Protein AF-A0A4R9QLK4-F1 (afdb_monomer_lite)

Radius of gyration: 29.97 Å; chains: 1; bounding box: 70×61×124 Å

pLDDT: mean 80.54, std 17.43, range [27.14, 97.62]

Secondary structure (DSSP, 8-state):
---SSSHHHHHHHHHHHHHHHHHHHHHHHHHHHHIIIIIT-HHHHHGGGSTTSHHHHHHHHHHHHHHHHHHHHHHHHH-HHHHHHHHHHHHHHHHHHGGGGGS---HHHHHHHHHHHHHHHHHHHHHHS-HHHHHHHHHHHHHHHHHHHHHHTTSTTTTTS-TTS--TTSSSHHHHHHHHHHHHHHHTTTS-GGGHHHHHHHHHHHHHHTT-HHHHHHHHHHHHHHHHHHHHHHHHHT------HHHHHHHHHHHHHHHHHHHHHHHH-HHHHHHHHHHHHHHHHHHHHHHHHHHHHHHHHHHHHS------------------------------------PPP-PPPPPPHHHHHHHHHHHHHHHHHTTT-HHHHHHHHHHHHHHHHHHSTTT-S-HHHHHHT--S-HHHHHHHHHHHHHHHHHHHHHHHHHHT--STTTHHHHHHHHHHHHH-S-TTT-HHHHHHHHHHHHHHHHTTS------TTHHHHHHHHHHHHHHHHHHHHHHHHHHHHHS---TT-TTHHHHHHHHHHHHHHHHHHHHHHHHS---

Structure (mmCIF, N/CA/C/O backbone):
data_AF-A0A4R9QLK4-F1
#
_entry.id   AF-A0A4R9QLK4-F1
#
loop_
_atom_site.group_PDB
_atom_site.id
_atom_site.type_symbol
_atom_site.label_atom_id
_atom_site.label_alt_id
_atom_site.label_comp_id
_atom_site.label_asym_id
_atom_site.label_entity_id
_atom_site.label_seq_id
_atom_site.pdbx_PDB_ins_code
_atom_site.Cartn_x
_atom_site.Cartn_y
_atom_site.Cartn_z
_atom_site.occupancy
_atom_site.B_iso_or_equiv
_atom_site.auth_seq_id
_atom_site.auth_comp_id
_atom_site.auth_asym_id
_atom_site.auth_atom_id
_atom_site.pdbx_PDB_model_num
ATOM 1 N N . MET A 1 1 ? -34.970 -30.092 47.704 1.00 50.22 1 MET A N 1
ATOM 2 C CA . MET A 1 1 ? -33.829 -30.543 46.871 1.00 50.22 1 MET A CA 1
ATOM 3 C C . MET A 1 1 ? -33.855 -29.852 45.500 1.00 50.22 1 MET A C 1
ATOM 5 O O . MET A 1 1 ? -34.156 -30.485 44.502 1.00 50.22 1 MET A O 1
ATOM 9 N N . SER A 1 2 ? -33.563 -28.547 45.437 1.00 53.41 2 SER A N 1
ATOM 10 C CA . SER A 1 2 ? -33.572 -27.749 44.192 1.00 53.41 2 SER A CA 1
ATOM 11 C C . SER A 1 2 ? -32.330 -26.849 44.134 1.00 53.41 2 SER A C 1
ATOM 13 O O . SER A 1 2 ? -32.434 -25.635 44.272 1.00 53.41 2 SER A O 1
ATOM 15 N N . GLY A 1 3 ? -31.140 -27.448 44.018 1.00 55.00 3 GLY A N 1
ATOM 16 C CA . GLY A 1 3 ? -29.874 -26.703 44.110 1.00 55.00 3 GLY A CA 1
ATOM 17 C C . GLY A 1 3 ? -28.732 -27.171 43.205 1.00 55.00 3 GLY A C 1
ATOM 18 O O . GLY A 1 3 ? -27.623 -26.681 43.360 1.00 55.00 3 GLY A O 1
ATOM 19 N N . VAL A 1 4 ? -28.953 -28.104 42.269 1.00 57.16 4 VAL A N 1
ATOM 20 C CA . VAL A 1 4 ? -27.845 -28.743 41.516 1.00 57.16 4 VAL A CA 1
ATOM 21 C C . VAL A 1 4 ? -27.807 -28.363 40.022 1.00 57.16 4 VAL A C 1
ATOM 23 O O . VAL A 1 4 ? -26.831 -28.644 39.337 1.00 57.16 4 VAL A O 1
ATOM 26 N N . ALA A 1 5 ? -28.806 -27.647 39.493 1.00 55.62 5 ALA A N 1
ATOM 27 C CA . ALA A 1 5 ? -28.856 -27.321 38.060 1.00 55.62 5 ALA A CA 1
ATOM 28 C C . ALA A 1 5 ? -28.081 -26.046 37.652 1.00 55.62 5 ALA A C 1
ATOM 30 O O . ALA A 1 5 ? -27.857 -25.825 36.463 1.00 55.62 5 ALA A O 1
ATOM 31 N N . GLN A 1 6 ? -27.648 -25.210 38.603 1.00 57.59 6 GLN A N 1
ATOM 32 C CA . GLN A 1 6 ? -27.139 -23.864 38.294 1.00 57.59 6 GLN A CA 1
ATOM 33 C C . GLN A 1 6 ? -25.631 -23.821 37.977 1.00 57.59 6 GLN A C 1
ATOM 35 O O . GLN A 1 6 ? -25.177 -22.967 37.223 1.00 57.59 6 GLN A O 1
ATOM 40 N N . THR A 1 7 ? -24.849 -24.804 38.429 1.00 57.66 7 THR A N 1
ATOM 41 C CA . THR A 1 7 ? -23.381 -24.807 38.276 1.00 57.66 7 THR A CA 1
ATOM 42 C C . THR A 1 7 ? -22.886 -25.146 36.865 1.00 57.66 7 THR A C 1
ATOM 44 O O . THR A 1 7 ? -21.788 -24.738 36.483 1.00 57.66 7 THR A O 1
ATOM 47 N N . ARG A 1 8 ? -23.675 -25.854 36.043 1.00 57.41 8 ARG A N 1
ATOM 48 C CA . ARG A 1 8 ? -23.253 -26.246 34.680 1.00 57.41 8 ARG A CA 1
ATOM 49 C C . ARG A 1 8 ? -23.438 -25.126 33.647 1.00 57.41 8 ARG A C 1
ATOM 51 O O . ARG A 1 8 ? -22.649 -25.033 32.709 1.00 57.41 8 ARG A O 1
ATOM 58 N N . SER A 1 9 ? -24.437 -24.264 33.848 1.00 58.47 9 SER A N 1
ATOM 59 C CA . SER A 1 9 ? -24.693 -23.075 33.020 1.00 58.47 9 SER A CA 1
ATOM 60 C C . SER A 1 9 ? -23.547 -22.064 33.131 1.00 58.47 9 SER A C 1
ATOM 62 O O . SER A 1 9 ? -22.994 -21.628 32.119 1.00 58.47 9 SER A O 1
ATOM 64 N N . ASP A 1 10 ? -23.109 -21.773 34.356 1.00 59.12 10 ASP A N 1
ATOM 65 C CA . ASP A 1 10 ? -22.090 -20.749 34.611 1.00 59.12 10 ASP A CA 1
ATOM 66 C C . ASP A 1 10 ? -20.701 -21.156 34.087 1.00 59.12 10 ASP A C 1
ATOM 68 O O . ASP A 1 10 ? -19.922 -20.319 33.623 1.00 59.12 10 ASP A O 1
ATOM 72 N N . CYS A 1 11 ? -20.403 -22.459 34.059 1.00 59.84 11 CYS A N 1
ATOM 73 C CA . CYS A 1 11 ? -19.155 -22.982 33.500 1.00 59.84 11 CYS A CA 1
ATOM 74 C C . CYS A 1 11 ? -19.057 -22.775 31.972 1.00 59.84 11 CYS A C 1
ATOM 76 O O . CYS A 1 11 ? -18.010 -22.362 31.461 1.00 59.84 11 CYS A O 1
ATOM 78 N N . LEU A 1 12 ? -20.153 -22.991 31.232 1.00 58.44 12 LEU A N 1
ATOM 79 C CA . LEU A 1 12 ? -20.177 -22.812 29.773 1.00 58.44 12 LEU A CA 1
ATOM 80 C C . LEU A 1 12 ? -20.077 -21.333 29.366 1.00 58.44 12 LEU A C 1
ATOM 82 O O . LEU A 1 12 ? -19.377 -21.003 28.403 1.00 58.44 12 LEU A O 1
ATOM 86 N N . VAL A 1 13 ? -20.705 -20.433 30.127 1.00 64.88 13 VAL A N 1
ATOM 87 C CA . VAL A 1 13 ? -20.636 -18.978 29.896 1.00 64.88 13 VAL A CA 1
ATOM 88 C C . VAL A 1 13 ? -19.218 -18.436 30.147 1.00 64.88 13 VAL A C 1
ATOM 90 O O . VAL A 1 13 ? -18.707 -17.616 29.372 1.00 64.88 13 VAL A O 1
ATOM 93 N N . ASN A 1 14 ? -18.526 -18.952 31.166 1.00 69.44 14 ASN A N 1
ATOM 94 C CA . ASN A 1 14 ? -17.139 -18.578 31.459 1.00 69.44 14 ASN A CA 1
ATOM 95 C C . ASN A 1 14 ? -16.143 -19.091 30.401 1.00 69.44 14 ASN A C 1
ATOM 97 O O . ASN A 1 14 ? -15.193 -18.390 30.047 1.00 69.44 14 ASN A O 1
ATOM 101 N N . SER A 1 15 ? -16.385 -20.270 29.822 1.00 68.88 15 SER A N 1
ATOM 102 C CA . SER A 1 15 ? -15.541 -20.815 28.749 1.00 68.88 15 SER A CA 1
ATOM 103 C C . SER A 1 15 ? -15.655 -20.010 27.443 1.00 68.88 15 SER A C 1
ATOM 105 O O . SER A 1 15 ? -14.644 -19.609 26.855 1.00 68.88 15 SER A O 1
ATOM 107 N N . ALA A 1 16 ? -16.881 -19.671 27.022 1.00 71.31 16 ALA A N 1
ATOM 108 C CA . ALA A 1 16 ? -17.117 -18.913 25.789 1.00 71.31 16 ALA A CA 1
ATOM 109 C C . ALA A 1 16 ? -16.557 -17.477 25.851 1.00 71.31 16 ALA A C 1
ATOM 111 O O . ALA A 1 16 ? -16.017 -16.963 24.866 1.00 71.31 16 ALA A O 1
ATOM 112 N N . SER A 1 17 ? -16.645 -16.823 27.014 1.00 77.88 17 SER A N 1
ATOM 113 C CA . SER A 1 17 ? -16.069 -15.486 27.219 1.00 77.88 17 SER A CA 1
ATOM 114 C C . SER A 1 17 ? -14.533 -15.501 27.219 1.00 77.88 17 SER A C 1
ATOM 116 O O . SER A 1 17 ? -13.914 -14.598 26.643 1.00 77.88 17 SER A O 1
ATOM 118 N N . SER A 1 18 ? -13.914 -16.553 27.768 1.00 84.81 18 SER A N 1
ATOM 119 C CA . SER A 1 18 ? -12.459 -16.754 27.750 1.00 84.81 18 SER A CA 1
ATOM 120 C C . SER A 1 18 ? -11.913 -16.943 26.329 1.00 84.81 18 SER A C 1
ATOM 122 O O . SER A 1 18 ? -10.967 -16.255 25.929 1.00 84.81 18 SER A O 1
ATOM 124 N N . LEU A 1 19 ? -12.558 -17.797 25.524 1.00 85.75 19 LEU A N 1
ATOM 125 C CA . LEU A 1 19 ? -12.157 -18.056 24.137 1.00 85.75 19 LEU A CA 1
ATOM 126 C C . LEU A 1 19 ? -12.267 -16.796 23.267 1.00 85.75 19 LEU A C 1
ATOM 128 O O . LEU A 1 19 ? -11.349 -16.482 22.507 1.00 85.75 19 LEU A O 1
ATOM 132 N N . ASN A 1 20 ? -13.342 -16.020 23.423 1.00 86.12 20 ASN A N 1
ATOM 133 C CA . ASN A 1 20 ? -13.498 -14.750 22.713 1.00 86.12 20 ASN A CA 1
ATOM 134 C C . ASN A 1 20 ? -12.399 -13.748 23.083 1.00 86.12 20 ASN A C 1
ATOM 136 O O . ASN A 1 20 ? -11.805 -13.128 22.200 1.00 86.12 20 ASN A O 1
ATOM 140 N N . ALA A 1 21 ? -12.077 -13.609 24.372 1.00 86.56 21 ALA A N 1
ATOM 141 C CA . ALA A 1 21 ? -10.998 -12.727 24.812 1.00 86.56 21 ALA A CA 1
ATOM 142 C C . ALA A 1 21 ? -9.631 -13.167 24.257 1.00 86.56 21 ALA A C 1
ATOM 144 O O . ALA A 1 21 ? -8.824 -12.323 23.862 1.00 86.56 21 ALA A O 1
ATOM 145 N N . PHE A 1 22 ? -9.374 -14.474 24.198 1.00 89.06 22 PHE A N 1
ATOM 146 C CA . PHE A 1 22 ? -8.162 -15.036 23.604 1.00 89.06 22 PHE A CA 1
ATOM 147 C C . PHE A 1 22 ? -8.060 -14.731 22.103 1.00 89.06 22 PHE A C 1
ATOM 149 O O . PHE A 1 22 ? -7.051 -14.174 21.665 1.00 89.06 22 PHE A O 1
ATOM 156 N N . LEU A 1 23 ? -9.126 -14.986 21.334 1.00 90.38 23 LEU A N 1
ATOM 157 C CA . LEU A 1 23 ? -9.167 -14.703 19.895 1.00 90.38 23 LEU A CA 1
ATOM 158 C C . LEU A 1 23 ? -8.966 -13.220 19.579 1.00 90.38 23 LEU A C 1
ATOM 160 O O . LEU A 1 23 ? -8.242 -12.891 18.642 1.00 90.38 23 LEU A O 1
ATOM 164 N N . VAL A 1 24 ? -9.562 -12.318 20.363 1.00 89.88 24 VAL A N 1
ATOM 165 C CA . VAL A 1 24 ? -9.389 -10.864 20.197 1.00 89.88 24 VAL A CA 1
ATOM 166 C C . VAL A 1 24 ? -7.917 -10.462 20.368 1.00 89.88 24 VAL A C 1
ATOM 168 O O . VAL A 1 24 ? -7.396 -9.674 19.577 1.00 89.88 24 VAL A O 1
ATOM 171 N N . ASN A 1 25 ? -7.230 -11.014 21.373 1.00 88.94 25 ASN A N 1
ATOM 172 C CA . ASN A 1 25 ? -5.818 -10.724 21.637 1.00 88.94 25 ASN A CA 1
ATOM 173 C C . ASN A 1 25 ? -4.903 -11.282 20.544 1.00 88.94 25 ASN A C 1
ATOM 175 O O . ASN A 1 25 ? -4.049 -10.562 20.027 1.00 88.94 25 ASN A O 1
ATOM 179 N N . ILE A 1 26 ? -5.114 -12.535 20.139 1.00 91.44 26 ILE A N 1
ATOM 180 C CA . ILE A 1 26 ? -4.360 -13.138 19.037 1.00 91.44 26 ILE A CA 1
ATOM 181 C C . ILE A 1 26 ? -4.581 -12.354 17.740 1.00 91.44 26 ILE A C 1
ATOM 183 O O . ILE A 1 26 ? -3.619 -12.028 17.043 1.00 91.44 26 ILE A O 1
ATOM 187 N N . SER A 1 27 ? -5.827 -11.971 17.452 1.00 93.00 27 SER A N 1
ATOM 188 C CA . SER A 1 27 ? -6.161 -11.182 16.263 1.00 93.00 27 SER A CA 1
ATOM 189 C C . SER A 1 27 ? -5.474 -9.821 16.269 1.00 93.00 27 SER A C 1
ATOM 191 O O . SER A 1 27 ? -4.946 -9.396 15.245 1.00 93.00 27 SER A O 1
ATOM 193 N N . ALA A 1 28 ? -5.425 -9.153 17.426 1.00 91.62 28 ALA A N 1
ATOM 194 C CA . ALA A 1 28 ? -4.687 -7.905 17.604 1.00 91.62 28 ALA A CA 1
ATOM 195 C C . ALA A 1 28 ? -3.187 -8.077 17.308 1.00 91.62 28 ALA A C 1
ATOM 197 O O . ALA A 1 28 ? -2.611 -7.268 16.578 1.00 91.62 28 ALA A O 1
ATOM 198 N N . GLY A 1 29 ? -2.572 -9.141 17.835 1.00 89.56 29 GLY A N 1
ATOM 199 C CA . GLY A 1 29 ? -1.163 -9.461 17.608 1.00 89.56 29 GLY A CA 1
ATOM 200 C C . GLY A 1 29 ? -0.847 -9.705 16.131 1.00 89.56 29 GLY A C 1
ATOM 201 O O . GLY A 1 29 ? 0.026 -9.039 15.576 1.00 89.56 29 GLY A O 1
ATOM 202 N N . PHE A 1 30 ? -1.600 -10.584 15.463 1.00 92.62 30 PHE A N 1
ATOM 203 C CA . PHE A 1 30 ? -1.395 -10.876 14.038 1.00 92.62 30 PHE A CA 1
ATOM 204 C C . PHE A 1 30 ? -1.749 -9.700 13.122 1.00 92.62 30 PHE A C 1
ATOM 206 O O . PHE A 1 30 ? -1.072 -9.489 12.115 1.00 92.62 30 PHE A O 1
ATOM 213 N N . CYS A 1 31 ? -2.756 -8.893 13.474 1.00 95.38 31 CYS A N 1
ATOM 214 C CA . CYS A 1 31 ? -3.061 -7.658 12.752 1.00 95.38 31 CYS A CA 1
ATOM 215 C C . CYS A 1 31 ? -1.881 -6.683 12.835 1.00 95.38 31 CYS A C 1
ATOM 217 O O . CYS A 1 31 ? -1.453 -6.152 11.812 1.00 95.38 31 CYS A O 1
ATOM 219 N N . ALA A 1 32 ? -1.333 -6.465 14.036 1.00 92.62 32 ALA A N 1
ATOM 220 C CA . ALA A 1 32 ? -0.178 -5.596 14.233 1.00 92.62 32 ALA A CA 1
ATOM 221 C C . ALA A 1 32 ? 1.051 -6.110 13.477 1.00 92.62 32 ALA A C 1
ATOM 223 O O . ALA A 1 32 ? 1.683 -5.347 12.751 1.00 92.62 32 ALA A O 1
ATOM 224 N N . PHE A 1 33 ? 1.335 -7.408 13.594 1.00 91.19 33 PHE A N 1
ATOM 225 C CA . PHE A 1 33 ? 2.419 -8.073 12.881 1.00 91.19 33 PHE A CA 1
ATOM 226 C C . PHE A 1 33 ? 2.299 -7.876 11.364 1.00 91.19 33 PHE A C 1
ATOM 228 O O . PHE A 1 33 ? 3.252 -7.441 10.727 1.00 91.19 33 PHE A O 1
ATOM 235 N N . THR A 1 34 ? 1.115 -8.111 10.793 1.00 92.88 34 THR A N 1
ATOM 236 C CA . THR A 1 34 ? 0.868 -7.961 9.349 1.00 92.88 34 THR A CA 1
ATOM 237 C C . THR A 1 34 ? 1.066 -6.513 8.892 1.00 92.88 34 THR A C 1
ATOM 239 O O . THR A 1 34 ? 1.718 -6.270 7.877 1.00 92.88 34 THR A O 1
ATOM 242 N N . ILE A 1 35 ? 0.572 -5.538 9.667 1.00 94.62 35 ILE A N 1
ATOM 243 C CA . ILE A 1 35 ? 0.792 -4.111 9.392 1.00 94.62 35 ILE A CA 1
ATOM 244 C C . ILE A 1 35 ? 2.289 -3.797 9.399 1.00 94.62 35 ILE A C 1
ATOM 246 O O . ILE A 1 35 ? 2.792 -3.223 8.438 1.00 94.62 35 ILE A O 1
ATOM 250 N N . VAL A 1 36 ? 3.012 -4.189 10.451 1.00 90.75 36 VAL A N 1
ATOM 251 C CA . VAL A 1 36 ? 4.445 -3.903 10.559 1.00 90.75 36 VAL A CA 1
ATOM 252 C C . VAL A 1 36 ? 5.200 -4.570 9.423 1.00 90.75 36 VAL A C 1
ATOM 254 O O . VAL A 1 36 ? 5.849 -3.873 8.667 1.00 90.75 36 VAL A O 1
ATOM 257 N N . VAL A 1 37 ? 5.088 -5.878 9.234 1.00 89.00 37 VAL A N 1
ATOM 258 C CA . VAL A 1 37 ? 5.932 -6.623 8.289 1.00 89.00 37 VAL A CA 1
ATOM 259 C C . VAL A 1 37 ? 5.719 -6.198 6.834 1.00 89.00 37 VAL A C 1
ATOM 261 O O . VAL A 1 37 ? 6.688 -6.065 6.082 1.00 89.00 37 VAL A O 1
ATOM 264 N N . TYR A 1 38 ? 4.470 -5.951 6.429 1.00 91.25 38 TYR A N 1
ATOM 265 C CA . TYR A 1 38 ? 4.163 -5.647 5.033 1.00 91.25 38 TYR A CA 1
ATOM 266 C C . TYR A 1 38 ? 4.086 -4.159 4.744 1.00 91.25 38 TYR A C 1
ATOM 268 O O . TYR A 1 38 ? 4.670 -3.719 3.756 1.00 91.25 38 TYR A O 1
ATOM 276 N N . GLN A 1 39 ? 3.408 -3.364 5.576 1.00 93.50 39 GLN A N 1
ATOM 277 C CA . GLN A 1 39 ? 3.256 -1.939 5.285 1.00 93.50 39 GLN A CA 1
ATOM 278 C C . GLN A 1 39 ? 4.584 -1.186 5.447 1.00 93.50 39 GLN A C 1
ATOM 280 O O . GLN A 1 39 ? 4.791 -0.215 4.727 1.00 93.50 39 GLN A O 1
ATOM 285 N N . THR A 1 40 ? 5.505 -1.628 6.317 1.00 88.25 40 THR A N 1
ATOM 286 C CA . THR A 1 40 ? 6.863 -1.037 6.404 1.00 88.25 40 THR A CA 1
ATOM 287 C C . THR A 1 40 ? 7.782 -1.443 5.253 1.00 88.25 40 THR A C 1
ATOM 289 O O . THR A 1 40 ? 8.839 -0.845 5.106 1.00 88.25 40 THR A O 1
ATOM 292 N N . TRP A 1 41 ? 7.405 -2.449 4.454 1.00 89.06 41 TRP A N 1
ATOM 293 C CA . TRP A 1 41 ? 8.256 -3.095 3.446 1.00 89.06 41 TRP A CA 1
ATOM 294 C C . TRP A 1 41 ? 9.439 -3.909 3.994 1.00 89.06 41 TRP A C 1
ATOM 296 O O . TRP A 1 41 ? 10.296 -4.325 3.217 1.00 89.06 41 TRP A O 1
ATOM 306 N N . PHE A 1 42 ? 9.468 -4.227 5.292 1.00 83.88 42 PHE A N 1
ATOM 307 C CA . PHE A 1 42 ? 10.494 -5.094 5.890 1.00 83.88 42 PHE A CA 1
ATOM 308 C C . PHE A 1 42 ? 10.625 -6.447 5.189 1.00 83.88 42 PHE A C 1
ATOM 310 O O . PHE A 1 42 ? 11.738 -6.917 4.945 1.00 83.88 42 PHE A O 1
ATOM 317 N N . MET A 1 43 ? 9.498 -7.065 4.828 1.00 81.12 43 MET A N 1
ATOM 318 C CA . MET A 1 43 ? 9.528 -8.352 4.140 1.00 81.12 43 MET A CA 1
ATOM 319 C C . MET A 1 43 ? 10.079 -8.245 2.706 1.00 81.12 43 MET A C 1
ATOM 321 O O . MET A 1 43 ? 11.079 -8.900 2.424 1.00 81.12 43 MET A O 1
ATOM 325 N N . PRO A 1 44 ? 9.534 -7.394 1.811 1.00 79.56 44 PRO A N 1
ATOM 326 C CA . PRO A 1 44 ? 10.125 -7.172 0.489 1.00 79.56 44 PRO A CA 1
ATOM 327 C C . PRO A 1 44 ? 11.605 -6.787 0.513 1.00 79.56 44 PRO A C 1
ATOM 329 O O . PRO A 1 44 ? 12.378 -7.299 -0.289 1.00 79.56 44 PRO A O 1
ATOM 332 N N . PHE A 1 45 ? 12.008 -5.933 1.455 1.00 78.81 45 PHE A N 1
ATOM 333 C CA . PHE A 1 45 ? 13.398 -5.509 1.596 1.00 78.81 45 PHE A CA 1
ATOM 334 C C . PHE A 1 45 ? 14.329 -6.662 1.986 1.00 78.81 45 PHE A C 1
ATOM 336 O O . PHE A 1 45 ? 15.469 -6.721 1.531 1.00 78.81 45 PHE A O 1
ATOM 343 N N . SER A 1 46 ? 13.846 -7.601 2.804 1.00 72.25 46 SER A N 1
ATOM 344 C CA . SER A 1 46 ? 14.637 -8.755 3.237 1.00 72.25 46 SER A CA 1
ATOM 345 C C . SER A 1 46 ? 14.628 -9.926 2.245 1.00 72.25 46 SER A C 1
ATOM 347 O O . SER A 1 46 ? 15.526 -10.761 2.296 1.00 72.25 46 SER A O 1
ATOM 349 N N . LEU A 1 47 ? 13.683 -9.988 1.298 1.00 72.69 47 LEU A N 1
ATOM 350 C CA . LEU A 1 47 ? 13.581 -11.090 0.326 1.00 72.69 47 LEU A CA 1
ATOM 351 C C . LEU A 1 47 ? 14.872 -11.363 -0.479 1.00 72.69 47 LEU A C 1
ATOM 353 O O . LEU A 1 47 ? 15.276 -12.526 -0.531 1.00 72.69 47 LEU A O 1
ATOM 357 N N . PRO A 1 48 ? 15.572 -10.363 -1.059 1.00 68.00 48 PRO A N 1
ATOM 358 C CA . PRO A 1 48 ? 16.801 -10.600 -1.829 1.00 68.00 48 PRO A CA 1
ATOM 359 C C . PRO A 1 48 ? 17.951 -11.231 -1.028 1.00 68.00 48 PRO A C 1
ATOM 361 O O . PRO A 1 48 ? 18.931 -11.702 -1.600 1.00 68.00 48 PRO A O 1
ATOM 364 N N . LEU A 1 49 ? 17.873 -11.224 0.303 1.00 59.88 49 LEU A N 1
ATOM 365 C CA . LEU A 1 49 ? 18.873 -11.833 1.185 1.00 59.88 49 LEU A CA 1
ATOM 366 C C . LEU A 1 49 ? 18.753 -13.346 1.232 1.00 59.88 49 LEU A C 1
ATOM 368 O O . LEU A 1 49 ? 19.720 -14.043 1.527 1.00 59.88 49 LEU A O 1
ATOM 372 N N . PHE A 1 50 ? 17.549 -13.827 0.965 1.00 60.22 50 PHE A N 1
ATOM 373 C CA . PHE A 1 50 ? 17.213 -15.231 0.994 1.00 60.22 50 PHE A CA 1
ATOM 374 C C . PHE A 1 50 ? 17.330 -15.882 -0.380 1.00 60.22 50 PHE A C 1
ATOM 376 O O . PHE A 1 50 ? 17.205 -17.099 -0.443 1.00 60.22 50 PHE A O 1
ATOM 383 N N . ALA A 1 51 ? 17.630 -15.097 -1.425 1.00 55.03 51 ALA A N 1
ATOM 384 C CA . ALA A 1 51 ? 17.953 -15.576 -2.763 1.00 55.03 51 ALA A CA 1
ATOM 385 C C . ALA A 1 51 ? 19.166 -16.525 -2.693 1.00 55.03 51 ALA A C 1
ATOM 387 O O . ALA A 1 51 ? 20.300 -16.087 -2.496 1.00 55.03 51 ALA A O 1
ATOM 388 N N . GLY A 1 52 ? 18.907 -17.831 -2.773 1.00 57.84 52 GLY A N 1
ATOM 389 C CA . GLY A 1 52 ? 19.883 -18.920 -2.619 1.00 57.84 52 GLY A CA 1
ATOM 390 C C . GLY A 1 52 ? 19.614 -19.873 -1.442 1.00 57.84 52 GLY A C 1
ATOM 391 O O . GLY A 1 52 ? 20.158 -20.972 -1.415 1.00 57.84 52 GLY A O 1
ATOM 392 N N . ARG A 1 53 ? 18.745 -19.502 -0.489 1.00 60.56 53 ARG A N 1
ATOM 393 C CA . ARG A 1 53 ? 18.190 -20.379 0.573 1.00 60.56 53 ARG A CA 1
ATOM 394 C C . ARG A 1 53 ? 16.663 -20.451 0.482 1.00 60.56 53 ARG A C 1
ATOM 396 O O . ARG A 1 53 ? 15.960 -20.573 1.489 1.00 60.56 53 ARG A O 1
ATOM 403 N N . ASP A 1 54 ? 16.175 -20.329 -0.748 1.00 65.44 54 ASP A N 1
ATOM 404 C CA . ASP A 1 54 ? 14.799 -20.008 -1.103 1.00 65.44 54 ASP A CA 1
ATOM 405 C C . ASP A 1 54 ? 13.765 -20.915 -0.445 1.00 65.44 54 ASP A C 1
ATOM 407 O O . ASP A 1 54 ? 12.710 -20.428 -0.052 1.00 65.44 54 ASP A O 1
ATOM 411 N N . GLU A 1 55 ? 14.042 -22.210 -0.304 1.00 76.06 55 GLU A N 1
ATOM 412 C CA . GLU A 1 55 ? 13.031 -23.171 0.139 1.00 76.06 55 GLU A CA 1
ATOM 413 C C . GLU A 1 55 ? 12.632 -22.976 1.603 1.00 76.06 55 GLU A C 1
ATOM 415 O O . GLU A 1 55 ? 11.451 -22.786 1.887 1.00 76.06 55 GLU A O 1
ATOM 420 N N . TYR A 1 56 ? 13.587 -22.931 2.538 1.00 73.56 56 TYR A N 1
ATOM 421 C CA . TYR A 1 56 ? 13.278 -22.806 3.970 1.00 73.56 56 TYR A CA 1
ATOM 422 C C . TYR A 1 56 ? 12.590 -21.487 4.312 1.00 73.56 56 TYR A C 1
ATOM 424 O O . TYR A 1 56 ? 11.650 -21.450 5.105 1.00 73.56 56 TYR A O 1
ATOM 432 N N . VAL A 1 57 ? 13.039 -20.394 3.700 1.00 70.31 57 VAL A N 1
ATOM 433 C CA . VAL A 1 57 ? 12.484 -19.062 3.957 1.00 70.31 57 VAL A CA 1
ATOM 434 C C . VAL A 1 57 ? 11.091 -18.961 3.363 1.00 70.31 57 VAL A C 1
ATOM 436 O O . VAL A 1 57 ? 10.166 -18.506 4.029 1.00 70.31 57 VAL A O 1
ATOM 439 N N . ARG A 1 58 ? 10.912 -19.438 2.131 1.00 76.56 58 ARG A N 1
ATOM 440 C CA . ARG A 1 58 ? 9.602 -19.490 1.490 1.00 76.56 58 ARG A CA 1
ATOM 441 C C . ARG A 1 58 ? 8.631 -20.354 2.298 1.00 76.56 58 ARG A C 1
ATOM 443 O O . ARG A 1 58 ? 7.497 -19.932 2.503 1.00 76.56 58 ARG A O 1
ATOM 450 N N . MET A 1 59 ? 9.086 -21.488 2.836 1.00 80.06 59 MET A N 1
ATOM 451 C CA . MET A 1 59 ? 8.299 -22.329 3.745 1.00 80.06 59 MET A CA 1
ATOM 452 C C . MET A 1 59 ? 7.938 -21.605 5.044 1.00 80.06 59 MET A C 1
ATOM 454 O O . MET A 1 59 ? 6.780 -21.651 5.452 1.00 80.06 59 MET A O 1
ATOM 458 N N . ALA A 1 60 ? 8.874 -20.884 5.666 1.00 78.88 60 ALA A N 1
ATOM 459 C CA . ALA A 1 60 ? 8.593 -20.090 6.862 1.00 78.88 60 ALA A CA 1
ATOM 460 C C . ALA A 1 60 ? 7.557 -18.985 6.586 1.00 78.88 60 ALA A C 1
ATOM 462 O O . ALA A 1 60 ? 6.636 -18.786 7.377 1.00 78.88 60 ALA A O 1
ATOM 463 N N . LEU A 1 61 ? 7.650 -18.306 5.440 1.00 80.88 61 LEU A N 1
ATOM 464 C CA . LEU A 1 61 ? 6.672 -17.295 5.030 1.00 80.88 61 LEU A CA 1
ATOM 465 C C . LEU A 1 61 ? 5.301 -17.903 4.762 1.00 80.88 61 LEU A C 1
ATOM 467 O O . LEU A 1 61 ? 4.301 -17.381 5.252 1.00 80.88 61 LEU A O 1
ATOM 471 N N . TYR A 1 62 ? 5.247 -19.029 4.048 1.00 83.81 62 TYR A N 1
ATOM 472 C CA . TYR A 1 62 ? 4.000 -19.760 3.844 1.00 83.81 62 TYR A CA 1
ATOM 473 C C . TYR A 1 62 ? 3.402 -20.244 5.160 1.00 83.81 62 TYR A C 1
ATOM 475 O O . TYR A 1 62 ? 2.192 -20.129 5.332 1.00 83.81 62 TYR A O 1
ATOM 483 N N . ALA A 1 63 ? 4.216 -20.699 6.114 1.00 85.69 63 ALA A N 1
ATOM 484 C CA . ALA A 1 63 ? 3.744 -21.068 7.442 1.00 85.69 63 ALA A CA 1
ATOM 485 C C . ALA A 1 63 ? 3.117 -19.862 8.155 1.00 85.69 63 ALA A C 1
ATOM 487 O O . ALA A 1 63 ? 1.984 -19.953 8.624 1.00 85.69 63 ALA A O 1
ATOM 488 N N . VAL A 1 64 ? 3.789 -18.704 8.157 1.00 85.88 64 VAL A N 1
ATOM 489 C CA . VAL A 1 64 ? 3.245 -17.456 8.722 1.00 85.88 64 VAL A CA 1
ATOM 490 C C . VAL A 1 64 ? 1.920 -17.074 8.053 1.00 85.88 64 VAL A C 1
ATOM 492 O O . VAL A 1 64 ? 0.962 -16.733 8.749 1.00 85.88 64 VAL A O 1
ATOM 495 N N . TYR A 1 65 ? 1.820 -17.185 6.726 1.00 89.06 65 TYR A N 1
ATOM 496 C CA . TYR A 1 65 ? 0.571 -16.943 5.998 1.00 89.06 65 TYR A CA 1
ATOM 497 C C . TYR A 1 65 ? -0.534 -17.919 6.376 1.00 89.06 65 TYR A C 1
ATOM 499 O O . TYR A 1 65 ? -1.662 -17.489 6.621 1.00 89.06 65 TYR A O 1
ATOM 507 N N . CYS A 1 66 ? -0.214 -19.207 6.476 1.00 89.62 66 CYS A N 1
ATOM 508 C CA . CYS A 1 66 ? -1.162 -20.234 6.886 1.00 89.62 66 CYS A CA 1
ATOM 509 C C . CYS A 1 66 ? -1.683 -19.966 8.300 1.00 89.62 66 CYS A C 1
ATOM 511 O O . CYS A 1 66 ? -2.884 -20.076 8.524 1.00 89.62 66 CYS A O 1
ATOM 513 N N . VAL A 1 67 ? -0.823 -19.541 9.233 1.00 91.50 67 VAL A N 1
ATOM 514 C CA . VAL A 1 67 ? -1.249 -19.182 10.594 1.00 91.50 67 VAL A CA 1
ATOM 515 C C . VAL A 1 67 ? -2.173 -17.962 10.585 1.00 91.50 67 VAL A C 1
ATOM 517 O O . VAL A 1 67 ? -3.252 -18.013 11.175 1.00 91.50 67 VAL A O 1
ATOM 520 N N . VAL A 1 68 ? -1.801 -16.880 9.891 1.00 93.62 68 VAL A N 1
ATOM 521 C CA . VAL A 1 68 ? -2.636 -15.667 9.776 1.00 93.62 68 VAL A CA 1
ATOM 522 C C . VAL A 1 68 ? -4.008 -15.996 9.175 1.00 93.62 68 VAL A C 1
ATOM 524 O O . VAL A 1 68 ? -5.038 -15.525 9.673 1.00 93.62 68 VAL A O 1
ATOM 527 N N . LEU A 1 69 ? -4.036 -16.844 8.146 1.00 94.25 69 LEU A N 1
ATOM 528 C CA . LEU A 1 69 ? -5.264 -17.291 7.500 1.00 94.25 69 LEU A CA 1
ATOM 529 C C . LEU A 1 69 ? -6.103 -18.184 8.426 1.00 94.25 69 LEU A C 1
ATOM 531 O O . LEU A 1 69 ? -7.300 -17.948 8.571 1.00 94.25 69 LEU A O 1
ATOM 535 N N . ALA A 1 70 ? -5.491 -19.157 9.107 1.00 94.88 70 ALA A N 1
ATOM 536 C CA . ALA A 1 70 ? -6.175 -20.062 10.030 1.00 94.88 70 ALA A CA 1
ATOM 537 C C . ALA A 1 70 ? -6.817 -19.310 11.205 1.00 94.88 70 ALA A C 1
ATOM 539 O O . ALA A 1 70 ? -7.976 -19.561 11.550 1.00 94.88 70 ALA A O 1
ATOM 540 N N . VAL A 1 71 ? -6.108 -18.332 11.780 1.00 94.75 71 VAL A N 1
ATOM 541 C CA . VAL A 1 71 ? -6.659 -17.446 12.817 1.00 94.75 71 VAL A CA 1
ATOM 542 C C . VAL A 1 71 ? -7.843 -16.653 12.263 1.00 94.75 71 VAL A C 1
ATOM 544 O O . VAL A 1 71 ? -8.885 -16.579 12.912 1.00 94.75 71 VAL A O 1
ATOM 547 N N . SER A 1 72 ? -7.728 -16.109 11.049 1.00 95.94 72 SER A N 1
ATOM 548 C CA . SER A 1 72 ? -8.807 -15.342 10.413 1.00 95.94 72 SER A CA 1
ATOM 549 C C . SER A 1 72 ? -10.049 -16.200 10.145 1.00 95.94 72 SER A C 1
ATOM 551 O O . SER A 1 72 ? -11.165 -15.779 10.446 1.00 95.94 72 SER A O 1
ATOM 553 N N . ILE A 1 73 ? -9.876 -17.429 9.654 1.00 95.56 73 ILE A N 1
ATOM 554 C CA . ILE A 1 73 ? -10.975 -18.388 9.464 1.00 95.56 73 ILE A CA 1
ATOM 555 C C . ILE A 1 73 ? -11.623 -18.723 10.810 1.00 95.56 73 ILE A C 1
ATOM 557 O O . ILE A 1 73 ? -12.845 -18.653 10.935 1.00 95.56 73 ILE A O 1
ATOM 561 N N . THR A 1 74 ? -10.819 -19.003 11.839 1.00 95.75 74 THR A N 1
ATOM 562 C CA . THR A 1 74 ? -11.313 -19.288 13.197 1.00 95.75 74 THR A CA 1
ATOM 563 C C . THR A 1 74 ? -12.156 -18.128 13.729 1.00 95.75 74 THR A C 1
ATOM 565 O O . THR A 1 74 ? -13.249 -18.335 14.255 1.00 95.75 74 THR A O 1
ATOM 568 N N . VAL A 1 75 ? -11.699 -16.890 13.526 1.00 94.62 75 VAL A N 1
ATOM 569 C CA . VAL A 1 75 ? -12.454 -15.681 13.870 1.00 94.62 75 VAL A CA 1
ATOM 570 C C . VAL A 1 75 ? -13.785 -15.622 13.121 1.00 94.62 75 VAL A C 1
ATOM 572 O O . VAL A 1 75 ? -14.804 -15.373 13.755 1.00 94.62 75 VAL A O 1
ATOM 575 N N . ILE A 1 76 ? -13.816 -15.877 11.809 1.00 95.06 76 ILE A N 1
ATOM 576 C CA . ILE A 1 76 ? -15.062 -15.868 11.019 1.00 95.06 76 ILE A CA 1
ATOM 577 C C . ILE A 1 76 ? -16.052 -16.932 11.521 1.00 95.06 76 ILE A C 1
ATOM 579 O O . ILE A 1 76 ? -17.257 -16.673 11.578 1.00 95.06 76 ILE A O 1
ATOM 583 N N . VAL A 1 77 ? -15.561 -18.119 11.886 1.00 95.12 77 VAL A N 1
ATOM 584 C CA . VAL A 1 77 ? -16.391 -19.228 12.382 1.00 95.12 77 VAL A CA 1
ATOM 585 C C . VAL A 1 77 ? -17.001 -18.891 13.745 1.00 95.12 77 VAL A C 1
ATOM 587 O O . VAL A 1 77 ? -18.205 -19.072 13.939 1.00 95.12 77 VAL A O 1
ATOM 590 N N . VAL A 1 78 ? -16.195 -18.360 14.670 1.00 93.88 78 VAL A N 1
ATOM 591 C CA . VAL A 1 78 ? -16.616 -18.089 16.055 1.00 93.88 78 VAL A CA 1
ATOM 592 C C . VAL A 1 78 ? -17.421 -16.786 16.171 1.00 93.88 78 VAL A C 1
ATOM 594 O O . VAL A 1 78 ? -18.420 -16.731 16.891 1.00 93.88 78 VAL A O 1
ATOM 597 N N . ARG A 1 79 ? -17.035 -15.728 15.446 1.00 91.62 79 ARG A N 1
ATOM 598 C CA . ARG A 1 79 ? -17.619 -14.382 15.567 1.00 91.62 79 ARG A CA 1
ATOM 599 C C . ARG A 1 79 ? -18.657 -14.091 14.489 1.00 91.62 79 ARG A C 1
ATOM 601 O O . ARG A 1 79 ? -18.357 -13.603 13.396 1.00 91.62 79 ARG A O 1
ATOM 608 N N . ARG A 1 80 ? -19.927 -14.329 14.835 1.00 91.06 80 ARG A N 1
ATOM 609 C CA . ARG A 1 80 ? -21.085 -14.072 13.954 1.00 91.06 80 ARG A CA 1
ATOM 610 C C . ARG A 1 80 ? -21.205 -12.609 13.522 1.00 91.06 80 ARG A C 1
ATOM 612 O O . ARG A 1 80 ? -21.654 -12.344 12.408 1.00 91.06 80 ARG A O 1
ATOM 619 N N . ASP A 1 81 ? -20.817 -11.682 14.392 1.00 89.69 81 ASP A N 1
ATOM 620 C CA . ASP A 1 81 ? -20.831 -10.246 14.130 1.00 89.69 81 ASP A CA 1
ATOM 621 C C . ASP A 1 81 ? -19.850 -9.877 13.011 1.00 89.69 81 ASP A C 1
ATOM 623 O O . ASP A 1 81 ? -20.254 -9.234 12.046 1.00 89.69 81 ASP A O 1
ATOM 627 N N . VAL A 1 82 ? -18.612 -10.380 13.064 1.00 91.44 82 VAL A N 1
ATOM 628 C CA . VAL A 1 82 ? -17.604 -10.183 12.007 1.00 91.44 82 VAL A CA 1
ATOM 629 C C . VAL A 1 82 ? -18.052 -10.849 10.705 1.00 91.44 82 VAL A C 1
ATOM 631 O O . VAL A 1 82 ? -18.020 -10.230 9.640 1.00 91.44 82 VAL A O 1
ATOM 634 N N . ARG A 1 83 ? -18.549 -12.089 10.790 1.00 93.75 83 ARG A N 1
ATOM 635 C CA . ARG A 1 83 ? -18.995 -12.879 9.633 1.00 93.75 83 ARG A CA 1
ATOM 636 C C . ARG A 1 83 ? -20.025 -12.150 8.768 1.00 93.75 83 ARG A C 1
ATOM 638 O O . ARG A 1 83 ? -19.923 -12.201 7.545 1.00 93.75 83 ARG A O 1
ATOM 645 N N . LYS A 1 84 ? -20.989 -11.444 9.375 1.00 92.00 84 LYS A N 1
ATOM 646 C CA . LYS A 1 84 ? -22.025 -10.697 8.637 1.00 92.00 84 LYS A CA 1
ATOM 647 C C . LYS A 1 84 ? -21.432 -9.606 7.736 1.00 92.00 84 LYS A C 1
ATOM 649 O O . LYS A 1 84 ? -21.921 -9.408 6.629 1.00 92.00 84 LYS A O 1
ATOM 654 N N . PHE A 1 85 ? -20.385 -8.918 8.190 1.00 88.69 85 PHE A N 1
ATOM 655 C CA . PHE A 1 85 ? -19.736 -7.854 7.414 1.00 88.69 85 PHE A CA 1
ATOM 656 C C . PHE A 1 85 ? -18.750 -8.387 6.372 1.00 88.69 85 PHE A C 1
ATOM 658 O O . PHE A 1 85 ? -18.534 -7.735 5.353 1.00 88.69 85 PHE A O 1
ATOM 665 N N . ILE A 1 86 ? -18.166 -9.563 6.612 1.00 92.38 86 ILE A N 1
ATOM 666 C CA . ILE A 1 86 ? -17.182 -10.180 5.715 1.00 92.38 86 ILE A CA 1
ATOM 667 C C . ILE A 1 86 ? -17.839 -10.899 4.533 1.00 92.38 86 ILE A C 1
ATOM 669 O O . ILE A 1 86 ? -17.229 -10.969 3.473 1.00 92.38 86 ILE A O 1
ATOM 673 N N . TRP A 1 87 ? -19.076 -11.384 4.662 1.00 91.06 87 TRP A N 1
ATOM 674 C CA . TRP A 1 87 ? -19.757 -12.154 3.608 1.00 91.06 87 TRP A CA 1
ATOM 675 C C . TRP A 1 87 ? -19.716 -11.522 2.200 1.00 91.06 87 TRP A C 1
ATOM 677 O O . TRP A 1 87 ? -19.309 -12.210 1.265 1.00 91.06 87 TRP A O 1
ATOM 687 N N . PRO A 1 88 ? -20.048 -10.227 2.014 1.00 87.31 88 PRO A N 1
ATOM 688 C CA . PRO A 1 88 ? -19.972 -9.588 0.696 1.00 87.31 88 PRO A CA 1
ATOM 689 C C . PRO A 1 88 ? -18.544 -9.521 0.135 1.00 87.31 88 PRO A C 1
ATOM 691 O O . PRO A 1 88 ? -18.332 -9.685 -1.068 1.00 87.31 88 PRO A O 1
ATOM 694 N N . LEU A 1 89 ? -17.554 -9.311 1.010 1.00 88.00 89 LEU A N 1
ATOM 695 C CA . LEU A 1 89 ? -16.140 -9.309 0.634 1.00 88.00 89 LEU A CA 1
ATOM 696 C C . LEU A 1 89 ? -15.665 -10.714 0.263 1.00 88.00 89 LEU A C 1
ATOM 698 O O . LEU A 1 89 ? -14.947 -10.862 -0.716 1.00 88.00 89 LEU A O 1
ATOM 702 N N . ALA A 1 90 ? -16.085 -11.737 1.010 1.00 89.12 90 ALA A N 1
ATOM 703 C CA . ALA A 1 90 ? -15.747 -13.128 0.737 1.00 89.12 90 ALA A CA 1
ATOM 704 C C . ALA A 1 90 ? -16.324 -13.592 -0.606 1.00 89.12 90 ALA A C 1
ATOM 706 O O . ALA A 1 90 ? -15.604 -14.195 -1.396 1.00 89.12 90 ALA A O 1
ATOM 707 N N . PHE A 1 91 ? -17.580 -13.241 -0.903 1.00 88.75 91 PHE A N 1
ATOM 708 C CA . PHE A 1 91 ? -18.190 -13.514 -2.207 1.00 88.75 91 PHE A CA 1
ATOM 709 C C . PHE A 1 91 ? -17.406 -12.849 -3.346 1.00 88.75 91 PHE A C 1
ATOM 711 O O . PHE A 1 91 ? -17.084 -13.479 -4.348 1.00 88.75 91 PHE A O 1
ATOM 718 N N . SER A 1 92 ? -17.022 -11.589 -3.163 1.00 86.31 92 SER A N 1
ATOM 719 C CA . SER A 1 92 ? -16.286 -10.839 -4.186 1.00 86.31 92 SER A CA 1
ATOM 720 C C . SER A 1 92 ? -14.852 -11.329 -4.361 1.00 86.31 92 SER A C 1
ATOM 722 O O . SER A 1 92 ? -14.354 -11.388 -5.480 1.00 86.31 92 SER A O 1
ATOM 724 N N . ALA A 1 93 ? -14.202 -11.734 -3.270 1.00 88.50 93 ALA A N 1
ATOM 725 C CA . ALA A 1 93 ? -12.901 -12.384 -3.310 1.00 88.50 93 ALA A CA 1
ATOM 726 C C . ALA A 1 93 ? -12.985 -13.736 -4.030 1.00 88.50 93 ALA A C 1
ATOM 728 O O . ALA A 1 93 ? -12.126 -14.024 -4.855 1.00 88.50 93 ALA A O 1
ATOM 729 N N . ALA A 1 94 ? -14.034 -14.530 -3.791 1.00 88.75 94 ALA A N 1
ATOM 730 C CA . ALA A 1 94 ? -14.257 -15.776 -4.520 1.00 88.75 94 ALA A CA 1
ATOM 731 C C . ALA A 1 94 ? -14.397 -15.515 -6.029 1.00 88.75 94 ALA A C 1
ATOM 733 O O . ALA A 1 94 ? -13.693 -16.138 -6.819 1.00 88.75 94 ALA A O 1
ATOM 734 N N . MET A 1 95 ? -15.202 -14.523 -6.425 1.00 87.88 95 MET A N 1
ATOM 735 C CA . MET A 1 95 ? -15.333 -14.114 -7.830 1.00 87.88 95 MET A CA 1
ATOM 736 C C . MET A 1 95 ? -14.012 -13.631 -8.444 1.00 87.88 95 MET A C 1
ATOM 738 O O . MET A 1 95 ? -13.785 -13.838 -9.631 1.00 87.88 95 MET A O 1
ATOM 742 N N . ALA A 1 96 ? -13.128 -13.018 -7.654 1.00 88.69 96 ALA A N 1
ATOM 743 C CA . ALA A 1 96 ? -11.808 -12.584 -8.107 1.00 88.69 96 ALA A CA 1
ATOM 744 C C . ALA A 1 96 ? -10.795 -13.741 -8.240 1.00 88.69 96 ALA A C 1
ATOM 746 O O . ALA A 1 96 ? -9.845 -13.642 -9.013 1.00 88.69 96 ALA A O 1
ATOM 747 N N . VAL A 1 97 ? -11.007 -14.846 -7.517 1.00 92.06 97 VAL A N 1
ATOM 748 C CA . VAL A 1 97 ? -10.151 -16.044 -7.554 1.00 92.06 97 VAL A CA 1
ATOM 749 C C . VAL A 1 97 ? -10.549 -17.006 -8.675 1.00 92.06 97 VAL A C 1
ATOM 751 O O . VAL A 1 97 ? -9.671 -17.626 -9.269 1.00 92.06 97 VAL A O 1
ATOM 754 N N . VAL A 1 98 ? -11.842 -17.120 -8.998 1.00 91.31 98 VAL A N 1
ATOM 755 C CA . VAL A 1 98 ? -12.351 -18.052 -10.027 1.00 91.31 98 VAL A CA 1
ATOM 756 C C . VAL A 1 98 ? -11.605 -17.947 -11.371 1.00 91.31 98 VAL A C 1
ATOM 758 O O . VAL A 1 98 ? -11.217 -18.993 -11.889 1.00 91.31 98 VAL A O 1
ATOM 761 N N . PRO A 1 99 ? -11.316 -16.749 -11.926 1.00 89.56 99 PRO A N 1
ATOM 762 C CA . PRO A 1 99 ? -10.598 -16.634 -13.198 1.00 89.56 99 PRO A CA 1
ATOM 763 C C . PRO A 1 99 ? -9.183 -17.225 -13.187 1.00 89.56 99 PRO A C 1
ATOM 765 O O . PRO A 1 99 ? -8.681 -17.618 -14.235 1.00 89.56 99 PRO A O 1
ATOM 768 N N . ILE A 1 100 ? -8.546 -17.333 -12.017 1.00 89.62 100 ILE A N 1
ATOM 769 C CA . ILE A 1 100 ? -7.205 -17.919 -11.880 1.00 89.62 100 ILE A CA 1
ATOM 770 C C . ILE A 1 100 ? -7.239 -19.416 -12.192 1.00 89.62 100 ILE A C 1
ATOM 772 O O . ILE A 1 100 ? -6.289 -19.938 -12.763 1.00 89.62 100 ILE A O 1
ATOM 776 N N . ALA A 1 101 ? -8.333 -20.109 -11.859 1.00 88.44 101 ALA A N 1
ATOM 777 C CA . ALA A 1 101 ? -8.465 -21.546 -12.099 1.00 88.44 101 ALA A CA 1
ATOM 778 C C . ALA A 1 101 ? -8.488 -21.911 -13.595 1.00 88.44 101 ALA A C 1
ATOM 780 O O . ALA A 1 101 ? -8.342 -23.080 -13.940 1.00 88.44 101 ALA A O 1
ATOM 781 N N . LEU A 1 102 ? -8.665 -20.921 -14.475 1.00 87.94 102 LEU A N 1
ATOM 782 C CA . LEU A 1 102 ? -8.671 -21.096 -15.927 1.00 87.94 102 LEU A CA 1
ATOM 783 C C . LEU A 1 102 ? -7.261 -21.099 -16.537 1.00 87.94 102 LEU A C 1
ATOM 785 O O . LEU A 1 102 ? -7.119 -21.397 -17.719 1.00 87.94 102 LEU A O 1
ATOM 789 N N . HIS A 1 103 ? -6.232 -20.775 -15.748 1.00 90.69 103 HIS A N 1
ATOM 790 C CA . HIS A 1 103 ? -4.854 -20.595 -16.205 1.00 90.69 103 HIS A CA 1
ATOM 791 C C . HIS A 1 103 ? -3.861 -21.358 -15.314 1.00 90.69 103 HIS A C 1
ATOM 793 O O . HIS A 1 103 ? -4.147 -21.624 -14.143 1.00 90.69 103 HIS A O 1
ATOM 799 N N . PRO A 1 104 ? -2.672 -21.722 -15.826 1.00 88.31 104 PRO A N 1
ATOM 800 C CA . PRO A 1 104 ? -1.645 -22.368 -15.015 1.00 88.31 104 PRO A CA 1
ATOM 801 C C . PRO A 1 104 ? -1.187 -21.468 -13.855 1.00 88.31 104 PRO A C 1
ATOM 803 O O . PRO A 1 104 ? -0.918 -20.278 -14.012 1.00 88.31 104 PRO A O 1
ATOM 806 N N . ILE A 1 105 ? -1.064 -22.047 -12.657 1.00 89.56 105 ILE A N 1
ATOM 807 C CA . ILE A 1 105 ? -0.712 -21.300 -11.442 1.00 89.56 105 ILE A CA 1
ATOM 808 C C . ILE A 1 105 ? 0.808 -21.104 -11.361 1.00 89.56 105 ILE A C 1
ATOM 810 O O . ILE A 1 105 ? 1.533 -21.915 -10.769 1.00 89.56 105 ILE A O 1
ATOM 814 N N . GLY A 1 106 ? 1.287 -19.997 -11.926 1.00 90.62 106 GLY A N 1
ATOM 815 C CA . GLY A 1 106 ? 2.665 -19.538 -11.796 1.00 90.62 106 GLY A CA 1
ATOM 816 C C . GLY A 1 106 ? 2.924 -18.713 -10.530 1.00 90.62 106 GLY A C 1
ATOM 817 O O . GLY A 1 106 ? 2.140 -18.682 -9.576 1.00 90.62 106 GLY A O 1
ATOM 818 N N . LEU A 1 107 ? 4.088 -18.058 -10.495 1.00 89.12 107 LEU A N 1
ATOM 819 C CA . LEU A 1 107 ? 4.528 -17.256 -9.349 1.00 89.12 107 LEU A CA 1
ATOM 820 C C . LEU A 1 107 ? 3.656 -16.007 -9.149 1.00 89.12 107 LEU A C 1
ATOM 822 O O . LEU A 1 107 ? 3.372 -15.639 -8.009 1.00 89.12 107 LEU A O 1
ATOM 826 N N . VAL A 1 108 ? 3.214 -15.372 -10.239 1.00 91.69 108 VAL A N 1
ATOM 827 C CA . VAL A 1 108 ? 2.414 -14.140 -10.182 1.00 91.69 108 VAL A CA 1
ATOM 828 C C . VAL A 1 108 ? 1.018 -14.445 -9.639 1.00 91.69 108 VAL A C 1
ATOM 830 O O . VAL A 1 108 ? 0.559 -13.751 -8.730 1.00 91.69 108 VAL A O 1
ATOM 833 N N . ASN A 1 109 ? 0.397 -15.541 -10.091 1.00 91.88 109 ASN A N 1
ATOM 834 C CA . ASN A 1 109 ? -0.870 -16.029 -9.540 1.00 91.88 109 ASN A CA 1
ATOM 835 C C . ASN A 1 109 ? -0.778 -16.314 -8.036 1.00 91.88 109 ASN A C 1
ATOM 837 O O . ASN A 1 109 ? -1.664 -15.925 -7.274 1.00 91.88 109 ASN A O 1
ATOM 841 N N . ARG A 1 110 ? 0.320 -16.927 -7.569 1.00 91.75 110 ARG A N 1
ATOM 842 C CA . ARG A 1 110 ? 0.543 -17.153 -6.127 1.00 91.75 110 ARG A CA 1
ATOM 843 C C . ARG A 1 110 ? 0.630 -15.838 -5.357 1.00 91.75 110 ARG A C 1
ATOM 845 O O . ARG A 1 110 ? -0.014 -15.711 -4.319 1.00 91.75 110 ARG A O 1
ATOM 852 N N . SER A 1 111 ? 1.374 -14.855 -5.862 1.00 91.56 111 SER A N 1
ATOM 853 C CA . SER A 1 111 ? 1.479 -13.529 -5.235 1.00 91.56 111 SER A CA 1
ATOM 854 C C . SER A 1 111 ? 0.131 -12.808 -5.174 1.00 91.56 111 SER A C 1
ATOM 856 O O . SER A 1 111 ? -0.204 -12.222 -4.143 1.00 91.56 111 SER A O 1
ATOM 858 N N . TYR A 1 112 ? -0.678 -12.908 -6.232 1.00 94.81 112 TYR A N 1
ATOM 859 C CA . TYR A 1 112 ? -2.040 -12.376 -6.261 1.00 94.81 112 TYR A CA 1
ATOM 860 C C . TYR A 1 112 ? -2.940 -13.032 -5.201 1.00 94.81 112 TYR A C 1
ATOM 862 O O . TYR A 1 112 ? -3.548 -12.336 -4.384 1.00 94.81 112 TYR A O 1
ATOM 870 N N . LEU A 1 113 ? -2.959 -14.368 -5.144 1.00 93.75 113 LEU A N 1
ATOM 871 C CA . LEU A 1 113 ? -3.729 -15.133 -4.157 1.00 93.75 113 LEU A CA 1
ATOM 872 C C . LEU A 1 113 ? -3.326 -14.797 -2.719 1.00 93.75 113 LEU A C 1
ATOM 874 O O . LEU A 1 113 ? -4.186 -14.555 -1.873 1.00 93.75 113 LEU A O 1
ATOM 878 N N . ILE A 1 114 ? -2.020 -14.740 -2.448 1.00 92.62 114 ILE A N 1
ATOM 879 C CA . ILE A 1 114 ? -1.484 -14.377 -1.131 1.00 92.62 114 ILE A CA 1
ATOM 880 C C . ILE A 1 114 ? -1.889 -12.950 -0.773 1.00 92.62 114 ILE A C 1
ATOM 882 O O . ILE A 1 114 ? -2.311 -12.703 0.354 1.00 92.62 114 ILE A O 1
ATOM 886 N N . THR A 1 115 ? -1.814 -12.016 -1.723 1.00 94.50 115 THR A N 1
ATOM 887 C CA . THR A 1 115 ? -2.210 -10.619 -1.510 1.00 94.50 115 THR A CA 1
ATOM 888 C C . THR A 1 115 ? -3.688 -10.506 -1.146 1.00 94.50 115 THR A C 1
ATOM 890 O O . THR A 1 115 ? -4.021 -9.859 -0.149 1.00 94.50 115 THR A O 1
ATOM 893 N N . LEU A 1 116 ? -4.574 -11.182 -1.885 1.00 94.44 116 LEU A N 1
ATOM 894 C CA . LEU A 1 116 ? -6.004 -11.220 -1.574 1.00 94.44 116 LEU A CA 1
ATOM 895 C C . LEU A 1 116 ? -6.281 -11.870 -0.214 1.00 94.44 116 LEU A C 1
ATOM 897 O O . LEU A 1 116 ? -7.021 -11.304 0.595 1.00 94.44 116 LEU A O 1
ATOM 901 N N . ALA A 1 117 ? -5.664 -13.023 0.063 1.00 94.50 117 ALA A N 1
ATOM 902 C CA . ALA A 1 117 ? -5.842 -13.751 1.316 1.00 94.50 117 ALA A CA 1
ATOM 903 C C . ALA A 1 117 ? -5.355 -12.935 2.523 1.00 94.50 117 ALA A C 1
ATOM 905 O O . ALA A 1 117 ? -6.058 -12.846 3.533 1.00 94.50 117 ALA A O 1
ATOM 906 N N . LEU A 1 118 ? -4.193 -12.286 2.416 1.00 94.56 118 LEU A N 1
ATOM 907 C CA . LEU A 1 118 ? -3.648 -11.402 3.447 1.00 94.56 118 LEU A CA 1
ATOM 908 C C . LEU A 1 118 ? -4.493 -10.151 3.646 1.00 94.56 118 LEU A C 1
ATOM 910 O O . LEU A 1 118 ? -4.738 -9.763 4.788 1.00 94.56 118 LEU A O 1
ATOM 914 N N . GLY A 1 119 ? -4.954 -9.516 2.567 1.00 95.44 119 GLY A N 1
ATOM 915 C CA . GLY A 1 119 ? -5.826 -8.349 2.663 1.00 95.44 119 GLY A CA 1
ATOM 916 C C . GLY A 1 119 ? -7.156 -8.694 3.333 1.00 95.44 119 GLY A C 1
ATOM 917 O O . GLY A 1 119 ? -7.549 -8.031 4.293 1.00 95.44 119 GLY A O 1
ATOM 918 N N . GLY A 1 120 ? -7.800 -9.788 2.913 1.00 95.62 120 GLY A N 1
ATOM 919 C CA . GLY A 1 120 ? -9.018 -10.302 3.547 1.00 95.62 120 GLY A CA 1
ATOM 920 C C . GLY A 1 120 ? -8.805 -10.651 5.022 1.00 95.62 120 GLY A C 1
ATOM 921 O O . GLY A 1 120 ? -9.562 -10.194 5.881 1.00 95.62 120 GLY A O 1
ATOM 922 N N . SER A 1 121 ? -7.724 -11.372 5.334 1.00 96.50 121 SER A N 1
ATOM 923 C CA . SER A 1 121 ? -7.323 -11.699 6.710 1.00 96.50 121 SER A CA 1
ATOM 924 C C . SER A 1 121 ? -7.104 -10.438 7.544 1.00 96.50 121 SER A C 1
ATOM 926 O O . SER A 1 121 ? -7.604 -10.334 8.658 1.00 96.50 121 SER A O 1
ATOM 928 N N . THR A 1 122 ? -6.444 -9.421 6.990 1.00 96.62 122 THR A N 1
ATOM 929 C CA . THR A 1 122 ? -6.213 -8.142 7.677 1.00 96.62 122 THR A CA 1
ATOM 930 C C . THR A 1 122 ? -7.531 -7.460 8.044 1.00 96.62 122 THR A C 1
ATOM 932 O O . THR A 1 122 ? -7.672 -7.000 9.175 1.00 96.62 122 THR A O 1
ATOM 935 N N . ILE A 1 123 ? -8.524 -7.441 7.145 1.00 96.31 123 ILE A N 1
ATOM 936 C CA . ILE A 1 123 ? -9.858 -6.889 7.443 1.00 96.31 123 ILE A CA 1
ATOM 937 C C . ILE A 1 123 ? -10.498 -7.655 8.605 1.00 96.31 123 ILE A C 1
ATOM 939 O O . ILE A 1 123 ? -10.966 -7.040 9.564 1.00 96.31 123 ILE A O 1
ATOM 943 N N . VAL A 1 124 ? -10.483 -8.989 8.549 1.00 96.44 124 VAL A N 1
ATOM 944 C CA . VAL A 1 124 ? -11.068 -9.867 9.576 1.00 96.44 124 VAL A CA 1
ATOM 945 C C . VAL A 1 124 ? -10.408 -9.650 10.938 1.00 96.44 124 VAL A C 1
ATOM 947 O O . VAL A 1 124 ? -11.101 -9.373 11.918 1.00 96.44 124 VAL A O 1
ATOM 950 N N . LEU A 1 125 ? -9.075 -9.724 11.003 1.00 95.75 125 LEU A N 1
ATOM 951 C CA . LEU A 1 125 ? -8.305 -9.551 12.237 1.00 95.75 125 LEU A CA 1
ATOM 952 C C . LEU A 1 125 ? -8.500 -8.153 12.824 1.00 95.75 125 LEU A C 1
ATOM 954 O O . LEU A 1 125 ? -8.590 -7.991 14.045 1.00 95.75 125 LEU A O 1
ATOM 958 N N . MET A 1 126 ? -8.609 -7.137 11.966 1.00 95.31 126 MET A N 1
ATOM 959 C CA . MET A 1 126 ? -8.856 -5.770 12.395 1.00 95.31 126 MET A CA 1
ATOM 960 C C . MET A 1 126 ? -10.261 -5.607 12.992 1.00 95.31 126 MET A C 1
ATOM 962 O O . MET A 1 126 ? -10.394 -5.042 14.078 1.00 95.31 126 MET A O 1
ATOM 966 N N . LEU A 1 127 ? -11.299 -6.127 12.323 1.00 93.50 127 LEU A N 1
ATOM 967 C CA . LEU A 1 127 ? -12.684 -6.102 12.816 1.00 93.50 127 LEU A CA 1
ATOM 968 C C . LEU A 1 127 ? -12.850 -6.899 14.114 1.00 93.50 127 LEU A C 1
ATOM 970 O O . LEU A 1 127 ? -13.633 -6.515 14.979 1.00 93.50 127 LEU A O 1
ATOM 974 N N . ALA A 1 128 ? -12.088 -7.980 14.273 1.00 92.69 128 ALA A N 1
ATOM 975 C CA . ALA A 1 128 ? -12.131 -8.814 15.464 1.00 92.69 128 ALA A CA 1
ATOM 976 C C . ALA A 1 128 ? -11.349 -8.254 16.660 1.00 92.69 128 ALA A C 1
ATOM 978 O O . ALA A 1 128 ? -11.492 -8.774 17.766 1.00 92.69 128 ALA A O 1
ATOM 979 N N . SER A 1 129 ? -10.526 -7.223 16.467 1.00 89.88 129 SER A N 1
ATOM 980 C CA . SER A 1 129 ? -9.660 -6.672 17.511 1.00 89.88 129 SER A CA 1
ATOM 981 C C . SER A 1 129 ? -10.036 -5.233 17.875 1.00 89.88 129 SER A C 1
ATOM 983 O O . SER A 1 129 ? -11.058 -4.998 18.516 1.00 89.88 129 SER A O 1
ATOM 985 N N . ALA A 1 130 ? -9.202 -4.259 17.501 1.00 89.81 130 ALA A N 1
ATOM 986 C CA . ALA A 1 130 ? -9.400 -2.843 17.783 1.00 89.81 130 ALA A CA 1
ATOM 987 C C . ALA A 1 130 ? -9.073 -1.994 16.537 1.00 89.81 130 ALA A C 1
ATOM 989 O O . ALA A 1 130 ? -7.945 -1.504 16.401 1.00 89.81 130 ALA A O 1
ATOM 990 N N . PRO A 1 131 ? -10.061 -1.749 15.655 1.00 92.50 131 PRO A N 1
ATOM 991 C CA . PRO A 1 131 ? -9.888 -1.005 14.404 1.00 92.50 131 PRO A CA 1
ATOM 992 C C . PRO A 1 131 ? -9.182 0.343 14.558 1.00 92.50 131 PRO A C 1
ATOM 994 O O . PRO A 1 131 ? -8.289 0.686 13.788 1.00 92.50 131 PRO A O 1
ATOM 997 N N . SER A 1 132 ? -9.515 1.102 15.605 1.00 90.69 132 SER A N 1
ATOM 998 C CA . SER A 1 132 ? -8.881 2.399 15.859 1.00 90.69 132 SER A CA 1
ATOM 999 C C . SER A 1 132 ? -7.388 2.291 16.177 1.00 90.69 132 SER A C 1
ATOM 1001 O O . SER A 1 132 ? -6.632 3.207 15.862 1.00 90.69 132 SER A O 1
ATOM 1003 N N . ILE A 1 133 ? -6.968 1.206 16.840 1.00 91.12 133 ILE A N 1
ATOM 1004 C CA . ILE A 1 133 ? -5.564 0.968 17.196 1.00 91.12 133 ILE A CA 1
ATOM 1005 C C . ILE A 1 133 ? -4.797 0.535 15.946 1.00 91.12 133 ILE A C 1
ATOM 1007 O O . ILE A 1 133 ? -3.739 1.094 15.672 1.00 91.12 133 ILE A O 1
ATOM 1011 N N . ALA A 1 134 ? -5.372 -0.360 15.139 1.00 94.31 134 ALA A N 1
ATOM 1012 C CA . ALA A 1 134 ? -4.795 -0.776 13.864 1.00 94.31 134 ALA A CA 1
ATOM 1013 C C . ALA A 1 134 ? -4.594 0.404 12.895 1.00 94.31 134 ALA A C 1
ATOM 1015 O O . ALA A 1 134 ? -3.507 0.567 12.348 1.00 94.31 134 ALA A O 1
ATOM 1016 N N . LEU A 1 135 ? -5.582 1.297 12.751 1.00 95.12 135 LEU A N 1
ATOM 1017 C CA . LEU A 1 135 ? -5.441 2.501 11.918 1.00 95.12 135 LEU A CA 1
ATOM 1018 C C . LEU A 1 135 ? -4.378 3.473 12.454 1.00 95.12 135 LEU A C 1
ATOM 1020 O O . LEU A 1 135 ? -3.675 4.106 11.670 1.00 95.12 135 LEU A O 1
ATOM 1024 N N . ARG A 1 136 ? -4.230 3.596 13.781 1.00 94.31 136 ARG A N 1
ATOM 1025 C CA . ARG A 1 136 ? -3.151 4.393 14.396 1.00 94.31 136 ARG A CA 1
ATOM 1026 C C . ARG A 1 136 ? -1.779 3.785 14.129 1.00 94.31 136 ARG A C 1
ATOM 1028 O O . ARG A 1 136 ? -0.859 4.524 13.796 1.00 94.31 136 ARG A O 1
ATOM 1035 N N . LEU A 1 137 ? -1.654 2.464 14.249 1.00 94.12 137 LEU A N 1
ATOM 1036 C CA . LEU A 1 137 ? -0.423 1.748 13.925 1.00 94.12 137 LEU A CA 1
ATOM 1037 C C . LEU A 1 137 ? -0.079 1.910 12.440 1.00 94.12 137 LEU A C 1
ATOM 1039 O O . LEU A 1 137 ? 1.049 2.260 12.119 1.00 94.12 137 LEU A O 1
ATOM 1043 N N . SER A 1 138 ? -1.060 1.767 11.549 1.00 96.56 138 SER A N 1
ATOM 1044 C CA . SER A 1 138 ? -0.897 1.997 10.109 1.00 96.56 138 SER A CA 1
ATOM 1045 C C . SER A 1 138 ? -0.445 3.428 9.789 1.00 96.56 138 SER A C 1
ATOM 1047 O O . SER A 1 138 ? 0.446 3.629 8.962 1.00 96.56 138 SER A O 1
ATOM 1049 N N . ALA A 1 139 ? -0.984 4.436 10.487 1.00 96.00 139 ALA A N 1
ATOM 1050 C CA . ALA A 1 139 ? -0.522 5.819 10.354 1.00 96.00 139 ALA A CA 1
ATOM 1051 C C . ALA A 1 139 ? 0.918 5.987 10.853 1.00 96.00 139 ALA A C 1
ATOM 1053 O O . ALA A 1 139 ? 1.715 6.663 10.208 1.00 96.00 139 ALA A O 1
ATOM 1054 N N . SER A 1 140 ? 1.261 5.343 11.974 1.00 95.12 140 SER A N 1
ATOM 1055 C CA . SER A 1 140 ? 2.621 5.341 12.519 1.00 95.12 140 SER A CA 1
ATOM 1056 C C . SER A 1 140 ? 3.617 4.715 11.539 1.00 95.12 140 SER A C 1
ATOM 1058 O O . SER A 1 140 ? 4.666 5.297 11.281 1.00 95.12 140 SER A O 1
ATOM 1060 N N . VAL A 1 141 ? 3.269 3.575 10.934 1.00 95.00 141 VAL A N 1
ATOM 1061 C CA . VAL A 1 141 ? 4.087 2.909 9.909 1.00 95.00 141 VAL A CA 1
ATOM 1062 C C . VAL A 1 141 ? 4.211 3.764 8.646 1.00 95.00 141 VAL A C 1
ATOM 1064 O O . VAL A 1 141 ? 5.297 3.889 8.092 1.00 95.00 141 VAL A O 1
ATOM 1067 N N . THR A 1 142 ? 3.132 4.412 8.203 1.00 96.62 142 THR A N 1
ATOM 1068 C CA . THR A 1 142 ? 3.190 5.324 7.046 1.00 96.62 142 THR A CA 1
ATOM 1069 C C . THR A 1 142 ? 4.124 6.507 7.320 1.00 96.62 142 THR A C 1
ATOM 1071 O O . THR A 1 142 ? 4.906 6.890 6.453 1.00 96.62 142 THR A O 1
ATOM 1074 N N . ALA A 1 143 ? 4.083 7.066 8.535 1.00 95.75 143 ALA A N 1
ATOM 1075 C CA . ALA A 1 143 ? 5.000 8.122 8.949 1.00 95.75 143 ALA A CA 1
ATOM 1076 C C . ALA A 1 143 ? 6.454 7.627 9.023 1.00 95.75 143 ALA A C 1
ATOM 1078 O O . ALA A 1 143 ? 7.348 8.344 8.581 1.00 95.75 143 ALA A O 1
ATOM 1079 N N . LEU A 1 144 ? 6.691 6.402 9.511 1.00 93.88 144 LEU A N 1
ATOM 1080 C CA . LEU A 1 144 ? 8.016 5.778 9.474 1.00 93.88 144 LEU A CA 1
ATOM 1081 C C . LEU A 1 144 ? 8.524 5.668 8.035 1.00 93.88 144 LEU A C 1
ATOM 1083 O O . LEU A 1 144 ? 9.620 6.133 7.755 1.00 93.88 144 LEU A O 1
ATOM 1087 N N . ASN A 1 145 ? 7.722 5.134 7.112 1.00 94.50 145 ASN A N 1
ATOM 1088 C CA . ASN A 1 145 ? 8.114 5.025 5.704 1.00 94.50 145 ASN A CA 1
ATOM 1089 C C . ASN A 1 145 ? 8.437 6.388 5.085 1.00 94.50 145 ASN A C 1
ATOM 1091 O O . ASN A 1 145 ? 9.372 6.495 4.295 1.00 94.50 145 ASN A O 1
ATOM 1095 N N . ALA A 1 146 ? 7.689 7.431 5.452 1.00 96.12 146 ALA A N 1
ATOM 1096 C CA . ALA A 1 146 ? 7.959 8.791 5.002 1.00 96.12 146 ALA A CA 1
ATOM 1097 C C . ALA A 1 146 ? 9.324 9.287 5.507 1.00 96.12 146 ALA A C 1
ATOM 1099 O O . ALA A 1 146 ? 10.116 9.798 4.720 1.00 96.12 146 ALA A O 1
ATOM 1100 N N . ILE A 1 147 ? 9.629 9.074 6.792 1.00 94.19 147 ILE A N 1
ATOM 1101 C CA . ILE A 1 147 ? 10.938 9.397 7.383 1.00 94.19 147 ILE A CA 1
ATOM 1102 C C . ILE A 1 147 ? 12.050 8.602 6.694 1.00 94.19 147 ILE A C 1
ATOM 1104 O O . ILE A 1 147 ? 13.070 9.174 6.331 1.00 94.19 147 ILE A O 1
ATOM 1108 N N . VAL A 1 148 ? 11.841 7.307 6.459 1.00 91.56 148 VAL A N 1
ATOM 1109 C CA . VAL A 1 148 ? 12.802 6.449 5.759 1.00 91.56 148 VAL A CA 1
ATOM 1110 C C . VAL A 1 148 ? 13.066 6.963 4.343 1.00 91.56 148 VAL A C 1
ATOM 1112 O O . VAL A 1 148 ? 14.219 7.003 3.940 1.00 91.56 148 VAL A O 1
ATOM 1115 N N . CYS A 1 149 ? 12.054 7.446 3.616 1.00 93.62 149 CYS A N 1
ATOM 1116 C CA . CYS A 1 149 ? 12.255 8.081 2.307 1.00 93.62 149 CYS A CA 1
ATOM 1117 C C . CYS A 1 149 ? 13.099 9.366 2.395 1.00 93.62 149 CYS A C 1
ATOM 1119 O O . CYS A 1 149 ? 13.917 9.620 1.518 1.00 93.62 149 CYS A O 1
ATOM 1121 N N . PHE A 1 150 ? 12.938 10.170 3.451 1.00 93.06 150 PHE A N 1
ATOM 1122 C CA . PHE A 1 150 ? 13.791 11.343 3.681 1.00 93.06 150 PHE A CA 1
ATOM 1123 C C . PHE A 1 150 ? 15.215 10.982 4.100 1.00 93.06 150 PHE A C 1
ATOM 1125 O O . PHE A 1 150 ? 16.141 11.719 3.785 1.00 93.06 150 PHE A O 1
ATOM 1132 N N . LEU A 1 151 ? 15.412 9.871 4.807 1.00 90.75 151 LEU A N 1
ATOM 1133 C CA . LEU A 1 151 ? 16.755 9.372 5.091 1.00 90.75 151 LEU A CA 1
ATOM 1134 C C . LEU A 1 151 ? 17.422 8.869 3.806 1.00 90.75 151 LEU A C 1
ATOM 1136 O O . LEU A 1 151 ? 18.583 9.176 3.568 1.00 90.75 151 LEU A O 1
ATOM 1140 N N . ASP A 1 152 ? 16.666 8.172 2.958 1.00 89.44 152 ASP A N 1
ATOM 1141 C CA . ASP A 1 152 ? 17.132 7.570 1.705 1.00 89.44 152 ASP A CA 1
ATOM 1142 C C . ASP A 1 152 ? 17.822 8.586 0.773 1.00 89.44 152 ASP A C 1
ATOM 1144 O O . ASP A 1 152 ? 18.889 8.312 0.229 1.00 89.44 152 ASP A O 1
ATOM 1148 N N . ILE A 1 153 ? 17.279 9.806 0.652 1.00 90.81 153 ILE A N 1
ATOM 1149 C CA . ILE A 1 153 ? 17.823 10.841 -0.251 1.00 90.81 153 ILE A CA 1
ATOM 1150 C C . ILE A 1 153 ? 19.186 11.404 0.165 1.00 90.81 153 ILE A C 1
ATOM 1152 O O . ILE A 1 153 ? 19.889 11.969 -0.676 1.00 90.81 153 ILE A O 1
ATOM 1156 N N . PHE A 1 154 ? 19.594 11.249 1.428 1.00 87.44 154 PHE A N 1
ATOM 1157 C CA . PHE A 1 154 ? 20.931 11.667 1.861 1.00 87.44 154 PHE A CA 1
ATOM 1158 C C . PHE A 1 154 ? 22.032 10.743 1.344 1.00 87.44 154 PHE A C 1
ATOM 1160 O O . PHE A 1 154 ? 23.209 11.101 1.397 1.00 87.44 154 PHE A O 1
ATOM 1167 N N . PHE A 1 155 ? 21.667 9.576 0.818 1.00 84.12 155 PHE A N 1
ATOM 1168 C CA . PHE A 1 155 ? 22.616 8.578 0.365 1.00 84.12 155 PHE A CA 1
ATOM 1169 C C . PHE A 1 155 ? 22.662 8.524 -1.157 1.00 84.12 155 PHE A C 1
ATOM 1171 O O . PHE A 1 155 ? 21.644 8.456 -1.840 1.00 84.12 155 PHE A O 1
ATOM 1178 N N . VAL A 1 156 ? 23.882 8.520 -1.696 1.00 81.75 156 VAL A N 1
ATOM 1179 C CA . VAL A 1 156 ? 24.147 8.516 -3.143 1.00 81.75 156 VAL A CA 1
ATOM 1180 C C . VAL A 1 156 ? 23.426 7.363 -3.850 1.00 81.75 156 VAL A C 1
ATOM 1182 O O . VAL A 1 156 ? 22.815 7.572 -4.893 1.00 81.75 156 VAL A O 1
ATOM 1185 N N . HIS A 1 157 ? 23.463 6.171 -3.251 1.00 79.81 157 HIS A N 1
ATOM 1186 C CA . HIS A 1 157 ? 22.858 4.948 -3.786 1.00 79.81 157 HIS A CA 1
ATOM 1187 C C . HIS A 1 157 ? 21.517 4.601 -3.116 1.00 79.81 157 HIS A C 1
ATOM 1189 O O . HIS A 1 157 ? 20.940 3.558 -3.414 1.00 79.81 157 HIS A O 1
ATOM 1195 N N . GLY A 1 158 ? 21.031 5.436 -2.191 1.00 77.38 158 GLY A N 1
ATOM 1196 C CA . GLY A 1 158 ? 19.917 5.084 -1.311 1.00 77.38 158 GLY A CA 1
ATOM 1197 C C . GLY A 1 158 ? 20.151 3.795 -0.504 1.00 77.38 158 GLY A C 1
ATOM 1198 O O . GLY A 1 158 ? 21.256 3.251 -0.453 1.00 77.38 158 GLY A O 1
ATOM 1199 N N . PHE A 1 159 ? 19.092 3.272 0.109 1.00 75.06 159 PHE A N 1
ATOM 1200 C CA . PHE A 1 159 ? 19.066 1.984 0.806 1.00 75.06 159 PHE A CA 1
ATOM 1201 C C . PHE A 1 159 ? 18.922 0.796 -0.148 1.00 75.06 159 PHE A C 1
ATOM 1203 O O . PHE A 1 159 ? 19.249 -0.332 0.212 1.00 75.06 159 PHE A O 1
ATOM 1210 N N . THR A 1 160 ? 18.403 1.031 -1.354 1.00 71.00 160 THR A N 1
ATOM 1211 C CA . THR A 1 160 ? 18.010 -0.027 -2.301 1.00 71.00 160 THR A CA 1
ATOM 1212 C C . THR A 1 160 ? 18.702 0.073 -3.660 1.00 71.00 160 THR A C 1
ATOM 1214 O O . THR A 1 160 ? 18.323 -0.631 -4.592 1.00 71.00 160 THR A O 1
ATOM 1217 N N . GLY A 1 161 ? 19.719 0.929 -3.797 1.00 72.69 161 GLY A N 1
ATOM 1218 C CA . GLY A 1 161 ? 20.450 1.121 -5.055 1.00 72.69 161 GLY A CA 1
ATOM 1219 C C . GLY A 1 161 ? 19.773 2.083 -6.036 1.00 72.69 161 GLY A C 1
ATOM 1220 O O . GLY A 1 161 ? 20.265 2.264 -7.149 1.00 72.69 161 GLY A O 1
ATOM 1221 N N . THR A 1 162 ? 18.654 2.709 -5.657 1.00 76.31 162 THR A N 1
ATOM 1222 C CA . THR A 1 162 ? 17.953 3.667 -6.521 1.00 76.31 162 THR A CA 1
ATOM 1223 C C . THR A 1 162 ? 18.685 5.007 -6.520 1.00 76.31 162 THR A C 1
ATOM 1225 O O . THR A 1 162 ? 18.654 5.749 -5.540 1.00 76.31 162 THR A O 1
ATOM 1228 N N . LEU A 1 163 ? 19.323 5.348 -7.640 1.00 77.50 163 LEU A N 1
ATOM 1229 C CA . LEU A 1 163 ? 20.050 6.608 -7.779 1.00 77.50 163 LEU A CA 1
ATOM 1230 C C . LEU A 1 163 ? 19.090 7.802 -7.848 1.00 77.50 163 LEU A C 1
ATOM 1232 O O . LEU A 1 163 ? 18.204 7.870 -8.700 1.00 77.50 163 LEU A O 1
ATOM 1236 N N . GLY A 1 164 ? 19.299 8.769 -6.953 1.00 75.62 164 GLY A N 1
ATOM 1237 C CA . GLY A 1 164 ? 18.668 10.088 -7.016 1.00 75.62 164 GLY A CA 1
ATOM 1238 C C . GLY A 1 164 ? 17.160 10.140 -6.745 1.00 75.62 164 GLY A C 1
ATOM 1239 O O . GLY A 1 164 ? 16.561 11.192 -6.942 1.00 75.62 164 GLY A O 1
ATOM 1240 N N . ARG A 1 165 ? 16.518 9.058 -6.286 1.00 83.81 165 ARG A N 1
ATOM 1241 C CA . ARG A 1 165 ? 15.090 9.053 -5.914 1.00 83.81 165 ARG A CA 1
ATOM 1242 C C . ARG A 1 165 ? 14.880 8.296 -4.614 1.00 83.81 165 ARG A C 1
ATOM 1244 O O . ARG A 1 165 ? 15.463 7.233 -4.439 1.00 83.81 165 ARG A O 1
ATOM 1251 N N . ALA A 1 166 ? 13.984 8.791 -3.762 1.00 87.06 166 ALA A N 1
ATOM 1252 C CA . ALA A 1 166 ? 13.599 8.057 -2.564 1.00 87.06 166 ALA A CA 1
ATOM 1253 C C . ALA A 1 166 ? 12.731 6.840 -2.923 1.00 87.06 166 ALA A C 1
ATOM 1255 O O . ALA A 1 166 ? 11.605 6.990 -3.408 1.00 87.06 166 ALA A O 1
ATOM 1256 N N . ALA A 1 167 ? 13.239 5.644 -2.653 1.00 84.25 167 ALA A N 1
ATOM 1257 C CA . ALA A 1 167 ? 12.493 4.389 -2.689 1.00 84.25 167 ALA A CA 1
ATOM 1258 C C . ALA A 1 167 ? 12.271 3.808 -1.283 1.00 84.25 167 ALA A C 1
ATOM 1260 O O . ALA A 1 167 ? 11.447 2.903 -1.109 1.00 84.25 167 ALA A O 1
ATOM 1261 N N . GLY A 1 168 ? 12.983 4.325 -0.277 1.00 86.19 168 GLY A N 1
ATOM 1262 C CA . GLY A 1 168 ? 12.985 3.786 1.073 1.00 86.19 168 GLY A CA 1
ATOM 1263 C C . GLY A 1 168 ? 13.324 2.298 1.033 1.00 86.19 168 GLY A C 1
ATOM 1264 O O . GLY A 1 168 ? 14.378 1.904 0.545 1.00 86.19 168 GLY A O 1
ATOM 1265 N N . LEU A 1 169 ? 12.393 1.466 1.494 1.00 85.88 169 LEU A N 1
ATOM 1266 C CA . LEU A 1 169 ? 12.536 0.007 1.505 1.00 85.88 169 LEU A CA 1
ATOM 1267 C C . LEU A 1 169 ? 11.848 -0.706 0.330 1.00 85.88 169 LEU A C 1
ATOM 1269 O O . LEU A 1 169 ? 11.991 -1.916 0.187 1.00 85.88 169 LEU A O 1
ATOM 1273 N N . ALA A 1 170 ? 11.102 0.006 -0.520 1.00 83.62 170 ALA A N 1
ATOM 1274 C CA . ALA A 1 170 ? 10.273 -0.614 -1.556 1.00 83.62 170 ALA A CA 1
ATOM 1275 C C . ALA A 1 170 ? 11.040 -0.994 -2.837 1.00 83.62 170 ALA A C 1
ATOM 1277 O O . ALA A 1 170 ? 10.421 -1.505 -3.769 1.00 83.62 170 ALA A O 1
ATOM 1278 N N . ILE A 1 171 ? 12.355 -0.728 -2.903 1.00 82.88 171 ILE A N 1
ATOM 1279 C CA . ILE A 1 171 ? 13.261 -0.876 -4.067 1.00 82.88 171 ILE A CA 1
ATOM 1280 C C . ILE A 1 171 ? 12.883 0.015 -5.261 1.00 82.88 171 ILE A C 1
ATOM 1282 O O . ILE A 1 171 ? 13.751 0.544 -5.941 1.00 82.88 171 ILE A O 1
ATOM 1286 N N . ASN A 1 172 ? 11.593 0.239 -5.499 1.00 89.38 172 ASN A N 1
ATOM 1287 C CA . ASN A 1 172 ? 11.060 1.063 -6.565 1.00 89.38 172 ASN A CA 1
ATOM 1288 C C . ASN A 1 172 ? 10.400 2.332 -5.987 1.00 89.38 172 ASN A C 1
ATOM 1290 O O . ASN A 1 172 ? 9.441 2.236 -5.213 1.00 89.38 172 ASN A O 1
ATOM 1294 N N . PRO A 1 173 ? 10.828 3.535 -6.406 1.00 90.88 173 PRO A N 1
ATOM 1295 C CA . PRO A 1 173 ? 10.293 4.799 -5.896 1.00 90.88 173 PRO A CA 1
ATOM 1296 C C . PRO A 1 173 ? 8.814 5.031 -6.241 1.00 90.88 173 PRO A C 1
ATOM 1298 O O . PRO A 1 173 ? 8.093 5.666 -5.474 1.00 90.88 173 PRO A O 1
ATOM 1301 N N . ASN A 1 174 ? 8.312 4.490 -7.358 1.00 92.62 174 ASN A N 1
ATOM 1302 C CA . ASN A 1 174 ? 6.890 4.606 -7.709 1.00 92.62 174 ASN A CA 1
ATOM 1303 C C . ASN A 1 174 ? 6.018 3.761 -6.771 1.00 92.62 174 ASN A C 1
ATOM 1305 O O . ASN A 1 174 ? 4.925 4.173 -6.382 1.00 92.62 174 ASN A O 1
ATOM 1309 N N . VAL A 1 175 ? 6.524 2.588 -6.393 1.00 93.00 175 VAL A N 1
ATOM 1310 C CA . VAL A 1 175 ? 5.871 1.669 -5.460 1.00 93.00 175 VAL A CA 1
ATOM 1311 C C . VAL A 1 175 ? 5.912 2.240 -4.039 1.00 93.00 175 VAL A C 1
ATOM 1313 O O . VAL A 1 175 ? 4.886 2.249 -3.360 1.00 93.00 175 VAL A O 1
ATOM 1316 N N . ALA A 1 176 ? 7.048 2.814 -3.624 1.00 94.44 176 ALA A N 1
ATOM 1317 C CA . ALA A 1 176 ? 7.171 3.546 -2.362 1.00 94.44 176 ALA A CA 1
ATOM 1318 C C . ALA A 1 176 ? 6.137 4.678 -2.271 1.00 94.44 176 ALA A C 1
ATOM 1320 O O . ALA A 1 176 ? 5.393 4.777 -1.293 1.00 94.44 176 ALA A O 1
ATOM 1321 N N . ALA A 1 177 ? 6.034 5.486 -3.330 1.00 95.69 177 ALA A N 1
ATOM 1322 C CA . ALA A 1 177 ? 5.065 6.568 -3.411 1.00 95.69 177 ALA A CA 1
ATOM 1323 C C . ALA A 1 177 ? 3.623 6.050 -3.325 1.00 95.69 177 ALA A C 1
ATOM 1325 O O . ALA A 1 177 ? 2.812 6.591 -2.574 1.00 95.69 177 ALA A O 1
ATOM 1326 N N . ALA A 1 178 ? 3.285 4.994 -4.073 1.00 96.44 178 ALA A N 1
ATOM 1327 C CA . ALA A 1 178 ? 1.952 4.398 -4.035 1.00 96.44 178 ALA A CA 1
ATOM 1328 C C . ALA A 1 178 ? 1.614 3.882 -2.626 1.00 96.44 178 ALA A C 1
ATOM 1330 O O . ALA A 1 178 ? 0.529 4.157 -2.114 1.00 96.44 178 ALA A O 1
ATOM 1331 N N . GLY A 1 179 ? 2.565 3.218 -1.962 1.00 96.25 179 GLY A N 1
ATOM 1332 C CA . GLY A 1 179 ? 2.420 2.758 -0.581 1.00 96.25 179 GLY A CA 1
ATOM 1333 C C . GLY A 1 179 ? 2.204 3.903 0.413 1.00 96.25 179 GLY A C 1
ATOM 1334 O O . GLY A 1 179 ? 1.336 3.800 1.280 1.00 96.25 179 GLY A O 1
ATOM 1335 N N . LEU A 1 180 ? 2.931 5.017 0.267 1.00 97.12 180 LEU A N 1
ATOM 1336 C CA . LEU A 1 180 ? 2.743 6.226 1.079 1.00 97.12 180 LEU A CA 1
ATOM 1337 C C . LEU A 1 180 ? 1.360 6.853 0.870 1.00 97.12 180 LEU A C 1
ATOM 1339 O O . LEU A 1 180 ? 0.690 7.196 1.847 1.00 97.12 180 LEU A O 1
ATOM 1343 N N . LEU A 1 181 ? 0.914 6.971 -0.385 1.00 97.62 181 LEU A N 1
ATOM 1344 C CA . LEU A 1 181 ? -0.393 7.533 -0.729 1.00 97.62 181 LEU A CA 1
ATOM 1345 C C . LEU A 1 181 ? -1.536 6.680 -0.161 1.00 97.62 181 LEU A C 1
ATOM 1347 O O . LEU A 1 181 ? -2.411 7.206 0.528 1.00 97.62 181 LEU A O 1
ATOM 1351 N N . LEU A 1 182 ? -1.509 5.365 -0.399 1.00 97.62 182 LEU A N 1
ATOM 1352 C CA . LEU A 1 182 ? -2.530 4.436 0.096 1.00 97.62 182 LEU A CA 1
ATOM 1353 C C . LEU A 1 182 ? -2.505 4.343 1.625 1.00 97.62 182 LEU A C 1
ATOM 1355 O O . LEU A 1 182 ? -3.557 4.390 2.262 1.00 97.62 182 LEU A O 1
ATOM 1359 N N . GLY A 1 183 ? -1.308 4.286 2.218 1.00 97.00 183 GLY A N 1
ATOM 1360 C CA . GLY A 1 183 ? -1.098 4.324 3.664 1.00 97.00 183 GLY A CA 1
ATOM 1361 C C . GLY A 1 183 ? -1.713 5.564 4.300 1.00 97.00 183 GLY A C 1
ATOM 1362 O O . GLY A 1 183 ? -2.477 5.452 5.261 1.00 97.00 183 GLY A O 1
ATOM 1363 N N . ALA A 1 184 ? -1.452 6.748 3.742 1.00 97.19 184 ALA A N 1
ATOM 1364 C CA . ALA A 1 184 ? -2.008 7.993 4.256 1.00 97.19 184 ALA A CA 1
ATOM 1365 C C . ALA A 1 184 ? -3.521 8.079 4.069 1.00 97.19 184 ALA A C 1
ATOM 1367 O O . ALA A 1 184 ? -4.217 8.434 5.021 1.00 97.19 184 ALA A O 1
ATOM 1368 N N . ALA A 1 185 ? -4.040 7.716 2.893 1.00 96.81 185 ALA A N 1
ATOM 1369 C CA . ALA A 1 185 ? -5.474 7.729 2.626 1.00 96.81 185 ALA A CA 1
ATOM 1370 C C . ALA A 1 185 ? -6.237 6.809 3.595 1.00 96.81 185 ALA A C 1
ATOM 1372 O O . ALA A 1 185 ? -7.224 7.232 4.200 1.00 96.81 185 ALA A O 1
ATOM 1373 N N . ALA A 1 186 ? -5.743 5.585 3.809 1.00 96.25 186 ALA A N 1
ATOM 1374 C CA . ALA A 1 186 ? -6.367 4.600 4.689 1.00 96.25 186 ALA A CA 1
ATOM 1375 C C . ALA A 1 186 ? -6.277 4.968 6.176 1.00 96.25 186 ALA A C 1
ATOM 1377 O O . ALA A 1 186 ? -7.249 4.850 6.924 1.00 96.25 186 ALA A O 1
ATOM 1378 N N . SER A 1 187 ? -5.108 5.431 6.623 1.00 95.81 187 SER A N 1
ATOM 1379 C CA . SER A 1 187 ? -4.819 5.620 8.048 1.00 95.81 187 SER A CA 1
ATOM 1380 C C . SER A 1 187 ? -5.132 7.023 8.580 1.00 95.81 187 SER A C 1
ATOM 1382 O O . SER A 1 187 ? -5.146 7.225 9.798 1.00 95.81 187 SER A O 1
ATOM 1384 N N . TYR A 1 188 ? -5.470 7.988 7.712 1.00 95.00 188 TYR A N 1
ATOM 1385 C CA . TYR A 1 188 ? -5.769 9.378 8.089 1.00 95.00 188 TYR A CA 1
ATOM 1386 C C . TYR A 1 188 ? -6.792 9.498 9.232 1.00 95.00 188 TYR A C 1
ATOM 1388 O O . TYR A 1 188 ? -6.676 10.362 10.109 1.00 95.00 188 TYR A O 1
ATOM 1396 N N . ARG A 1 189 ? -7.795 8.609 9.267 1.00 91.56 189 ARG A N 1
ATOM 1397 C CA . ARG A 1 189 ? -8.799 8.565 10.344 1.00 91.56 189 ARG A CA 1
ATOM 1398 C C . ARG A 1 189 ? -8.203 8.220 11.706 1.00 91.56 189 ARG A C 1
ATOM 1400 O O . ARG A 1 189 ? -8.647 8.787 12.707 1.00 91.56 189 ARG A O 1
ATOM 1407 N N . GLY A 1 190 ? -7.197 7.347 11.732 1.00 90.56 190 GLY A N 1
ATOM 1408 C CA . GLY A 1 190 ? -6.471 6.950 12.936 1.00 90.56 190 GLY A CA 1
ATOM 1409 C C . GLY A 1 190 ? -5.640 8.084 13.535 1.00 90.56 190 GLY A C 1
ATOM 1410 O O . GLY A 1 190 ? -5.426 8.109 14.748 1.00 90.56 190 GLY A O 1
ATOM 1411 N N . VAL A 1 191 ? -5.230 9.067 12.726 1.00 93.31 191 VAL A N 1
ATOM 1412 C CA . VAL A 1 191 ? -4.408 10.194 13.180 1.00 93.31 191 VAL A CA 1
ATOM 1413 C C . VAL A 1 191 ? -5.215 11.132 14.080 1.00 93.31 191 VAL A C 1
ATOM 1415 O O . VAL A 1 191 ? -6.293 11.624 13.719 1.00 93.31 191 VAL A O 1
ATOM 1418 N N . ALA A 1 192 ? -4.664 11.427 15.259 1.00 90.56 192 ALA A N 1
ATOM 1419 C CA . ALA A 1 192 ? -5.248 12.377 16.200 1.00 90.56 192 ALA A CA 1
ATOM 1420 C C . ALA A 1 192 ? -5.440 13.750 15.539 1.00 90.56 192 ALA A C 1
ATOM 1422 O O . ALA A 1 192 ? -4.541 14.236 14.855 1.00 90.56 192 ALA A O 1
ATOM 1423 N N . LYS A 1 193 ? -6.584 14.413 15.782 1.00 89.38 193 LYS A N 1
ATOM 1424 C CA . LYS A 1 193 ? -6.960 15.685 15.126 1.00 89.38 193 LYS A CA 1
ATOM 1425 C C . LYS A 1 193 ? -5.826 16.716 15.127 1.00 89.38 193 LYS A C 1
ATOM 1427 O O . LYS A 1 193 ? -5.579 17.346 14.107 1.00 89.38 193 LYS A O 1
ATOM 1432 N N . LYS A 1 194 ? -5.107 16.819 16.249 1.00 91.12 194 LYS A N 1
ATOM 1433 C CA . LYS A 1 194 ? -3.991 17.748 16.447 1.00 91.12 194 LYS A CA 1
ATOM 1434 C C . LYS A 1 194 ? -2.775 17.478 15.551 1.00 91.12 194 LYS A C 1
ATOM 1436 O O . LYS A 1 194 ? -1.991 18.394 15.369 1.00 91.12 194 LYS A O 1
ATOM 1441 N N . TRP A 1 195 ? -2.582 16.262 15.047 1.00 92.38 195 TRP A N 1
ATOM 1442 C CA . TRP A 1 195 ? -1.414 15.861 14.248 1.00 92.38 195 TRP A CA 1
ATOM 1443 C C . TRP A 1 195 ? -1.734 15.658 12.765 1.00 92.38 195 TRP A C 1
ATOM 1445 O O . TRP A 1 195 ? -0.824 15.448 11.974 1.00 92.38 195 TRP A O 1
ATOM 1455 N N . ARG A 1 196 ? -3.009 15.743 12.364 1.00 92.94 196 ARG A N 1
ATOM 1456 C CA . ARG A 1 196 ? -3.441 15.461 10.986 1.00 92.94 196 ARG A CA 1
ATOM 1457 C C . ARG A 1 196 ? -2.749 16.334 9.945 1.00 92.94 196 ARG A C 1
ATOM 1459 O O . ARG A 1 196 ? -2.361 15.816 8.909 1.00 92.94 196 ARG A O 1
ATOM 1466 N N . ALA A 1 197 ? -2.593 17.629 10.220 1.00 92.75 197 ALA A N 1
ATOM 1467 C CA . ALA A 1 197 ? -1.931 18.543 9.294 1.00 92.75 197 ALA A CA 1
ATOM 1468 C C . ALA A 1 197 ? -0.439 18.196 9.143 1.00 92.75 197 ALA A C 1
ATOM 1470 O O . ALA A 1 197 ? 0.016 17.968 8.031 1.00 92.75 197 ALA A O 1
ATOM 1471 N N . SER A 1 198 ? 0.289 18.042 10.255 1.00 95.06 198 SER A N 1
ATOM 1472 C CA . SER A 1 198 ? 1.700 17.627 10.248 1.00 95.06 198 SER A CA 1
ATOM 1473 C C . SER A 1 198 ? 1.922 16.268 9.579 1.00 95.06 198 SER A C 1
ATOM 1475 O O . SER A 1 198 ? 2.878 16.111 8.832 1.00 95.06 198 SER A O 1
ATOM 1477 N N . PHE A 1 199 ? 1.028 15.299 9.805 1.00 96.19 199 PHE A N 1
ATOM 1478 C CA . PHE A 1 199 ? 1.076 13.991 9.152 1.00 96.19 199 PHE A CA 1
ATOM 1479 C C . PHE A 1 199 ? 0.937 14.107 7.629 1.00 96.19 199 PHE A C 1
ATOM 1481 O O . PHE A 1 199 ? 1.729 13.519 6.900 1.00 96.19 199 PHE A O 1
ATOM 1488 N N . LEU A 1 200 ? -0.033 14.892 7.145 1.00 95.38 200 LEU A N 1
ATOM 1489 C CA . LEU A 1 200 ? -0.210 15.111 5.708 1.00 95.38 200 LEU A CA 1
ATOM 1490 C C . LEU A 1 200 ? 0.989 15.833 5.089 1.00 95.38 200 LEU A C 1
ATOM 1492 O O . LEU A 1 200 ? 1.405 15.448 4.005 1.00 95.38 200 LEU A O 1
ATOM 1496 N N . VAL A 1 201 ? 1.567 16.825 5.775 1.00 96.56 201 VAL A N 1
ATOM 1497 C CA . VAL A 1 201 ? 2.783 17.516 5.315 1.00 96.56 201 VAL A CA 1
ATOM 1498 C C . VAL A 1 201 ? 3.967 16.552 5.231 1.00 96.56 201 VAL A C 1
ATOM 1500 O O . VAL A 1 201 ? 4.663 16.544 4.221 1.00 96.56 201 VAL A O 1
ATOM 1503 N N . LEU A 1 202 ? 4.162 15.702 6.245 1.00 96.88 202 LEU A N 1
ATOM 1504 C CA . LEU A 1 202 ? 5.216 14.685 6.249 1.00 96.88 202 LEU A CA 1
ATOM 1505 C C . LEU A 1 202 ? 5.082 13.721 5.068 1.00 96.88 202 LEU A C 1
ATOM 1507 O O . LEU A 1 202 ? 6.046 13.517 4.332 1.00 96.88 202 LEU A O 1
ATOM 1511 N N . VAL A 1 203 ? 3.891 13.154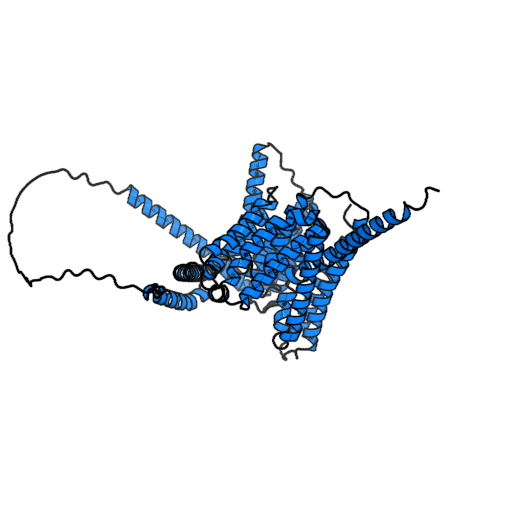 4.864 1.00 96.88 203 VAL A N 1
ATOM 1512 C CA . VAL A 1 203 ? 3.674 12.208 3.762 1.00 96.88 203 VAL A CA 1
ATOM 1513 C C . VAL A 1 203 ? 3.745 12.907 2.405 1.00 96.88 203 VAL A C 1
ATOM 1515 O O . VAL A 1 203 ? 4.341 12.359 1.486 1.00 96.88 203 VAL A O 1
ATOM 1518 N N . ALA A 1 204 ? 3.195 14.115 2.262 1.00 96.06 204 ALA A N 1
ATOM 1519 C CA . ALA A 1 204 ? 3.278 14.879 1.018 1.00 96.06 204 ALA A CA 1
ATOM 1520 C C . ALA A 1 204 ? 4.731 15.216 0.656 1.00 96.06 204 ALA A C 1
ATOM 1522 O O . ALA A 1 204 ? 5.131 15.024 -0.488 1.00 96.06 204 ALA A O 1
ATOM 1523 N N . GLY A 1 205 ? 5.538 15.640 1.631 1.00 95.88 205 GLY A N 1
ATOM 1524 C CA . GLY A 1 205 ? 6.967 15.856 1.426 1.00 95.88 205 GLY A CA 1
ATOM 1525 C C . GLY A 1 205 ? 7.684 14.569 1.007 1.00 95.88 205 GLY A C 1
ATOM 1526 O O . GLY A 1 205 ? 8.441 14.580 0.039 1.00 95.88 205 GLY A O 1
ATOM 1527 N N . ALA A 1 206 ? 7.382 13.443 1.663 1.00 95.75 206 ALA A N 1
ATOM 1528 C CA . ALA A 1 206 ? 7.947 12.148 1.294 1.00 95.75 206 ALA A CA 1
ATOM 1529 C C . ALA A 1 206 ? 7.550 11.723 -0.134 1.00 95.75 206 ALA A C 1
ATOM 1531 O O . ALA A 1 206 ? 8.393 11.266 -0.901 1.00 95.75 206 ALA A O 1
ATOM 1532 N N . LEU A 1 207 ? 6.289 11.937 -0.530 1.00 95.31 207 LEU A N 1
ATOM 1533 C CA . LEU A 1 207 ? 5.818 11.705 -1.899 1.00 95.31 207 LEU A CA 1
ATOM 1534 C C . LEU A 1 207 ? 6.595 12.547 -2.917 1.00 95.31 207 LEU A C 1
ATOM 1536 O O . LEU A 1 207 ? 6.960 12.027 -3.970 1.00 95.31 207 LEU A O 1
ATOM 1540 N N . VAL A 1 208 ? 6.890 13.813 -2.608 1.00 94.56 208 VAL A N 1
ATOM 1541 C CA . VAL A 1 208 ? 7.678 14.687 -3.491 1.00 94.56 208 VAL A CA 1
ATOM 1542 C C . VAL A 1 208 ? 9.089 14.140 -3.688 1.00 94.56 208 VAL A C 1
ATOM 1544 O O . VAL A 1 208 ? 9.527 14.031 -4.831 1.00 94.56 208 VAL A O 1
ATOM 1547 N N . VAL A 1 209 ? 9.775 13.708 -2.627 1.00 94.81 209 VAL A N 1
ATOM 1548 C CA . VAL A 1 209 ? 11.158 13.202 -2.748 1.00 94.81 209 VAL A CA 1
ATOM 1549 C C . VAL A 1 209 ? 11.262 11.833 -3.438 1.00 94.81 209 VAL A C 1
ATOM 1551 O O . VAL A 1 209 ? 12.331 11.475 -3.933 1.00 94.81 209 VAL A O 1
ATOM 1554 N N . THR A 1 210 ? 10.157 11.084 -3.570 1.00 93.81 210 THR A N 1
ATOM 1555 C CA . THR A 1 210 ? 10.118 9.896 -4.454 1.00 93.81 210 THR A CA 1
ATOM 1556 C C . THR A 1 210 ? 10.167 10.252 -5.945 1.00 93.81 210 THR A C 1
ATOM 1558 O O . THR A 1 210 ? 10.469 9.401 -6.792 1.00 93.81 210 THR A O 1
ATOM 1561 N N . LEU A 1 211 ? 9.816 11.498 -6.291 1.00 90.94 211 LEU A N 1
ATOM 1562 C CA . LEU A 1 211 ? 9.717 12.011 -7.659 1.00 90.94 211 LEU A CA 1
ATOM 1563 C C . LEU A 1 211 ? 8.791 11.170 -8.570 1.00 90.94 211 LEU A C 1
ATOM 1565 O O . LEU A 1 211 ? 8.919 11.170 -9.796 1.00 90.94 211 LEU A O 1
ATOM 1569 N N . SER A 1 212 ? 7.834 10.430 -7.990 1.00 91.00 212 SER A N 1
ATOM 1570 C CA . SER A 1 212 ? 6.848 9.645 -8.745 1.00 91.00 212 SER A CA 1
ATOM 1571 C C . SER A 1 212 ? 5.743 10.543 -9.312 1.00 91.00 212 SER A C 1
ATOM 1573 O O . SER A 1 212 ? 4.720 10.782 -8.668 1.00 91.00 212 SER A O 1
ATOM 1575 N N . ARG A 1 213 ? 5.930 11.032 -10.545 1.00 88.00 213 ARG A N 1
ATOM 1576 C CA . ARG A 1 213 ? 5.014 11.982 -11.215 1.00 88.00 213 ARG A CA 1
ATOM 1577 C C . ARG A 1 213 ? 3.553 11.513 -11.223 1.00 88.00 213 ARG A C 1
ATOM 1579 O O . ARG A 1 213 ? 2.651 12.275 -10.890 1.00 88.00 213 ARG A O 1
ATOM 1586 N N . SER A 1 214 ? 3.315 10.247 -11.558 1.00 87.81 214 SER A N 1
ATOM 1587 C CA . SER A 1 214 ? 1.959 9.691 -11.636 1.00 87.81 214 SER A CA 1
ATOM 1588 C C . SER A 1 214 ? 1.287 9.586 -10.270 1.00 87.81 214 SER A C 1
ATOM 1590 O O . SER A 1 214 ? 0.096 9.853 -10.137 1.00 87.81 214 SER A O 1
ATOM 1592 N N . THR A 1 215 ? 2.056 9.232 -9.238 1.00 91.31 215 THR A N 1
ATOM 1593 C CA . THR A 1 215 ? 1.533 9.149 -7.875 1.00 91.31 215 THR A CA 1
ATOM 1594 C C . THR A 1 215 ? 1.308 10.534 -7.284 1.00 91.31 215 THR A C 1
ATOM 1596 O O . THR A 1 215 ? 0.356 10.710 -6.534 1.00 91.31 215 THR A O 1
ATOM 1599 N N . LEU A 1 216 ? 2.123 11.531 -7.644 1.00 91.62 216 LEU A N 1
ATOM 1600 C CA . LEU A 1 216 ? 1.890 12.927 -7.268 1.00 91.62 216 LEU A CA 1
ATOM 1601 C C . LEU A 1 216 ? 0.575 13.451 -7.855 1.00 91.62 216 LEU A C 1
ATOM 1603 O O . LEU A 1 216 ? -0.196 14.084 -7.138 1.00 91.62 216 LEU A O 1
ATOM 1607 N N . LEU A 1 217 ? 0.271 13.119 -9.113 1.00 90.31 217 LEU A N 1
ATOM 1608 C CA . LEU A 1 217 ? -1.016 13.449 -9.729 1.00 90.31 217 LEU A CA 1
ATOM 1609 C C . LEU A 1 217 ? -2.181 12.742 -9.016 1.00 90.31 217 LEU A C 1
ATOM 1611 O O . LEU A 1 217 ? -3.173 13.381 -8.664 1.00 90.31 217 LEU A O 1
ATOM 1615 N N . ALA A 1 218 ? -2.036 11.447 -8.714 1.00 92.94 218 ALA A N 1
ATOM 1616 C CA . ALA A 1 218 ? -3.023 10.708 -7.925 1.00 92.94 218 ALA A CA 1
ATOM 1617 C C . ALA A 1 218 ? -3.205 11.301 -6.513 1.00 92.94 218 ALA A C 1
ATOM 1619 O O . ALA A 1 218 ? -4.329 11.396 -6.016 1.00 92.94 218 ALA A O 1
ATOM 1620 N N . ALA A 1 219 ? -2.123 11.747 -5.872 1.00 93.75 219 ALA A N 1
ATOM 1621 C CA . ALA A 1 219 ? -2.150 12.391 -4.563 1.00 93.75 219 ALA A CA 1
ATOM 1622 C C . ALA A 1 219 ? -2.857 13.752 -4.613 1.00 93.75 219 ALA A C 1
ATOM 1624 O O . ALA A 1 219 ? -3.671 14.046 -3.735 1.00 93.75 219 ALA A O 1
ATOM 1625 N N . ALA A 1 220 ? -2.612 14.546 -5.659 1.00 93.50 220 ALA A N 1
ATOM 1626 C CA . ALA A 1 220 ? -3.305 15.808 -5.885 1.00 93.50 220 ALA A CA 1
ATOM 1627 C C . ALA A 1 220 ? -4.819 15.590 -6.009 1.00 93.50 220 ALA A C 1
ATOM 1629 O O . ALA A 1 220 ? -5.582 16.236 -5.293 1.00 93.50 220 ALA A O 1
ATOM 1630 N N . ALA A 1 221 ? -5.259 14.616 -6.815 1.00 92.44 221 ALA A N 1
ATOM 1631 C CA . ALA A 1 221 ? -6.676 14.257 -6.931 1.00 92.44 221 ALA A CA 1
ATOM 1632 C C . ALA A 1 221 ? -7.265 13.757 -5.596 1.00 92.44 221 ALA A C 1
ATOM 1634 O O . ALA A 1 221 ? -8.354 14.174 -5.192 1.00 92.44 221 ALA A O 1
ATOM 1635 N N . THR A 1 222 ? -6.513 12.918 -4.874 1.00 92.88 222 THR A N 1
ATOM 1636 C CA . THR A 1 222 ? -6.896 12.363 -3.562 1.00 92.88 222 THR A CA 1
ATOM 1637 C C . THR A 1 222 ? -7.103 13.450 -2.505 1.00 92.88 222 THR A C 1
ATOM 1639 O O . THR A 1 222 ? -7.945 13.294 -1.623 1.00 92.88 222 THR A O 1
ATOM 1642 N N . LEU A 1 223 ? -6.361 14.557 -2.579 1.00 91.81 223 LEU A N 1
ATOM 1643 C CA . LEU A 1 223 ? -6.522 15.703 -1.683 1.00 91.81 223 LEU A CA 1
ATOM 1644 C C . LEU A 1 223 ? -7.608 16.668 -2.173 1.00 91.81 223 LEU A C 1
ATOM 1646 O O . LEU A 1 223 ? -8.471 17.067 -1.388 1.00 91.81 223 LEU A O 1
ATOM 1650 N N . ALA A 1 224 ? -7.581 17.029 -3.456 1.00 91.06 224 ALA A N 1
ATOM 1651 C CA . ALA A 1 224 ? -8.437 18.059 -4.032 1.00 91.06 224 ALA A CA 1
ATOM 1652 C C . ALA A 1 224 ? -9.922 17.689 -3.963 1.00 91.06 224 ALA A C 1
ATOM 1654 O O . ALA A 1 224 ? -10.725 18.502 -3.509 1.00 91.06 224 ALA A O 1
ATOM 1655 N N . ALA A 1 225 ? -10.300 16.462 -4.331 1.00 90.75 225 ALA A N 1
ATOM 1656 C CA . ALA A 1 225 ? -11.710 16.077 -4.395 1.00 90.75 225 ALA A CA 1
ATOM 1657 C C . ALA A 1 225 ? -12.414 16.077 -3.017 1.00 90.75 225 ALA A C 1
ATOM 1659 O O . ALA A 1 225 ? -13.458 16.724 -2.886 1.00 90.75 225 ALA A O 1
ATOM 1660 N N . PRO A 1 226 ? -11.863 15.471 -1.941 1.00 88.81 226 PRO A N 1
ATOM 1661 C CA . PRO A 1 226 ? -12.426 15.603 -0.595 1.00 88.81 226 PRO A CA 1
ATOM 1662 C C . PRO A 1 226 ? -12.509 17.045 -0.088 1.00 88.81 226 PRO A C 1
ATOM 1664 O O . PRO A 1 226 ? -13.435 17.384 0.654 1.00 88.81 226 PRO A O 1
ATOM 1667 N N . ILE A 1 227 ? -11.530 17.887 -0.440 1.00 88.75 227 ILE A N 1
ATOM 1668 C CA . ILE A 1 227 ? -11.510 19.304 -0.061 1.00 88.75 227 ILE A CA 1
ATOM 1669 C C . ILE A 1 227 ? -12.628 20.052 -0.790 1.00 88.75 227 ILE A C 1
ATOM 1671 O O . ILE A 1 227 ? -13.428 20.708 -0.126 1.00 88.75 227 ILE A O 1
ATOM 1675 N N . ALA A 1 228 ? -12.738 19.891 -2.110 1.00 91.06 228 ALA A N 1
ATOM 1676 C CA . ALA A 1 228 ? -13.771 20.509 -2.934 1.00 91.06 228 ALA A CA 1
ATOM 1677 C C . ALA A 1 228 ? -15.178 20.131 -2.451 1.00 91.06 228 ALA A C 1
ATOM 1679 O O . ALA A 1 228 ? -16.000 21.010 -2.201 1.00 91.06 228 ALA A O 1
ATOM 1680 N N . ILE A 1 229 ? -15.428 18.841 -2.191 1.00 90.62 229 ILE A N 1
ATOM 1681 C CA . ILE A 1 229 ? -16.719 18.366 -1.668 1.00 90.62 229 ILE A CA 1
ATOM 1682 C C . ILE A 1 229 ? -17.027 18.984 -0.304 1.00 90.62 229 ILE A C 1
ATOM 1684 O O . ILE A 1 229 ? -18.164 19.377 -0.048 1.00 90.62 229 ILE A O 1
ATOM 1688 N N . ARG A 1 230 ? -16.033 19.119 0.583 1.00 88.06 230 ARG A N 1
ATOM 1689 C CA . ARG A 1 230 ? -16.252 19.782 1.876 1.00 88.06 230 ARG A CA 1
ATOM 1690 C C . ARG A 1 230 ? -16.515 21.274 1.747 1.00 88.06 230 ARG A C 1
ATOM 1692 O O . ARG A 1 230 ? -17.323 21.788 2.515 1.00 88.06 230 ARG A O 1
ATOM 1699 N N . ILE A 1 231 ? -15.812 21.967 0.855 1.00 89.12 231 ILE A N 1
ATOM 1700 C CA . ILE A 1 231 ? -16.039 23.393 0.595 1.00 89.12 231 ILE A CA 1
ATOM 1701 C C . ILE A 1 231 ? -17.463 23.577 0.069 1.00 89.12 231 ILE A C 1
ATOM 1703 O O . ILE A 1 231 ? -18.205 24.381 0.622 1.00 89.12 231 ILE A O 1
ATOM 1707 N N . TRP A 1 232 ? -17.873 22.755 -0.898 1.00 91.31 232 TRP A N 1
ATOM 1708 C CA . TRP A 1 232 ? -19.226 22.742 -1.447 1.00 91.31 232 TRP A CA 1
ATOM 1709 C C . TRP A 1 232 ? -20.299 22.487 -0.381 1.00 91.31 232 TRP A C 1
ATOM 1711 O O . TRP A 1 232 ? -21.246 23.260 -0.244 1.00 91.31 232 TRP A O 1
ATOM 1721 N N . GLN A 1 233 ? -20.132 21.440 0.435 1.00 89.62 233 GLN A N 1
ATOM 1722 C CA . GLN A 1 233 ? -21.060 21.127 1.528 1.00 89.62 233 GLN A CA 1
ATOM 1723 C C . GLN A 1 233 ? -21.174 22.284 2.526 1.00 89.62 233 GLN A C 1
ATOM 1725 O O . GLN A 1 233 ? -22.276 22.613 2.950 1.00 89.62 233 GLN A O 1
ATOM 1730 N N . ARG A 1 234 ? -20.053 22.925 2.876 1.00 87.06 234 ARG A N 1
ATOM 1731 C CA . ARG A 1 234 ? -20.037 24.064 3.806 1.00 87.06 234 ARG A CA 1
ATOM 1732 C C . ARG A 1 234 ? -20.673 25.316 3.231 1.00 87.06 234 ARG A C 1
ATOM 1734 O O . ARG A 1 234 ? -21.381 26.000 3.963 1.00 87.06 234 ARG A O 1
ATOM 1741 N N . TYR A 1 235 ? -20.419 25.601 1.954 1.00 91.81 235 TYR A N 1
ATOM 1742 C CA . TYR A 1 235 ? -21.067 26.695 1.240 1.00 91.81 235 TYR A CA 1
ATOM 1743 C C . TYR A 1 235 ? -22.588 26.522 1.287 1.00 91.81 235 TYR A C 1
ATOM 1745 O O . TYR A 1 235 ? -23.302 27.447 1.656 1.00 91.81 235 TYR A O 1
ATOM 1753 N N . ARG A 1 236 ? -23.073 25.293 1.059 1.00 92.12 236 ARG A N 1
ATOM 1754 C CA . ARG A 1 236 ? -24.503 24.971 1.124 1.00 92.12 236 ARG A CA 1
ATOM 1755 C C . ARG A 1 236 ? -25.103 25.070 2.531 1.00 92.12 236 ARG A C 1
ATOM 1757 O O . ARG A 1 236 ? -26.268 25.421 2.657 1.00 92.12 236 ARG A O 1
ATOM 1764 N N . THR A 1 237 ? -24.351 24.749 3.586 1.00 91.19 237 THR A N 1
ATOM 1765 C CA . THR A 1 237 ? -24.867 24.784 4.969 1.00 91.19 237 THR A CA 1
ATOM 1766 C C . THR A 1 237 ? -24.643 26.117 5.686 1.00 91.19 237 THR A C 1
ATOM 1768 O O . THR A 1 237 ? -25.080 26.253 6.825 1.00 91.19 237 THR A O 1
ATOM 1771 N N . GLY A 1 238 ? -23.943 27.086 5.083 1.00 86.62 238 GLY A N 1
ATOM 1772 C CA . GLY A 1 238 ? -23.647 28.387 5.703 1.00 86.62 238 GLY A CA 1
ATOM 1773 C C . GLY A 1 238 ? -22.672 28.325 6.890 1.00 86.62 238 GLY A C 1
ATOM 1774 O O . GLY A 1 238 ? -22.634 29.230 7.724 1.00 86.62 238 GLY A O 1
ATOM 1775 N N . TRP A 1 239 ? -21.886 27.252 7.018 1.00 80.38 239 TRP A N 1
ATOM 1776 C CA . TRP A 1 239 ? -21.001 27.057 8.175 1.00 80.38 239 TRP A CA 1
ATOM 1777 C C . TRP A 1 239 ? -19.682 27.832 8.036 1.00 80.38 239 TRP A C 1
ATOM 1779 O O . TRP A 1 239 ? -18.971 27.700 7.039 1.00 80.38 239 TRP A O 1
ATOM 1789 N N . ARG A 1 240 ? -19.299 28.579 9.082 1.00 79.44 240 ARG A N 1
ATOM 1790 C CA . ARG A 1 240 ? -18.039 29.347 9.128 1.00 79.44 240 ARG A CA 1
ATOM 1791 C C . ARG A 1 240 ? -16.802 28.442 9.265 1.00 79.44 240 ARG A C 1
ATOM 1793 O O . ARG A 1 240 ? -16.824 27.416 9.949 1.00 79.44 240 ARG A O 1
ATOM 1800 N N . PHE A 1 241 ? -15.691 28.841 8.639 1.00 75.75 241 PHE A N 1
ATOM 1801 C CA . PHE A 1 241 ? -14.400 28.153 8.752 1.00 75.75 241 PHE A CA 1
ATOM 1802 C C . PHE A 1 241 ? -13.784 28.361 10.141 1.00 75.75 241 PHE A C 1
ATOM 1804 O O . PHE A 1 241 ? -13.331 29.450 10.470 1.00 75.75 241 PHE A O 1
ATOM 1811 N N . GLN A 1 242 ? -13.693 27.295 10.939 1.00 76.75 242 GLN A N 1
ATOM 1812 C CA . GLN A 1 242 ? -12.820 27.278 12.115 1.00 76.75 242 GLN A CA 1
ATOM 1813 C C . GLN A 1 242 ? -11.435 26.760 11.715 1.00 76.75 242 GLN A C 1
ATOM 1815 O O . GLN A 1 242 ? -11.263 25.576 11.401 1.00 76.75 242 GLN A O 1
ATOM 1820 N N . ILE A 1 243 ? -10.449 27.655 11.711 1.00 79.38 243 ILE A N 1
ATOM 1821 C CA . ILE A 1 243 ? -9.041 27.325 11.487 1.00 79.38 243 ILE A CA 1
ATOM 1822 C C . ILE A 1 243 ? -8.400 27.050 12.849 1.00 79.38 243 ILE A C 1
ATOM 1824 O O . ILE A 1 243 ? -8.445 27.875 13.755 1.00 79.38 243 ILE A O 1
ATOM 1828 N N . ASN A 1 244 ? -7.808 25.866 13.014 1.00 85.06 244 ASN A N 1
ATOM 1829 C CA . ASN A 1 244 ? -7.060 25.535 14.224 1.00 85.06 244 ASN A CA 1
ATOM 1830 C C . ASN A 1 244 ? -5.601 25.987 14.072 1.00 85.06 244 ASN A C 1
ATOM 1832 O O . ASN A 1 244 ? -4.762 25.216 13.592 1.00 85.06 244 ASN A O 1
ATOM 1836 N N . ASN A 1 245 ? -5.304 27.218 14.491 1.00 88.38 245 ASN A N 1
ATOM 1837 C CA . ASN A 1 245 ? -3.980 27.841 14.358 1.00 88.38 245 ASN A CA 1
ATOM 1838 C C . ASN A 1 245 ? -2.853 26.976 14.952 1.00 88.38 245 ASN A C 1
ATOM 1840 O O . ASN A 1 245 ? -1.809 26.805 14.328 1.00 88.38 245 ASN A O 1
ATOM 1844 N N . ALA A 1 246 ? -3.086 26.320 16.095 1.00 88.00 246 ALA A N 1
ATOM 1845 C CA . ALA A 1 246 ? -2.088 25.465 16.747 1.00 88.00 246 ALA A CA 1
ATOM 1846 C C . ALA A 1 246 ? -1.759 24.182 15.958 1.00 88.00 246 ALA A C 1
ATOM 1848 O O . ALA A 1 246 ? -0.689 23.588 16.122 1.00 88.00 246 ALA A O 1
ATOM 1849 N N . SER A 1 247 ? -2.683 23.693 15.124 1.00 86.62 247 SER A N 1
ATOM 1850 C CA . SER A 1 247 ? -2.401 22.584 14.203 1.00 86.62 247 SER A CA 1
ATOM 1851 C C . SER A 1 247 ? -1.602 23.050 12.990 1.00 86.62 247 SER A C 1
ATOM 1853 O O . SER A 1 247 ? -0.749 22.303 12.515 1.00 86.62 247 SER A O 1
ATOM 1855 N N . TRP A 1 248 ? -1.880 24.254 12.491 1.00 89.81 248 TRP A N 1
ATOM 1856 C CA . TRP A 1 248 ? -1.184 24.831 11.343 1.00 89.81 248 TRP A CA 1
ATOM 1857 C C . TRP A 1 248 ? 0.242 25.251 11.682 1.00 89.81 248 TRP A C 1
ATOM 1859 O O . TRP A 1 248 ? 1.139 24.933 10.915 1.00 89.81 248 TRP A O 1
ATOM 1869 N N . ALA A 1 249 ? 0.481 25.831 12.861 1.00 92.19 249 ALA A N 1
ATOM 1870 C CA . ALA A 1 249 ? 1.829 26.169 13.323 1.00 92.19 249 ALA A CA 1
ATOM 1871 C C . ALA A 1 249 ? 2.752 24.937 13.360 1.00 92.19 249 ALA A C 1
ATOM 1873 O O . ALA A 1 249 ? 3.873 24.972 12.864 1.00 92.19 249 ALA A O 1
ATOM 1874 N N . ARG A 1 250 ? 2.253 23.799 13.865 1.00 91.06 250 ARG A N 1
ATOM 1875 C CA . ARG A 1 250 ? 3.005 22.531 13.864 1.00 91.06 250 ARG A CA 1
ATOM 1876 C C . ARG A 1 250 ? 3.200 21.954 12.466 1.00 91.06 250 ARG A C 1
ATOM 1878 O O . ARG A 1 250 ? 4.223 21.332 12.208 1.00 91.06 250 ARG A O 1
ATOM 1885 N N . ALA A 1 251 ? 2.229 22.113 11.571 1.00 91.94 251 ALA A N 1
ATOM 1886 C CA . ALA A 1 251 ? 2.374 21.683 10.183 1.00 91.94 251 ALA A CA 1
ATOM 1887 C C . ALA A 1 251 ? 3.408 22.537 9.438 1.00 91.94 251 ALA A C 1
ATOM 1889 O O . ALA A 1 251 ? 4.225 21.984 8.712 1.00 91.94 251 ALA A O 1
ATOM 1890 N N . LEU A 1 252 ? 3.416 23.850 9.681 1.00 94.19 252 LEU A N 1
ATOM 1891 C CA . LEU A 1 252 ? 4.390 24.789 9.137 1.00 94.19 252 LEU A CA 1
ATOM 1892 C C . LEU A 1 252 ? 5.801 24.486 9.651 1.00 94.19 252 LEU A C 1
ATOM 1894 O O . LEU A 1 252 ? 6.723 24.401 8.853 1.00 94.19 252 LEU A O 1
ATOM 1898 N N . ALA A 1 253 ? 5.960 24.230 10.953 1.00 94.56 253 ALA A N 1
ATOM 1899 C CA . ALA A 1 253 ? 7.247 23.830 11.521 1.00 94.56 253 ALA A CA 1
ATOM 1900 C C . ALA A 1 253 ? 7.792 22.547 10.868 1.00 94.56 253 ALA A C 1
ATOM 1902 O O . ALA A 1 253 ? 8.962 22.492 10.493 1.00 94.56 253 ALA A O 1
ATOM 1903 N N . VAL A 1 254 ? 6.933 21.538 10.668 1.00 93.69 254 VAL A N 1
ATOM 1904 C CA . VAL A 1 254 ? 7.306 20.322 9.929 1.00 93.69 254 VAL A CA 1
ATOM 1905 C C . VAL A 1 254 ? 7.651 20.657 8.477 1.00 93.69 254 VAL A C 1
ATOM 1907 O O . VAL A 1 254 ? 8.672 20.190 7.994 1.00 93.69 254 VAL A O 1
ATOM 1910 N N . ALA A 1 255 ? 6.870 21.493 7.789 1.00 94.88 255 ALA A N 1
ATOM 1911 C CA . ALA A 1 255 ? 7.160 21.890 6.410 1.00 94.88 255 ALA A CA 1
ATOM 1912 C C . ALA A 1 255 ? 8.536 22.563 6.283 1.00 94.88 255 ALA A C 1
ATOM 1914 O O . ALA A 1 255 ? 9.325 22.160 5.433 1.00 94.88 255 ALA A O 1
ATOM 1915 N N . CYS A 1 256 ? 8.859 23.516 7.162 1.00 95.56 256 CYS A N 1
ATOM 1916 C CA . CYS A 1 256 ? 10.163 24.179 7.186 1.00 95.56 256 CYS A CA 1
ATOM 1917 C C . CYS A 1 256 ? 11.306 23.181 7.416 1.00 95.56 256 CYS A C 1
ATOM 1919 O O . CYS A 1 256 ? 12.315 23.239 6.716 1.00 95.56 256 CYS A O 1
ATOM 1921 N N . LEU A 1 257 ? 11.130 22.231 8.344 1.00 95.69 257 LEU A N 1
ATOM 1922 C CA . LEU A 1 257 ? 12.110 21.170 8.581 1.00 95.69 257 LEU A CA 1
ATOM 1923 C C . LEU A 1 257 ? 12.325 20.315 7.325 1.00 95.69 257 LEU A C 1
ATOM 1925 O O . LEU A 1 257 ? 13.465 20.068 6.948 1.00 95.69 257 LEU A O 1
ATOM 1929 N N . LEU A 1 258 ? 11.250 19.887 6.658 1.00 95.06 258 LEU A N 1
ATOM 1930 C CA . LEU A 1 258 ? 11.340 19.051 5.455 1.00 95.06 258 LEU A CA 1
ATOM 1931 C C . LEU A 1 258 ? 11.963 19.793 4.272 1.00 95.06 258 LEU A C 1
ATOM 1933 O O . LEU A 1 258 ? 12.731 19.194 3.520 1.00 95.06 258 LEU A O 1
ATOM 1937 N N . VAL A 1 259 ? 11.669 21.086 4.117 1.00 95.06 259 VAL A N 1
ATOM 1938 C CA . VAL A 1 259 ? 12.339 21.942 3.130 1.00 95.06 259 VAL A CA 1
ATOM 1939 C C . VAL A 1 259 ? 13.831 22.011 3.442 1.00 95.06 259 VAL A C 1
ATOM 1941 O O . VAL A 1 259 ? 14.631 21.754 2.552 1.00 95.06 259 VAL A O 1
ATOM 1944 N N . GLY A 1 260 ? 14.214 22.254 4.700 1.00 95.06 260 GLY A N 1
ATOM 1945 C CA . GLY A 1 260 ? 15.617 22.243 5.122 1.00 95.06 260 GLY A CA 1
ATOM 1946 C C . GLY A 1 260 ? 16.315 20.915 4.812 1.00 95.06 260 GLY A C 1
ATOM 1947 O O . GLY A 1 260 ? 17.355 20.906 4.162 1.00 95.06 260 GLY A O 1
ATOM 1948 N N . VAL A 1 261 ? 15.702 19.791 5.192 1.00 93.88 261 VAL A N 1
ATOM 1949 C CA . VAL A 1 261 ? 16.185 18.426 4.913 1.00 93.88 261 VAL A CA 1
ATOM 1950 C C . VAL A 1 261 ? 16.376 18.196 3.411 1.00 93.88 261 VAL A C 1
ATOM 1952 O O . VAL A 1 261 ? 17.430 17.727 2.987 1.00 93.88 261 VAL A O 1
ATOM 1955 N N . THR A 1 262 ? 15.388 18.569 2.596 1.00 93.06 262 THR A N 1
ATOM 1956 C CA . THR A 1 262 ? 15.435 18.392 1.136 1.00 93.06 262 THR A CA 1
ATOM 1957 C C . THR A 1 262 ? 16.497 19.287 0.497 1.00 93.06 262 THR A C 1
ATOM 1959 O O . THR A 1 262 ? 17.212 18.841 -0.398 1.00 93.06 262 THR A O 1
ATOM 1962 N N . SER A 1 263 ? 16.649 20.525 0.976 1.00 93.81 263 SER A N 1
ATOM 1963 C CA . SER A 1 263 ? 17.691 21.451 0.525 1.00 93.81 263 SER A CA 1
ATOM 1964 C C . SER A 1 263 ? 19.085 20.919 0.842 1.00 93.81 263 SER A C 1
ATOM 1966 O O . SER A 1 263 ? 19.927 20.873 -0.052 1.00 93.81 263 SER A O 1
ATOM 1968 N N . VAL A 1 264 ? 19.317 20.441 2.072 1.00 94.88 264 VAL A N 1
ATOM 1969 C CA . VAL A 1 264 ? 20.596 19.818 2.449 1.00 94.88 264 VAL A CA 1
ATOM 1970 C C . VAL A 1 264 ? 20.866 18.602 1.565 1.00 94.88 264 VAL A C 1
ATOM 1972 O O . VAL A 1 264 ? 21.940 18.524 0.978 1.00 94.88 264 VAL A O 1
ATOM 1975 N N . ALA A 1 265 ? 19.889 17.706 1.384 1.00 92.00 265 ALA A N 1
ATOM 1976 C CA . ALA A 1 265 ? 20.035 16.548 0.501 1.00 92.00 265 ALA A CA 1
ATOM 1977 C C . ALA A 1 265 ? 20.339 16.949 -0.954 1.00 92.00 265 ALA A C 1
ATOM 1979 O O . ALA A 1 265 ? 21.174 16.331 -1.606 1.00 92.00 265 ALA A O 1
ATOM 1980 N N . SER A 1 266 ? 19.721 18.015 -1.472 1.00 91.56 266 SER A N 1
ATOM 1981 C CA . SER A 1 266 ? 20.009 18.527 -2.818 1.00 91.56 266 SER A CA 1
ATOM 1982 C C . SER A 1 266 ? 21.400 19.162 -2.939 1.00 91.56 266 SER A C 1
ATOM 1984 O O . SER A 1 266 ? 21.943 19.224 -4.046 1.00 91.56 266 SER A O 1
ATOM 1986 N N . MET A 1 267 ? 21.975 19.664 -1.844 1.00 93.00 267 MET A N 1
ATOM 1987 C CA . MET A 1 267 ? 23.341 20.196 -1.822 1.00 93.00 267 MET A CA 1
ATOM 1988 C C . MET A 1 267 ? 24.382 19.079 -1.693 1.00 93.00 267 MET A C 1
ATOM 1990 O O . MET A 1 267 ? 25.428 19.157 -2.334 1.00 93.00 267 MET A O 1
ATOM 1994 N N . THR A 1 268 ? 24.095 18.036 -0.909 1.00 91.81 268 THR A N 1
ATOM 1995 C CA . THR A 1 268 ? 25.042 16.947 -0.621 1.00 91.81 268 THR A CA 1
ATOM 1996 C C . THR A 1 268 ? 24.988 15.804 -1.636 1.00 91.81 268 THR A C 1
ATOM 1998 O O . THR A 1 268 ? 26.016 15.191 -1.918 1.00 91.81 268 THR A O 1
ATOM 2001 N N . ASN A 1 269 ? 23.825 15.523 -2.232 1.00 92.25 269 ASN A N 1
ATOM 2002 C CA . ASN A 1 269 ? 23.631 14.417 -3.168 1.00 92.25 269 ASN A CA 1
ATOM 2003 C C . ASN A 1 269 ? 23.426 14.922 -4.607 1.00 92.25 269 ASN A C 1
ATOM 2005 O O . ASN A 1 269 ? 22.331 15.320 -5.017 1.00 92.25 269 ASN A O 1
ATOM 2009 N N . ARG A 1 270 ? 24.493 14.852 -5.417 1.00 92.38 270 ARG A N 1
ATOM 2010 C CA . ARG A 1 270 ? 24.479 15.276 -6.829 1.00 92.38 270 ARG A CA 1
ATOM 2011 C C . ARG A 1 270 ? 23.422 14.539 -7.659 1.00 92.38 270 ARG A C 1
ATOM 2013 O O . ARG A 1 270 ? 22.794 15.173 -8.504 1.00 92.38 270 ARG A O 1
ATOM 2020 N N . TYR A 1 271 ? 23.220 13.240 -7.433 1.00 89.50 271 TYR A N 1
ATOM 2021 C CA . TYR A 1 271 ? 22.248 12.450 -8.197 1.00 89.50 271 TYR A CA 1
ATOM 2022 C C . TYR A 1 271 ? 20.818 12.868 -7.881 1.00 89.50 271 TYR A C 1
ATOM 2024 O O . TYR A 1 271 ? 20.014 13.025 -8.794 1.00 89.50 271 TYR A O 1
ATOM 2032 N N . PHE A 1 272 ? 20.518 13.121 -6.605 1.00 90.50 272 PHE A N 1
ATOM 2033 C CA . PHE A 1 272 ? 19.212 13.633 -6.196 1.00 90.50 272 PHE A CA 1
ATOM 2034 C C . PHE A 1 272 ? 18.922 15.000 -6.829 1.00 90.50 272 PHE A C 1
ATOM 2036 O O . PHE A 1 272 ? 17.845 15.212 -7.383 1.00 90.50 272 PHE A O 1
ATOM 2043 N N . ARG A 1 273 ? 19.915 15.898 -6.858 1.00 91.75 273 ARG A N 1
ATOM 2044 C CA . ARG A 1 273 ? 19.795 17.201 -7.530 1.00 91.75 273 ARG A CA 1
ATOM 2045 C C . ARG A 1 273 ? 19.494 17.073 -9.027 1.00 91.75 273 ARG A C 1
ATOM 2047 O O . ARG A 1 273 ? 18.627 17.782 -9.532 1.00 91.75 273 ARG A O 1
ATOM 2054 N N . ILE A 1 274 ? 20.192 16.178 -9.731 1.00 90.69 274 ILE A N 1
ATOM 2055 C CA . ILE A 1 274 ? 19.953 15.919 -11.163 1.00 90.69 274 ILE A CA 1
ATOM 2056 C C . ILE A 1 274 ? 18.540 15.366 -11.369 1.00 90.69 274 ILE A C 1
ATOM 2058 O O . ILE A 1 274 ? 17.791 15.900 -12.183 1.00 90.69 274 ILE A O 1
ATOM 2062 N N . ALA A 1 275 ? 18.139 14.371 -10.576 1.00 87.62 275 ALA A N 1
ATOM 2063 C CA . ALA A 1 275 ? 16.820 13.754 -10.673 1.00 87.62 275 ALA A CA 1
ATOM 2064 C C . ALA A 1 275 ? 15.674 14.744 -10.399 1.00 87.62 275 ALA A C 1
ATOM 2066 O O . ALA A 1 275 ? 14.636 14.680 -11.065 1.00 87.62 275 ALA A O 1
ATOM 2067 N N . ILE A 1 276 ? 15.850 15.686 -9.460 1.00 88.69 276 ILE A N 1
ATOM 2068 C CA . ILE A 1 276 ? 14.909 16.798 -9.252 1.00 88.69 276 ILE A CA 1
ATOM 2069 C C . ILE A 1 276 ? 14.824 17.658 -10.517 1.00 88.69 276 ILE A C 1
ATOM 2071 O O . ILE A 1 276 ? 13.718 17.930 -10.990 1.00 88.69 276 ILE A O 1
ATOM 2075 N N . GLY A 1 277 ? 15.971 18.055 -11.079 1.00 86.56 277 GLY A N 1
ATOM 2076 C CA . GLY A 1 277 ? 16.038 18.869 -12.294 1.00 86.56 277 GLY A CA 1
ATOM 2077 C C . GLY A 1 277 ? 15.325 18.213 -13.478 1.00 86.56 277 GLY A C 1
ATOM 2078 O O . GLY A 1 277 ? 14.467 18.831 -14.106 1.00 86.56 277 GLY A O 1
ATOM 2079 N N . GLU A 1 278 ? 15.594 16.932 -13.727 1.00 86.75 278 GLU A N 1
ATOM 2080 C CA . GLU A 1 278 ? 14.940 16.144 -14.780 1.00 86.75 278 GLU A CA 1
ATOM 2081 C C . GLU A 1 278 ? 13.442 15.944 -14.522 1.00 86.75 278 GLU A C 1
ATOM 2083 O O . GLU A 1 278 ? 12.623 15.956 -15.445 1.00 86.75 278 GLU A O 1
ATOM 2088 N N . SER A 1 279 ? 13.051 15.772 -13.258 1.00 82.81 279 SER A N 1
ATOM 2089 C CA . SER A 1 279 ? 11.643 15.657 -12.873 1.00 82.81 279 SER A CA 1
ATOM 2090 C C . SER A 1 279 ? 10.874 16.945 -13.138 1.00 82.81 279 SER A C 1
ATOM 2092 O O . SER A 1 279 ? 9.770 16.885 -13.685 1.00 82.81 279 SER A O 1
ATOM 2094 N N . PHE A 1 280 ? 11.470 18.092 -12.814 1.00 82.44 280 PHE A N 1
ATOM 2095 C CA . PHE A 1 280 ? 10.881 19.405 -13.051 1.00 82.44 280 PHE A CA 1
ATOM 2096 C C . PHE A 1 280 ? 10.840 19.758 -14.542 1.00 82.44 280 PHE A C 1
ATOM 2098 O O . PHE A 1 280 ? 9.791 20.152 -15.049 1.00 82.44 280 PHE A O 1
ATOM 2105 N N . ALA A 1 281 ? 11.936 19.526 -15.271 1.00 82.88 281 ALA A N 1
ATOM 2106 C CA . ALA A 1 281 ? 11.984 19.701 -16.721 1.00 82.88 281 ALA A CA 1
ATOM 2107 C C . ALA A 1 281 ? 10.926 18.838 -17.425 1.00 82.88 281 ALA A C 1
ATOM 2109 O O . ALA A 1 281 ? 10.206 19.317 -18.300 1.00 82.88 281 ALA A O 1
ATOM 2110 N N . GLY A 1 282 ? 10.760 17.589 -16.979 1.00 76.31 282 GLY A N 1
ATOM 2111 C CA . GLY A 1 282 ? 9.709 16.705 -17.466 1.00 76.31 282 GLY A CA 1
ATOM 2112 C C . GLY A 1 282 ? 8.301 17.241 -17.193 1.00 76.31 282 GLY A C 1
ATOM 2113 O O . GLY A 1 282 ? 7.470 17.236 -18.096 1.00 76.31 282 GLY A O 1
ATOM 2114 N N . ALA A 1 283 ? 8.026 17.751 -15.990 1.00 74.69 283 ALA A N 1
ATOM 2115 C CA . ALA A 1 283 ? 6.729 18.358 -15.676 1.00 74.69 283 ALA A CA 1
ATOM 2116 C C . ALA A 1 283 ? 6.437 19.596 -16.547 1.00 74.69 283 ALA A C 1
ATOM 2118 O O . ALA A 1 283 ? 5.337 19.726 -17.085 1.00 74.69 283 ALA A O 1
ATOM 2119 N N . LEU A 1 284 ? 7.435 20.460 -16.757 1.00 79.94 284 LEU A N 1
ATOM 2120 C CA . LEU A 1 284 ? 7.316 21.615 -17.651 1.00 79.94 284 LEU A CA 1
ATOM 2121 C C . LEU A 1 284 ? 7.087 21.200 -19.109 1.00 79.94 284 LEU A C 1
ATOM 2123 O O . LEU A 1 284 ? 6.282 21.824 -19.797 1.00 79.94 284 LEU A O 1
ATOM 2127 N N . SER A 1 285 ? 7.752 20.137 -19.574 1.00 77.00 285 SER A N 1
ATOM 2128 C CA . SER A 1 285 ? 7.567 19.627 -20.938 1.00 77.00 285 SER A CA 1
ATOM 2129 C C . SER A 1 285 ? 6.140 19.134 -21.186 1.00 77.00 285 SER A C 1
ATOM 2131 O O . SER A 1 285 ? 5.583 19.406 -22.242 1.00 77.00 285 SER A O 1
ATOM 2133 N N . VAL A 1 286 ? 5.509 18.497 -20.191 1.00 74.12 286 VAL A N 1
ATOM 2134 C CA . VAL A 1 286 ? 4.103 18.068 -20.279 1.00 74.12 286 VAL A CA 1
ATOM 2135 C C . VAL A 1 286 ? 3.173 19.273 -20.364 1.00 74.12 286 VAL A C 1
ATOM 2137 O O . VAL A 1 286 ? 2.251 19.263 -21.168 1.00 74.12 286 VAL A O 1
ATOM 2140 N N . SER A 1 287 ? 3.429 20.319 -19.572 1.00 76.06 287 SER A N 1
ATOM 2141 C CA . SER A 1 287 ? 2.653 21.563 -19.635 1.00 76.06 287 SER A CA 1
ATOM 2142 C C . SER A 1 287 ? 2.716 22.193 -21.030 1.00 76.06 287 SER A C 1
ATOM 2144 O O . SER A 1 287 ? 1.688 22.563 -21.584 1.00 76.06 287 SER A O 1
ATOM 2146 N N . ARG A 1 288 ? 3.912 22.240 -21.636 1.00 79.31 288 ARG A N 1
ATOM 2147 C CA . ARG A 1 288 ? 4.091 22.733 -23.013 1.00 79.31 288 ARG A CA 1
ATOM 2148 C C . ARG A 1 288 ? 3.378 21.855 -24.037 1.00 79.31 288 ARG A C 1
ATOM 2150 O O . ARG A 1 288 ? 2.662 22.383 -24.873 1.00 79.31 288 ARG A O 1
ATOM 2157 N N . ALA A 1 289 ? 3.512 20.534 -23.932 1.00 76.31 289 ALA A N 1
ATOM 2158 C CA . ALA A 1 289 ? 2.842 19.605 -24.838 1.00 76.31 289 ALA A CA 1
ATOM 2159 C C . ALA A 1 289 ? 1.307 19.695 -24.743 1.00 76.31 289 ALA A C 1
ATOM 2161 O O . ALA A 1 289 ? 0.621 19.586 -25.754 1.00 76.31 289 ALA A O 1
ATOM 2162 N N . LEU A 1 290 ? 0.756 19.915 -23.543 1.00 72.88 290 LEU A N 1
ATOM 2163 C CA . LEU A 1 290 ? -0.680 20.147 -23.351 1.00 72.88 290 LEU A CA 1
ATOM 2164 C C . LEU A 1 290 ? -1.129 21.485 -23.945 1.00 72.88 290 LEU A C 1
ATOM 2166 O O . LEU A 1 290 ? -2.188 21.540 -24.564 1.00 72.88 290 LEU A O 1
ATOM 2170 N N . ASP A 1 291 ? -0.336 22.545 -23.788 1.00 80.44 291 ASP A N 1
ATOM 2171 C CA . ASP A 1 291 ? -0.612 23.854 -24.391 1.00 80.44 291 ASP A CA 1
ATOM 2172 C C . ASP A 1 291 ? -0.578 23.781 -25.931 1.00 80.44 291 ASP A C 1
ATOM 2174 O O . ASP A 1 291 ? -1.480 24.273 -26.605 1.00 80.44 291 ASP A O 1
ATOM 2178 N N . GLU A 1 292 ? 0.406 23.078 -26.499 1.00 81.75 292 GLU A N 1
ATOM 2179 C CA . GLU A 1 292 ? 0.495 22.801 -27.939 1.00 81.75 292 GLU A CA 1
ATOM 2180 C C . GLU A 1 292 ? -0.693 21.973 -28.447 1.00 81.75 292 GLU A C 1
ATOM 2182 O O . GLU A 1 292 ? -1.284 22.307 -29.474 1.00 81.75 292 GLU A O 1
ATOM 2187 N N . ALA A 1 293 ? -1.087 20.926 -27.716 1.00 74.06 293 ALA A N 1
ATOM 2188 C CA . ALA A 1 293 ? -2.245 20.108 -28.069 1.00 74.06 293 ALA A CA 1
ATOM 2189 C C . ALA A 1 293 ? -3.559 20.904 -27.997 1.00 74.06 293 ALA A C 1
ATOM 2191 O O . ALA A 1 293 ? -4.403 20.764 -28.878 1.00 74.06 293 ALA A O 1
ATOM 2192 N N . THR A 1 294 ? -3.717 21.767 -26.989 1.00 80.19 294 THR A N 1
ATOM 2193 C CA . THR A 1 294 ? -4.899 22.637 -26.844 1.00 80.19 294 THR A CA 1
ATOM 2194 C C . THR A 1 294 ? -4.994 23.605 -28.022 1.00 80.19 294 THR A C 1
ATOM 2196 O O . THR A 1 294 ? -6.029 23.677 -28.677 1.00 80.19 294 THR A O 1
ATOM 2199 N N . LYS A 1 295 ? -3.876 24.247 -28.391 1.00 83.06 295 LYS A N 1
ATOM 2200 C CA . LYS A 1 295 ? -3.800 25.112 -29.579 1.00 83.06 295 LYS A CA 1
ATOM 2201 C C . LYS A 1 295 ? -4.147 24.364 -30.865 1.00 83.06 295 LYS A C 1
ATOM 2203 O O . LYS A 1 295 ? -4.849 24.909 -31.712 1.00 83.06 295 LYS A O 1
ATOM 2208 N N . ALA A 1 296 ? -3.682 23.124 -31.021 1.00 79.81 296 ALA A N 1
ATOM 2209 C CA . ALA A 1 296 ? -4.012 22.310 -32.188 1.00 79.81 296 ALA A CA 1
ATOM 2210 C C . ALA A 1 296 ? -5.523 22.025 -32.282 1.00 79.81 296 ALA A C 1
ATOM 2212 O O . ALA A 1 296 ? -6.092 22.141 -33.369 1.00 79.81 296 ALA A O 1
ATOM 2213 N N . VAL A 1 297 ? -6.183 21.723 -31.159 1.00 78.44 297 VAL A N 1
ATOM 2214 C CA . VAL A 1 297 ? -7.644 21.532 -31.103 1.00 78.44 297 VAL A CA 1
ATOM 2215 C C . VAL A 1 297 ? -8.383 22.822 -31.469 1.00 78.44 297 VAL A C 1
ATOM 2217 O O . VAL A 1 297 ? -9.227 22.792 -32.363 1.00 78.44 297 VAL A O 1
ATOM 2220 N N . ASP A 1 298 ? -7.996 23.963 -30.891 1.00 80.50 298 ASP A N 1
ATOM 2221 C CA . ASP A 1 298 ? -8.617 25.265 -31.184 1.00 80.50 298 ASP A CA 1
ATOM 2222 C C . ASP A 1 298 ? -8.474 25.657 -32.667 1.00 80.50 298 ASP A C 1
ATOM 2224 O O . ASP A 1 298 ? -9.386 26.224 -33.277 1.00 80.50 298 ASP A O 1
ATOM 2228 N N . THR A 1 299 ? -7.331 25.335 -33.290 1.00 79.62 299 THR A N 1
ATOM 2229 C CA . THR A 1 299 ? -7.134 25.571 -34.731 1.00 79.62 299 THR A CA 1
ATOM 2230 C C . THR A 1 299 ? -7.992 24.666 -35.606 1.00 79.62 299 THR A C 1
ATOM 2232 O O . THR A 1 299 ? -8.384 25.087 -36.695 1.00 79.62 299 THR A O 1
ATOM 2235 N N . LEU A 1 300 ? -8.297 23.447 -35.148 1.00 70.00 300 LEU A N 1
ATOM 2236 C CA . LEU A 1 300 ? -9.152 22.514 -35.873 1.00 70.00 300 LEU A CA 1
ATOM 2237 C C . LEU A 1 300 ? -10.597 23.017 -35.855 1.00 70.00 300 LEU A C 1
ATOM 2239 O O . LEU A 1 300 ? -11.172 23.180 -36.927 1.00 70.00 300 LEU A O 1
ATOM 2243 N N . ASP A 1 301 ? -11.118 23.396 -34.682 1.00 72.81 301 ASP A N 1
ATOM 2244 C CA . ASP A 1 301 ? -12.474 23.946 -34.524 1.00 72.81 301 ASP A CA 1
ATOM 2245 C C . ASP A 1 301 ? -12.688 25.227 -35.336 1.00 72.81 301 ASP A C 1
ATOM 2247 O O . ASP A 1 301 ? -13.738 25.414 -35.959 1.00 72.81 301 ASP A O 1
ATOM 2251 N N . ARG A 1 302 ? -11.671 26.093 -35.424 1.00 67.12 302 ARG A N 1
ATOM 2252 C CA . ARG A 1 302 ? -11.741 27.304 -36.255 1.00 67.12 302 ARG A CA 1
ATOM 2253 C C . ARG A 1 302 ? -11.768 26.994 -37.755 1.00 67.12 302 ARG A C 1
ATOM 2255 O O . ARG A 1 302 ? -12.361 27.753 -38.518 1.00 67.12 302 ARG A O 1
ATOM 2262 N N . ARG A 1 303 ? -11.165 25.879 -38.182 1.00 65.25 303 ARG A N 1
ATOM 2263 C CA . ARG A 1 303 ? -11.180 25.413 -39.579 1.00 65.25 303 ARG A CA 1
ATOM 2264 C C . ARG A 1 303 ? -12.510 24.762 -39.952 1.00 65.25 303 ARG A C 1
ATOM 2266 O O . ARG A 1 303 ? -12.976 24.967 -41.066 1.00 65.25 303 ARG A O 1
ATOM 2273 N N . THR A 1 304 ? -13.140 24.038 -39.027 1.00 60.81 304 THR A N 1
ATOM 2274 C CA . THR A 1 304 ? -14.477 23.450 -39.224 1.00 60.81 304 THR A CA 1
ATOM 2275 C C . THR A 1 304 ? -15.588 24.500 -39.176 1.00 60.81 304 THR A C 1
ATOM 2277 O O . THR A 1 304 ? -16.587 24.351 -39.868 1.00 60.81 304 THR A O 1
ATOM 2280 N N . SER A 1 305 ? -15.403 25.583 -38.414 1.00 58.69 305 SER A N 1
ATOM 2281 C CA . SER A 1 305 ? -16.388 26.672 -38.287 1.00 58.69 305 SER A CA 1
ATOM 2282 C C . SER A 1 305 ? -16.297 27.728 -39.399 1.00 58.69 305 SER A C 1
ATOM 2284 O O . SER A 1 305 ? -17.211 28.529 -39.553 1.00 58.69 305 SER A O 1
ATOM 2286 N N . GLY A 1 306 ? -15.187 27.758 -40.149 1.00 56.56 306 GLY A N 1
ATOM 2287 C CA . GLY A 1 306 ? -14.932 28.706 -41.241 1.00 56.56 306 GLY A CA 1
ATOM 2288 C C . GLY A 1 306 ? -15.079 28.119 -42.647 1.00 56.56 306 GLY A C 1
ATOM 2289 O O . GLY A 1 306 ? -14.780 28.808 -43.618 1.00 56.56 306 GLY A O 1
ATOM 2290 N N . ALA A 1 307 ? -15.506 26.860 -42.778 1.00 51.88 307 ALA A N 1
ATOM 2291 C CA . ALA A 1 307 ? -15.893 26.303 -44.068 1.00 51.88 307 ALA A CA 1
ATOM 2292 C C . ALA A 1 307 ? -17.285 26.839 -44.443 1.00 51.88 307 ALA A C 1
ATOM 2294 O O . ALA A 1 307 ? -18.298 26.167 -44.256 1.00 51.88 307 ALA A O 1
ATOM 2295 N N . GLU A 1 308 ? -17.327 28.078 -44.943 1.00 49.28 308 GLU A N 1
ATOM 2296 C CA . GLU A 1 308 ? -18.441 28.552 -45.762 1.00 49.28 308 GLU A CA 1
ATOM 2297 C C . GLU A 1 308 ? -18.675 27.520 -46.868 1.00 49.28 308 GLU A C 1
ATOM 2299 O O . GLU A 1 308 ? -17.803 27.257 -47.699 1.00 49.28 308 GLU A O 1
ATOM 2304 N N . ILE A 1 309 ? -19.851 26.896 -46.841 1.00 51.91 309 ILE A N 1
ATOM 2305 C CA . ILE A 1 309 ? -20.373 26.120 -47.960 1.00 51.91 309 ILE A CA 1
ATOM 2306 C C . ILE A 1 309 ? -20.356 27.076 -49.159 1.00 51.91 309 ILE A C 1
ATOM 2308 O O . ILE A 1 309 ? -21.059 28.089 -49.106 1.00 51.91 309 ILE A O 1
ATOM 2312 N N . PRO A 1 310 ? -19.581 26.814 -50.228 1.00 48.25 310 PRO A N 1
ATOM 2313 C CA . PRO A 1 310 ? -19.700 27.613 -51.430 1.00 48.25 310 PRO A CA 1
ATOM 2314 C C . PRO A 1 310 ? -21.117 27.384 -51.947 1.00 48.25 310 PRO A C 1
ATOM 2316 O O . PRO A 1 310 ? -21.474 26.267 -52.326 1.00 48.25 310 PRO A O 1
ATOM 2319 N N . SER A 1 311 ? -21.938 28.430 -51.905 1.00 43.16 311 SER A N 1
ATOM 2320 C CA . SER A 1 311 ? -23.247 28.459 -52.543 1.00 43.16 311 SER A CA 1
ATOM 2321 C C . SER A 1 311 ? -23.041 28.266 -54.046 1.00 43.16 311 SER A C 1
ATOM 2323 O O . SER A 1 311 ? -22.784 29.224 -54.770 1.00 43.16 311 SER A O 1
ATOM 2325 N N . GLN A 1 312 ? -23.100 27.018 -54.511 1.00 44.44 312 GLN A N 1
ATOM 2326 C CA . GLN A 1 312 ? -23.157 26.695 -55.930 1.00 44.44 312 GLN A CA 1
ATOM 2327 C C . GLN A 1 312 ? -24.509 27.161 -56.478 1.00 44.44 312 GLN A C 1
ATOM 2329 O O . GLN A 1 312 ? -25.551 26.569 -56.203 1.00 44.44 312 GLN A O 1
ATOM 2334 N N . SER A 1 313 ? -24.475 28.242 -57.249 1.00 39.47 313 SER A N 1
ATOM 2335 C CA . SER A 1 313 ? -25.523 28.623 -58.190 1.00 39.47 313 SER A CA 1
ATOM 2336 C C . SER A 1 313 ? -25.572 27.617 -59.353 1.00 39.47 313 SER A C 1
ATOM 2338 O O . SER A 1 313 ? -24.508 27.237 -59.851 1.00 39.47 313 SER A O 1
ATOM 2340 N N . PRO A 1 314 ? -26.761 27.190 -59.812 1.00 50.59 314 PRO A N 1
ATOM 2341 C CA . PRO A 1 314 ? -26.888 26.302 -60.958 1.00 50.59 314 PRO A CA 1
ATOM 2342 C C . PRO A 1 314 ? -26.934 27.128 -62.248 1.00 50.59 314 PRO A C 1
ATOM 2344 O O . PRO A 1 314 ? -27.872 27.894 -62.441 1.00 50.59 314 PRO A O 1
ATOM 2347 N N . GLU A 1 315 ? -25.964 26.949 -63.143 1.00 39.31 315 GLU A N 1
ATOM 2348 C CA . GLU A 1 315 ? -26.117 27.342 -64.547 1.00 39.31 315 GLU A CA 1
ATOM 2349 C C . GLU A 1 315 ? -25.573 26.260 -65.484 1.00 39.31 315 GLU A C 1
ATOM 2351 O O . GLU A 1 315 ? -24.563 25.602 -65.228 1.00 39.31 315 GLU A O 1
ATOM 2356 N N . GLU A 1 316 ? -26.354 26.047 -66.536 1.00 42.09 316 GLU A N 1
ATOM 2357 C CA . GLU A 1 316 ? -26.330 24.946 -67.482 1.00 42.09 316 GLU A CA 1
ATOM 2358 C C . GLU A 1 316 ? -25.325 25.125 -68.634 1.00 42.09 316 GLU A C 1
ATOM 2360 O O . GLU A 1 316 ? -25.040 26.226 -69.096 1.00 42.09 316 GLU A O 1
ATOM 2365 N N . SER A 1 317 ? -24.990 23.969 -69.220 1.00 36.44 317 SER A N 1
ATOM 2366 C CA . SER A 1 317 ? -24.893 23.696 -70.666 1.00 36.44 317 SER A CA 1
ATOM 2367 C C . SER A 1 317 ? -23.507 23.430 -71.288 1.00 36.44 317 SER A C 1
ATOM 2369 O O . SER A 1 317 ? -22.621 24.274 -71.301 1.00 36.44 317 SER A O 1
ATOM 2371 N N . SER A 1 318 ? -23.442 22.240 -71.924 1.00 37.16 318 SER A N 1
ATOM 2372 C CA . SER A 1 318 ? -22.915 21.971 -73.285 1.00 37.16 318 SER A CA 1
ATOM 2373 C C . SER A 1 318 ? -21.385 22.049 -73.512 1.00 37.16 318 SER A C 1
ATOM 2375 O O . SER A 1 318 ? -20.760 23.036 -73.176 1.00 37.16 318 SER A O 1
ATOM 2377 N N . SER A 1 319 ? -20.660 21.131 -74.173 1.00 36.81 319 SER A N 1
ATOM 2378 C CA . SER A 1 319 ? -20.921 19.864 -74.874 1.00 36.81 319 SER A CA 1
ATOM 2379 C C . SER A 1 319 ? -19.576 19.236 -75.318 1.00 36.81 319 SER A C 1
ATOM 2381 O O . SER A 1 319 ? -18.583 19.941 -75.453 1.00 36.81 319 SER A O 1
ATOM 2383 N N . ALA A 1 320 ? -19.619 17.929 -75.611 1.00 35.28 320 ALA A N 1
ATOM 2384 C CA . ALA A 1 320 ? -18.811 17.147 -76.565 1.00 35.28 320 ALA A CA 1
ATOM 2385 C C . ALA A 1 320 ? -17.280 16.956 -76.402 1.00 35.28 320 ALA A C 1
ATOM 2387 O O . ALA A 1 320 ? -16.481 17.884 -76.444 1.00 35.28 320 ALA A O 1
ATOM 2388 N N . GLY A 1 321 ? -16.871 15.677 -76.410 1.00 31.41 321 GLY A N 1
ATOM 2389 C CA . GLY A 1 321 ? -15.492 15.241 -76.663 1.00 31.41 321 GLY A CA 1
ATOM 2390 C C . GLY A 1 321 ? -15.299 13.731 -76.485 1.00 31.41 321 GLY A C 1
ATOM 2391 O O . GLY A 1 321 ? -14.918 13.269 -75.418 1.00 31.41 321 GLY A O 1
ATOM 2392 N N . ILE A 1 322 ? -15.609 12.967 -77.532 1.00 36.19 322 ILE A N 1
ATOM 2393 C CA . ILE A 1 322 ? -15.543 11.498 -77.646 1.00 36.19 322 ILE A CA 1
ATOM 2394 C C . ILE A 1 322 ? -14.086 10.996 -77.726 1.00 36.19 322 ILE A C 1
ATOM 2396 O O . ILE A 1 322 ? -13.329 11.530 -78.529 1.00 36.19 322 ILE A O 1
ATOM 2400 N N . ALA A 1 323 ? -13.746 9.896 -77.032 1.00 33.56 323 ALA A N 1
ATOM 2401 C CA . ALA A 1 323 ? -12.844 8.847 -77.549 1.00 33.56 323 ALA A CA 1
ATOM 2402 C C . ALA A 1 323 ? -12.938 7.514 -76.760 1.00 33.56 323 ALA A C 1
ATOM 2404 O O . ALA A 1 323 ? -12.631 7.432 -75.575 1.00 33.56 323 ALA A O 1
ATOM 2405 N N . ALA A 1 324 ? -13.360 6.481 -77.495 1.00 33.78 324 ALA A N 1
ATOM 2406 C CA . ALA A 1 324 ? -13.316 5.025 -77.281 1.00 33.78 324 ALA A CA 1
ATOM 2407 C C . ALA A 1 324 ? -11.876 4.475 -77.062 1.00 33.78 324 ALA A C 1
ATOM 2409 O O . ALA A 1 324 ? -10.921 5.203 -77.292 1.00 33.78 324 ALA A O 1
ATOM 2410 N N . ALA A 1 325 ? -11.546 3.209 -76.768 1.00 32.69 325 ALA A N 1
ATOM 2411 C CA . ALA A 1 325 ? -12.156 1.962 -76.283 1.00 32.69 325 ALA A CA 1
ATOM 2412 C C . ALA A 1 325 ? -11.006 0.921 -76.162 1.00 32.69 325 ALA A C 1
ATOM 2414 O O . ALA A 1 325 ? -10.024 1.027 -76.898 1.00 32.69 325 ALA A O 1
ATOM 2415 N N . LYS A 1 326 ? -11.153 -0.096 -75.294 1.00 30.98 326 LYS A N 1
ATOM 2416 C CA . LYS A 1 326 ? -10.664 -1.505 -75.405 1.00 30.98 326 LYS A CA 1
ATOM 2417 C C . LYS A 1 326 ? -10.889 -2.182 -74.042 1.00 30.98 326 LYS A C 1
ATOM 2419 O O . LYS A 1 326 ? -10.266 -1.787 -73.069 1.00 30.98 326 LYS A O 1
ATOM 2424 N N . SER A 1 327 ? -11.914 -3.007 -73.814 1.00 30.45 327 SER A N 1
ATOM 2425 C CA . SER A 1 327 ? -12.223 -4.363 -74.316 1.00 30.45 327 SER A CA 1
ATOM 2426 C C . SER A 1 327 ? -11.175 -5.430 -73.967 1.00 30.45 327 SER A C 1
ATOM 2428 O O . SER A 1 327 ? -10.093 -5.458 -74.549 1.00 30.45 327 SER A O 1
ATOM 2430 N N . GLY A 1 328 ? -11.565 -6.349 -73.082 1.00 29.47 328 GLY A N 1
ATOM 2431 C CA . GLY A 1 328 ? -10.863 -7.586 -72.742 1.00 29.47 328 GLY A CA 1
ATOM 2432 C C . GLY A 1 328 ? -11.813 -8.530 -72.004 1.00 29.47 328 GLY A C 1
ATOM 2433 O O . GLY A 1 328 ? -11.788 -8.617 -70.783 1.00 29.47 328 GLY A O 1
ATOM 2434 N N . THR A 1 329 ? -12.709 -9.154 -72.767 1.00 30.95 329 THR A N 1
ATOM 2435 C CA . THR A 1 329 ? -13.711 -10.146 -72.353 1.00 30.95 329 THR A CA 1
ATOM 2436 C C . THR A 1 329 ? -13.072 -11.533 -72.222 1.00 30.95 329 THR A C 1
ATOM 2438 O O . THR A 1 329 ? -12.230 -11.889 -73.042 1.00 30.95 329 THR A O 1
ATOM 2441 N N . GLY A 1 330 ? -13.521 -12.340 -71.256 1.00 27.50 330 GLY A N 1
ATOM 2442 C CA . GLY A 1 330 ? -13.120 -13.746 -71.117 1.00 27.50 330 GLY A CA 1
ATOM 2443 C C . GLY A 1 330 ? -14.006 -14.552 -70.159 1.00 27.50 330 GLY A C 1
ATOM 2444 O O . GLY A 1 330 ? -13.568 -14.902 -69.075 1.00 27.50 330 GLY A O 1
ATOM 2445 N N . SER A 1 331 ? -15.265 -14.756 -70.566 1.00 31.38 331 SER A N 1
ATOM 2446 C CA . SER A 1 331 ? -16.138 -15.943 -70.388 1.00 31.38 331 SER A CA 1
ATOM 2447 C C . SER A 1 331 ? -16.033 -16.872 -69.151 1.00 31.38 331 SER A C 1
ATOM 2449 O O . SER A 1 331 ? -15.032 -17.545 -68.933 1.00 31.38 331 SER A O 1
ATOM 2451 N N . ALA A 1 332 ? -17.182 -17.010 -68.468 1.00 33.03 332 ALA A N 1
ATOM 2452 C CA . ALA A 1 332 ? -17.619 -18.084 -67.546 1.00 33.03 332 ALA A CA 1
ATOM 2453 C C . ALA A 1 332 ? -18.008 -19.388 -68.332 1.00 33.03 332 ALA A C 1
ATOM 2455 O O . ALA A 1 332 ? -17.790 -19.355 -69.547 1.00 33.03 332 ALA A O 1
ATOM 2456 N N . PRO A 1 333 ? -18.621 -20.493 -67.793 1.00 47.31 333 PRO A N 1
ATOM 2457 C CA . PRO A 1 333 ? -19.655 -20.563 -66.734 1.00 47.31 333 PRO A CA 1
ATOM 2458 C C . PRO A 1 333 ? -19.624 -21.887 -65.881 1.00 47.31 333 PRO A C 1
ATOM 2460 O O . PRO A 1 333 ? -18.529 -22.352 -65.586 1.00 47.31 333 PRO A O 1
ATOM 2463 N N . PRO A 1 334 ? -20.741 -22.449 -65.353 1.00 47.09 334 PRO A N 1
ATOM 2464 C CA . PRO A 1 334 ? -21.059 -22.467 -63.922 1.00 47.09 334 PRO A CA 1
ATOM 2465 C C . PRO A 1 334 ? -21.131 -23.885 -63.306 1.00 47.09 334 PRO A C 1
ATOM 2467 O O . PRO A 1 334 ? -21.215 -24.888 -64.007 1.00 47.09 334 PRO A O 1
ATOM 2470 N N . GLY A 1 335 ? -21.182 -23.975 -61.976 1.00 28.16 335 GLY A N 1
ATOM 2471 C CA . GLY A 1 335 ? -21.434 -25.237 -61.274 1.00 28.16 335 GLY A CA 1
ATOM 2472 C C . GLY A 1 335 ? -21.964 -24.994 -59.868 1.00 28.16 335 GLY A C 1
ATOM 2473 O O . GLY A 1 335 ? -21.203 -24.676 -58.960 1.00 28.16 335 GLY A O 1
ATOM 2474 N N . VAL A 1 336 ? -23.283 -25.095 -59.722 1.00 38.50 336 VAL A N 1
ATOM 2475 C CA . VAL A 1 336 ? -23.989 -25.199 -58.444 1.00 38.50 336 VAL A CA 1
ATOM 2476 C C . VAL A 1 336 ? -23.869 -26.648 -57.995 1.00 38.50 336 VAL A C 1
ATOM 2478 O O . VAL A 1 336 ? -24.298 -27.513 -58.744 1.00 38.50 336 VAL A O 1
ATOM 2481 N N . ASP A 1 337 ? -23.355 -26.899 -56.791 1.00 29.42 337 ASP A N 1
ATOM 2482 C CA . ASP A 1 337 ? -23.722 -28.098 -56.045 1.00 29.42 337 ASP A CA 1
ATOM 2483 C C . ASP A 1 337 ? -23.660 -27.878 -54.536 1.00 29.42 337 ASP A C 1
ATOM 2485 O O . ASP A 1 337 ? -22.751 -27.272 -53.965 1.00 29.42 337 ASP A O 1
ATOM 2489 N N . THR A 1 338 ? -24.719 -28.376 -53.915 1.00 38.47 338 THR A N 1
ATOM 2490 C CA . THR A 1 338 ? -25.073 -28.254 -52.510 1.00 38.47 338 THR A CA 1
ATOM 2491 C C . THR A 1 338 ? -24.584 -29.523 -51.825 1.00 38.47 338 THR A C 1
ATOM 2493 O O . THR A 1 338 ? -25.160 -30.584 -52.035 1.00 38.47 338 THR A O 1
ATOM 2496 N N . ALA A 1 339 ? -23.536 -29.450 -51.005 1.00 31.62 339 ALA A N 1
ATOM 2497 C CA . ALA A 1 339 ? -23.139 -30.572 -50.159 1.00 31.62 339 ALA A CA 1
ATOM 2498 C C . ALA A 1 339 ? -22.649 -30.069 -48.800 1.00 31.62 339 ALA A C 1
ATOM 2500 O O . ALA A 1 339 ? -21.557 -29.523 -48.646 1.00 31.62 339 ALA A O 1
ATOM 2501 N N . ALA A 1 340 ? -23.513 -30.258 -47.808 1.00 42.94 340 ALA A N 1
ATOM 2502 C CA . ALA A 1 340 ? -23.206 -30.135 -46.399 1.00 42.94 340 ALA A CA 1
ATOM 2503 C C . ALA A 1 340 ? -22.092 -31.121 -46.019 1.00 42.94 340 ALA A C 1
ATOM 2505 O O . ALA A 1 340 ? -22.288 -32.331 -46.071 1.00 42.94 340 ALA A O 1
ATOM 2506 N N . LEU A 1 341 ? -20.941 -30.598 -45.595 1.00 33.44 341 LEU A N 1
ATOM 2507 C CA . LEU A 1 341 ? -19.888 -31.358 -44.927 1.00 33.44 341 LEU A CA 1
ATOM 2508 C C . LEU A 1 341 ? -19.350 -30.528 -43.755 1.00 33.44 341 LEU A C 1
ATOM 2510 O O . LEU A 1 341 ? -18.558 -29.602 -43.909 1.00 33.44 341 LEU A O 1
ATOM 2514 N N . SER A 1 342 ? -19.885 -30.850 -42.579 1.00 36.72 342 SER A N 1
ATOM 2515 C CA . SER A 1 342 ? -19.221 -30.912 -41.273 1.00 36.72 342 SER A CA 1
ATOM 2516 C C . SER A 1 342 ? -17.888 -30.159 -41.157 1.00 36.72 342 SER A C 1
ATOM 2518 O O . SER A 1 342 ? -16.812 -30.744 -41.280 1.00 36.72 342 SER A O 1
ATOM 2520 N N . ARG A 1 343 ? -17.945 -28.856 -40.860 1.00 27.14 343 ARG A N 1
ATOM 2521 C CA . ARG A 1 343 ? -16.763 -28.082 -40.456 1.00 27.14 343 ARG A CA 1
ATOM 2522 C C . ARG A 1 343 ? -16.424 -28.444 -38.997 1.00 27.14 343 ARG A C 1
ATOM 2524 O O . ARG A 1 343 ? -17.298 -28.280 -38.144 1.00 27.14 343 ARG A O 1
ATOM 2531 N N . PRO A 1 344 ? -15.206 -28.923 -38.678 1.00 39.28 344 PRO A N 1
ATOM 2532 C CA . PRO A 1 344 ? -14.773 -29.089 -37.291 1.00 39.28 344 PRO A CA 1
ATOM 2533 C C . PRO A 1 344 ? -14.772 -27.720 -36.594 1.00 39.28 344 PRO A C 1
ATOM 2535 O O . PRO A 1 344 ? -14.692 -26.699 -37.290 1.00 39.28 344 PRO A O 1
ATOM 2538 N N . PRO A 1 345 ? -14.848 -27.658 -35.251 1.00 41.91 345 PRO A N 1
ATOM 2539 C CA . PRO A 1 345 ? -14.831 -26.388 -34.540 1.00 41.91 345 PRO A CA 1
ATOM 2540 C C . PRO A 1 345 ? -13.593 -25.600 -34.967 1.00 41.91 345 PRO A C 1
ATOM 2542 O O . PRO A 1 345 ? -12.462 -26.075 -34.876 1.00 41.91 345 PRO A O 1
ATOM 2545 N N . SER A 1 346 ? -13.843 -24.410 -35.506 1.00 33.75 346 SER A N 1
ATOM 2546 C CA . SER A 1 346 ? -12.829 -23.463 -35.936 1.00 33.75 346 SER A CA 1
ATOM 2547 C C . SER A 1 346 ? -11.829 -23.246 -34.807 1.00 33.75 346 SER A C 1
ATOM 2549 O O . SER A 1 346 ? -12.179 -22.681 -33.768 1.00 33.75 346 SER A O 1
ATOM 2551 N N . ASN A 1 347 ? -10.586 -23.669 -35.034 1.00 40.81 347 ASN A N 1
ATOM 2552 C CA . ASN A 1 347 ? -9.447 -23.188 -34.269 1.00 40.81 347 ASN A CA 1
ATOM 2553 C C . ASN A 1 347 ? -9.489 -21.650 -34.229 1.00 40.81 347 ASN A C 1
ATOM 2555 O O . ASN A 1 347 ? -9.856 -21.031 -35.237 1.00 40.81 347 ASN A O 1
ATOM 2559 N N . PRO A 1 348 ? -9.131 -21.020 -33.097 1.00 43.78 348 PRO A N 1
ATOM 2560 C CA . PRO A 1 348 ? -9.058 -19.570 -33.018 1.00 43.78 348 PRO A CA 1
ATOM 2561 C C . PRO A 1 348 ? -8.133 -19.056 -34.127 1.00 43.78 348 PRO A C 1
ATOM 2563 O O . PRO A 1 348 ? -7.038 -19.583 -34.328 1.00 43.78 348 PRO A O 1
ATOM 2566 N N . ALA A 1 349 ? -8.617 -18.067 -34.883 1.00 45.09 349 ALA A N 1
ATOM 2567 C CA . ALA A 1 349 ? -7.871 -17.457 -35.973 1.00 45.09 349 ALA A CA 1
ATOM 2568 C C . ALA A 1 349 ? -6.476 -17.028 -35.482 1.00 45.09 349 ALA A C 1
ATOM 2570 O O . ALA A 1 349 ? -6.371 -16.474 -34.382 1.00 45.09 349 ALA A O 1
ATOM 2571 N N . PRO A 1 350 ? -5.407 -17.269 -36.264 1.00 51.19 350 PRO A N 1
ATOM 2572 C CA . PRO A 1 350 ? -4.077 -16.829 -35.882 1.00 51.19 350 PRO A CA 1
ATOM 2573 C C . PRO A 1 350 ? -4.083 -15.305 -35.688 1.00 51.19 350 PRO A C 1
ATOM 2575 O O . PRO A 1 350 ? -4.776 -14.597 -36.430 1.00 51.19 350 PRO A O 1
ATOM 2578 N N . PRO A 1 351 ? -3.333 -14.780 -34.703 1.00 54.69 351 PRO A N 1
ATOM 2579 C CA . PRO A 1 351 ? -3.191 -13.341 -34.520 1.00 54.69 351 PRO A CA 1
ATOM 2580 C C . PRO A 1 351 ? -2.783 -12.715 -35.855 1.00 54.69 351 PRO A C 1
ATOM 2582 O O . PRO A 1 351 ? -1.833 -13.169 -36.493 1.00 54.69 351 PRO A O 1
ATOM 2585 N N . SER A 1 352 ? -3.528 -11.706 -36.315 1.00 64.19 352 SER A N 1
ATOM 2586 C CA . SER A 1 352 ? -3.249 -11.067 -37.602 1.00 64.19 352 SER A CA 1
ATOM 2587 C C . SER A 1 352 ? -1.785 -10.620 -37.630 1.00 64.19 352 SER A C 1
ATOM 2589 O O . SER A 1 352 ? -1.368 -9.889 -36.727 1.00 64.19 352 SER A O 1
ATOM 2591 N N . ALA A 1 353 ? -1.016 -11.021 -38.647 1.00 69.94 353 ALA A N 1
ATOM 2592 C CA . ALA A 1 353 ? 0.416 -10.707 -38.777 1.00 69.94 353 ALA A CA 1
ATOM 2593 C C . ALA A 1 353 ? 0.729 -9.204 -38.586 1.00 69.94 353 ALA A C 1
ATOM 2595 O O . ALA A 1 353 ? 1.785 -8.825 -38.077 1.00 69.94 353 ALA A O 1
ATOM 2596 N N . VAL A 1 354 ? -0.245 -8.345 -38.906 1.00 73.56 354 VAL A N 1
ATOM 2597 C CA . VAL A 1 354 ? -0.227 -6.896 -38.676 1.00 73.56 354 VAL A CA 1
ATOM 2598 C C . VAL A 1 354 ? -0.009 -6.537 -37.199 1.00 73.56 354 VAL A C 1
ATOM 2600 O O . VAL A 1 354 ? 0.865 -5.730 -36.890 1.00 73.56 354 VAL A O 1
ATOM 2603 N N . ASN A 1 355 ? -0.732 -7.150 -36.262 1.00 76.75 355 ASN A N 1
ATOM 2604 C CA . ASN A 1 355 ? -0.614 -6.806 -34.842 1.00 76.75 355 ASN A CA 1
ATOM 2605 C C . ASN A 1 355 ? 0.688 -7.323 -34.214 1.00 76.75 355 ASN A C 1
ATOM 2607 O O . ASN A 1 355 ? 1.287 -6.621 -33.399 1.00 76.75 355 ASN A O 1
ATOM 2611 N N . GLN A 1 356 ? 1.185 -8.487 -34.644 1.00 75.62 356 GLN A N 1
ATOM 2612 C CA . GLN A 1 356 ? 2.494 -8.990 -34.213 1.00 75.62 356 GLN A CA 1
ATOM 2613 C C . GLN A 1 356 ? 3.632 -8.067 -34.664 1.00 75.62 356 GLN A C 1
ATOM 2615 O O . GLN A 1 356 ? 4.488 -7.705 -33.854 1.00 75.62 356 GLN A O 1
ATOM 2620 N N . SER A 1 357 ? 3.597 -7.608 -35.921 1.00 76.25 357 SER A N 1
ATOM 2621 C CA . SER A 1 357 ? 4.565 -6.626 -36.427 1.00 76.25 357 SER A CA 1
ATOM 2622 C C . SER A 1 357 ? 4.493 -5.300 -35.657 1.00 76.25 357 SER A C 1
ATOM 2624 O O . SER A 1 357 ? 5.521 -4.700 -35.336 1.00 76.25 357 SER A O 1
ATOM 2626 N N . LYS A 1 358 ? 3.281 -4.878 -35.265 1.00 81.00 358 LYS A N 1
ATOM 2627 C CA . LYS A 1 358 ? 3.067 -3.676 -34.456 1.00 81.00 358 LYS A CA 1
ATOM 2628 C C . LYS A 1 358 ? 3.625 -3.831 -33.038 1.00 81.00 358 LYS A C 1
ATOM 2630 O O . LYS A 1 358 ? 4.259 -2.903 -32.545 1.00 81.00 358 LYS A O 1
ATOM 2635 N N . MET A 1 359 ? 3.447 -4.989 -32.400 1.00 78.12 359 MET A N 1
ATOM 2636 C CA . MET A 1 359 ? 4.030 -5.272 -31.083 1.00 78.12 359 MET A CA 1
ATOM 2637 C C . MET A 1 359 ? 5.564 -5.250 -31.121 1.00 78.12 359 MET A C 1
ATOM 2639 O O . MET A 1 359 ? 6.180 -4.612 -30.271 1.00 78.12 359 MET A O 1
ATOM 2643 N N . GLN A 1 360 ? 6.183 -5.849 -32.142 1.00 81.50 360 GLN A N 1
ATOM 2644 C CA . GLN A 1 360 ? 7.642 -5.805 -32.313 1.00 81.50 360 GLN A CA 1
ATOM 2645 C C . GLN A 1 360 ? 8.158 -4.377 -32.557 1.00 81.50 360 GLN A C 1
ATOM 2647 O O . GLN A 1 360 ? 9.187 -3.975 -32.010 1.00 81.50 360 GLN A O 1
ATOM 2652 N N . ALA A 1 361 ? 7.430 -3.579 -33.346 1.00 79.56 361 ALA A N 1
ATOM 2653 C CA . ALA A 1 361 ? 7.769 -2.176 -33.571 1.00 79.56 361 ALA A CA 1
ATOM 2654 C C . ALA A 1 361 ? 7.668 -1.341 -32.282 1.00 79.56 361 ALA A C 1
ATOM 2656 O O . ALA A 1 361 ? 8.515 -0.475 -32.045 1.00 79.56 361 ALA A O 1
ATOM 2657 N N . LEU A 1 362 ? 6.664 -1.614 -31.440 1.00 80.06 362 LEU A N 1
ATOM 2658 C CA . LEU A 1 362 ? 6.534 -0.989 -30.125 1.00 80.06 362 LEU A CA 1
ATOM 2659 C C . LEU A 1 362 ? 7.713 -1.355 -29.226 1.00 80.06 362 LEU A C 1
ATOM 2661 O O . LEU A 1 362 ? 8.303 -0.445 -28.660 1.00 80.06 362 LEU A O 1
ATOM 2665 N N . ASP A 1 363 ? 8.121 -2.624 -29.162 1.00 80.38 363 ASP A N 1
ATOM 2666 C CA . ASP A 1 363 ? 9.257 -3.065 -28.336 1.00 80.38 363 ASP A CA 1
ATOM 2667 C C . ASP A 1 363 ? 10.572 -2.385 -28.728 1.00 80.38 363 ASP A C 1
ATOM 2669 O O . ASP A 1 363 ? 11.338 -1.926 -27.870 1.00 80.38 363 ASP A O 1
ATOM 2673 N N . LYS A 1 364 ? 10.798 -2.225 -30.037 1.00 80.88 364 LYS A N 1
ATOM 2674 C CA . LYS A 1 364 ? 11.955 -1.484 -30.544 1.00 80.88 364 LYS A CA 1
ATOM 2675 C C . LYS A 1 364 ? 11.912 -0.018 -30.106 1.00 80.88 364 LYS A C 1
ATOM 2677 O O . LYS A 1 364 ? 12.893 0.480 -29.561 1.00 80.88 364 LYS A O 1
ATOM 2682 N N . ARG A 1 365 ? 10.761 0.653 -30.258 1.00 76.44 365 ARG A N 1
ATOM 2683 C CA . ARG A 1 365 ? 10.576 2.045 -29.799 1.00 76.44 365 ARG A CA 1
ATOM 2684 C C . ARG A 1 365 ? 10.730 2.183 -28.289 1.00 76.44 365 ARG A C 1
ATOM 2686 O O . ARG A 1 365 ? 11.290 3.168 -27.826 1.00 76.44 365 ARG A O 1
ATOM 2693 N N . LEU A 1 366 ? 10.255 1.208 -27.523 1.00 78.50 366 LEU A N 1
ATOM 2694 C CA . LEU A 1 366 ? 10.271 1.239 -26.065 1.00 78.50 366 LEU A CA 1
ATOM 2695 C C . LEU A 1 366 ? 11.702 1.208 -25.509 1.00 78.50 366 LEU A C 1
ATOM 2697 O O . LEU A 1 366 ? 11.990 1.864 -24.509 1.00 78.50 366 LEU A O 1
ATOM 2701 N N . THR A 1 367 ? 12.612 0.525 -26.204 1.00 76.56 367 THR A N 1
ATOM 2702 C CA . THR A 1 367 ? 14.038 0.465 -25.850 1.00 76.56 367 THR A CA 1
ATOM 2703 C C . THR A 1 367 ? 14.720 1.837 -25.950 1.00 76.56 367 THR A C 1
ATOM 2705 O O . THR A 1 367 ? 15.549 2.186 -25.102 1.00 76.56 367 THR A O 1
ATOM 2708 N N . ASP A 1 368 ? 14.334 2.637 -26.946 1.00 72.62 368 ASP A N 1
ATOM 2709 C CA . ASP A 1 368 ? 14.886 3.973 -27.187 1.00 72.62 368 ASP A CA 1
ATOM 2710 C C . ASP A 1 368 ? 14.179 5.045 -26.345 1.00 72.62 368 ASP A C 1
ATOM 2712 O O . ASP A 1 368 ? 14.815 5.900 -25.722 1.00 72.62 368 ASP A O 1
ATOM 2716 N N . GLU A 1 369 ? 12.851 4.970 -26.281 1.00 72.31 369 GLU A N 1
ATOM 2717 C CA . GLU A 1 369 ? 11.990 5.961 -25.639 1.00 72.31 369 GLU A CA 1
ATOM 2718 C C . GLU A 1 369 ? 11.978 5.817 -24.109 1.00 72.31 369 GLU A C 1
ATOM 2720 O O . GLU A 1 369 ? 11.942 6.816 -23.388 1.00 72.31 369 GLU A O 1
ATOM 2725 N N . GLY A 1 370 ? 12.119 4.587 -23.599 1.00 62.69 370 GLY A N 1
ATOM 2726 C CA . GLY A 1 370 ? 12.242 4.291 -22.168 1.00 62.69 370 GLY A CA 1
ATOM 2727 C C . GLY A 1 370 ? 13.409 5.008 -21.491 1.00 62.69 370 GLY A C 1
ATOM 2728 O O . GLY A 1 370 ? 13.333 5.314 -20.301 1.00 62.69 370 GLY A O 1
ATOM 2729 N N . LYS A 1 371 ? 14.457 5.340 -22.255 1.00 61.38 371 LYS A N 1
ATOM 2730 C CA . LYS A 1 371 ? 15.612 6.113 -21.779 1.00 61.38 371 LYS A CA 1
ATOM 2731 C C . LYS A 1 371 ? 15.390 7.627 -21.835 1.00 61.38 371 LYS A C 1
ATOM 2733 O O . LYS A 1 371 ? 16.060 8.354 -21.111 1.00 61.38 371 LYS A O 1
ATOM 2738 N N . ARG A 1 372 ? 14.477 8.108 -22.689 1.00 65.12 372 ARG A N 1
ATOM 2739 C CA . ARG A 1 372 ? 14.259 9.541 -22.951 1.00 65.12 372 ARG A CA 1
ATOM 2740 C C . ARG A 1 372 ? 13.112 10.122 -22.135 1.00 65.12 372 ARG A C 1
ATOM 2742 O O . ARG A 1 372 ? 13.253 11.207 -21.575 1.00 65.12 372 ARG A O 1
ATOM 2749 N N . ASN A 1 373 ? 11.975 9.428 -22.063 1.00 70.44 373 ASN A N 1
ATOM 2750 C CA . ASN A 1 373 ? 10.786 9.945 -21.394 1.00 70.44 373 ASN A CA 1
ATOM 2751 C C . ASN A 1 373 ? 9.921 8.823 -20.795 1.00 70.44 373 ASN A C 1
ATOM 2753 O O . ASN A 1 373 ? 9.337 7.985 -21.477 1.00 70.44 373 ASN A O 1
ATOM 2757 N N . SER A 1 374 ? 9.790 8.841 -19.468 1.00 69.12 374 SER A N 1
ATOM 2758 C CA . SER A 1 374 ? 9.036 7.825 -18.725 1.00 69.12 374 SER A CA 1
ATOM 2759 C C . SER A 1 374 ? 7.523 7.866 -18.964 1.00 69.12 374 SER A C 1
ATOM 2761 O O . SER A 1 374 ? 6.847 6.866 -18.727 1.00 69.12 374 SER A O 1
ATOM 2763 N N . ILE A 1 375 ? 6.972 8.994 -19.425 1.00 74.19 375 ILE A N 1
ATOM 2764 C CA . ILE A 1 375 ? 5.535 9.129 -19.704 1.00 74.19 375 ILE A CA 1
ATOM 2765 C C . ILE A 1 375 ? 5.192 8.476 -21.042 1.00 74.19 375 ILE A C 1
ATOM 2767 O O . ILE A 1 375 ? 4.262 7.671 -21.094 1.00 74.19 375 ILE A O 1
ATOM 2771 N N . SER A 1 376 ? 5.962 8.757 -22.098 1.00 73.00 376 SER A N 1
ATOM 2772 C CA . SER A 1 376 ? 5.774 8.108 -23.401 1.00 73.00 376 SER A CA 1
ATOM 2773 C C . SER A 1 376 ? 6.027 6.604 -23.302 1.00 73.00 376 SER A C 1
ATOM 2775 O O . SER A 1 376 ? 5.216 5.828 -23.798 1.00 73.00 376 SER A O 1
ATOM 2777 N N . ALA A 1 377 ? 7.043 6.170 -22.549 1.00 78.69 377 ALA A N 1
ATOM 2778 C CA . ALA A 1 377 ? 7.274 4.749 -22.287 1.00 78.69 377 ALA A CA 1
ATOM 2779 C C . ALA A 1 377 ? 6.057 4.051 -21.649 1.00 78.69 377 ALA A C 1
ATOM 2781 O O . ALA A 1 377 ? 5.668 2.968 -22.077 1.00 78.69 377 ALA A O 1
ATOM 2782 N N . ARG A 1 378 ? 5.398 4.684 -20.667 1.00 81.94 378 ARG A N 1
ATOM 2783 C CA . ARG A 1 378 ? 4.169 4.142 -20.058 1.00 81.94 378 ARG A CA 1
ATOM 2784 C C . ARG A 1 378 ? 2.991 4.107 -21.024 1.00 81.94 378 ARG A C 1
ATOM 2786 O O . ARG A 1 378 ? 2.220 3.155 -20.973 1.00 81.94 378 ARG A O 1
ATOM 2793 N N . ALA A 1 379 ? 2.857 5.103 -21.898 1.00 83.00 379 ALA A N 1
ATOM 2794 C CA . ALA A 1 379 ? 1.844 5.083 -22.949 1.00 83.00 379 ALA A CA 1
ATOM 2795 C C . ALA A 1 379 ? 2.084 3.927 -23.938 1.00 83.00 379 ALA A C 1
ATOM 2797 O O . ALA A 1 379 ? 1.136 3.234 -24.297 1.00 83.00 379 ALA A O 1
ATOM 2798 N N . LEU A 1 380 ? 3.344 3.657 -24.301 1.00 83.31 380 LEU A N 1
ATOM 2799 C CA . LEU A 1 380 ? 3.715 2.527 -25.160 1.00 83.31 380 LEU A CA 1
ATOM 2800 C C . LEU A 1 380 ? 3.462 1.173 -24.478 1.00 83.31 380 LEU A C 1
ATOM 2802 O O . LEU A 1 380 ? 2.911 0.273 -25.108 1.00 83.31 380 LEU A O 1
ATOM 2806 N N . PHE A 1 381 ? 3.795 1.029 -23.188 1.00 87.12 381 PHE A N 1
ATOM 2807 C CA . PHE A 1 381 ? 3.454 -0.171 -22.411 1.00 87.12 381 PHE A CA 1
ATOM 2808 C C . PHE A 1 381 ? 1.939 -0.390 -22.330 1.00 87.12 381 PHE A C 1
ATOM 2810 O O . PHE A 1 381 ? 1.463 -1.517 -22.470 1.00 87.12 381 PHE A O 1
ATOM 2817 N N . LEU A 1 382 ? 1.170 0.687 -22.140 1.00 88.38 382 LEU A N 1
ATOM 2818 C CA . LEU A 1 382 ? -0.288 0.633 -22.128 1.00 88.38 382 LEU A CA 1
ATOM 2819 C C . LEU A 1 382 ? -0.845 0.216 -23.495 1.00 88.38 382 LEU A C 1
ATOM 2821 O O . LEU A 1 382 ? -1.706 -0.658 -23.555 1.00 88.38 382 LEU A O 1
ATOM 2825 N N . GLU A 1 383 ? -0.340 0.795 -24.590 1.00 88.62 383 GLU A N 1
ATOM 2826 C CA . GLU A 1 383 ? -0.744 0.429 -25.952 1.00 88.62 383 GLU A CA 1
ATOM 2827 C C . GLU A 1 383 ? -0.432 -1.043 -26.241 1.00 88.62 383 GLU A C 1
ATOM 2829 O O . GLU A 1 383 ? -1.302 -1.774 -26.719 1.00 88.62 383 GLU A O 1
ATOM 2834 N N . ARG A 1 384 ? 0.771 -1.508 -25.879 1.00 89.44 384 ARG A N 1
ATOM 2835 C CA . ARG A 1 384 ? 1.158 -2.920 -25.989 1.00 89.44 384 ARG A CA 1
ATOM 2836 C C . ARG A 1 384 ? 0.211 -3.823 -25.196 1.00 89.44 384 ARG A C 1
ATOM 2838 O O . ARG A 1 384 ? -0.246 -4.833 -25.727 1.00 89.44 384 ARG A O 1
ATOM 2845 N N . GLY A 1 385 ? -0.128 -3.448 -23.963 1.00 90.44 385 GLY A N 1
ATOM 2846 C CA . GLY A 1 385 ? -1.094 -4.176 -23.138 1.00 90.44 385 GLY A CA 1
ATOM 2847 C C . GLY A 1 385 ? -2.488 -4.236 -23.771 1.00 90.44 385 GLY A C 1
ATOM 2848 O O . GLY A 1 385 ? -3.102 -5.297 -23.817 1.00 90.44 385 GLY A O 1
ATOM 2849 N N . LEU A 1 386 ? -2.979 -3.129 -24.330 1.00 91.88 386 LEU A N 1
ATOM 2850 C CA . LEU A 1 386 ? -4.284 -3.087 -24.998 1.00 91.88 386 LEU A CA 1
ATOM 2851 C C . LEU A 1 386 ? -4.319 -3.921 -26.286 1.00 91.88 386 LEU A C 1
ATOM 2853 O O . LEU A 1 386 ? -5.339 -4.549 -26.574 1.00 91.88 386 LEU A O 1
ATOM 2857 N N . LEU A 1 387 ? -3.222 -3.960 -27.047 1.00 89.88 387 LEU A N 1
ATOM 2858 C CA . LEU A 1 387 ? -3.092 -4.849 -28.205 1.00 89.88 387 LEU A CA 1
ATOM 2859 C C . LEU A 1 387 ? -3.090 -6.319 -27.772 1.00 89.88 387 LEU A C 1
ATOM 2861 O O . LEU A 1 387 ? -3.856 -7.110 -28.318 1.00 89.88 387 LEU A O 1
ATOM 2865 N N . ALA A 1 388 ? -2.321 -6.661 -26.737 1.00 91.25 388 ALA A N 1
ATOM 2866 C CA . ALA A 1 388 ? -2.299 -8.011 -26.179 1.00 91.25 388 ALA A CA 1
ATOM 2867 C C . ALA A 1 388 ? -3.675 -8.453 -25.654 1.00 91.25 388 ALA A C 1
ATOM 2869 O O . ALA A 1 388 ? -4.067 -9.599 -25.853 1.00 91.25 388 ALA A O 1
ATOM 2870 N N . TYR A 1 389 ? -4.435 -7.542 -25.038 1.00 93.94 389 TYR A N 1
ATOM 2871 C CA . TYR A 1 389 ? -5.810 -7.797 -24.602 1.00 93.94 389 TYR A CA 1
ATOM 2872 C C . TYR A 1 389 ? -6.732 -8.131 -25.780 1.00 93.94 389 TYR A C 1
ATOM 2874 O O . TYR A 1 389 ? -7.470 -9.111 -25.717 1.00 93.94 389 TYR A O 1
ATOM 2882 N N . ARG A 1 390 ? -6.666 -7.359 -26.874 1.00 91.88 390 ARG A N 1
ATOM 2883 C CA . ARG A 1 390 ? -7.490 -7.603 -28.074 1.00 91.88 390 ARG A CA 1
ATOM 2884 C C . ARG A 1 390 ? -7.239 -8.976 -28.691 1.00 91.88 390 ARG A C 1
ATOM 2886 O O . ARG A 1 390 ? -8.143 -9.558 -29.277 1.00 91.88 390 ARG A O 1
ATOM 2893 N N . GLU A 1 391 ? -6.025 -9.484 -28.555 1.00 89.81 391 GLU A N 1
ATOM 2894 C CA . GLU A 1 391 ? -5.625 -10.789 -29.067 1.00 89.81 391 GLU A CA 1
ATOM 2895 C C . GLU A 1 391 ? -5.765 -11.931 -28.040 1.00 89.81 391 GLU A C 1
ATOM 2897 O O . GLU A 1 391 ? -5.575 -13.090 -28.394 1.00 89.81 391 GLU A O 1
ATOM 2902 N N . GLY A 1 392 ? -6.037 -11.637 -26.765 1.00 84.94 392 GLY A N 1
ATOM 2903 C CA . GLY A 1 392 ? -6.035 -12.612 -25.666 1.00 84.94 392 GLY A CA 1
ATOM 2904 C C . GLY A 1 392 ? -7.267 -13.517 -25.584 1.00 84.94 392 GLY A C 1
ATOM 2905 O O . GLY A 1 392 ? -7.336 -14.365 -24.701 1.00 84.94 392 GLY A O 1
ATOM 2906 N N . GLY A 1 393 ? -8.245 -13.350 -26.478 1.00 88.50 393 GLY A N 1
ATOM 2907 C CA . GLY A 1 393 ? -9.507 -14.093 -26.439 1.00 88.50 393 GLY A CA 1
ATOM 2908 C C . GLY A 1 393 ? -10.367 -13.779 -25.204 1.00 88.50 393 GLY A C 1
ATOM 2909 O O . GLY A 1 393 ? -10.060 -12.895 -24.405 1.00 88.50 393 GLY A O 1
ATOM 2910 N N . PHE A 1 394 ? -11.477 -14.508 -25.039 1.00 90.38 394 PHE A N 1
ATOM 2911 C CA . PHE A 1 394 ? -12.458 -14.237 -23.975 1.00 90.38 394 PHE A CA 1
ATOM 2912 C C . PHE A 1 394 ? -11.905 -14.466 -22.559 1.00 90.38 394 PHE A C 1
ATOM 2914 O O . PHE A 1 394 ? -12.237 -13.716 -21.642 1.00 90.38 394 PHE A O 1
ATOM 2921 N N . PHE A 1 395 ? -11.056 -15.485 -22.390 1.00 90.94 395 PHE A N 1
ATOM 2922 C CA . PHE A 1 395 ? -10.486 -15.881 -21.098 1.00 90.94 395 PHE A CA 1
ATOM 2923 C C . PHE A 1 395 ? -9.132 -15.232 -20.792 1.00 90.94 395 PHE A C 1
ATOM 2925 O O . PHE A 1 395 ? -8.604 -15.437 -19.701 1.00 90.94 395 PHE A O 1
ATOM 2932 N N . GLY A 1 396 ? -8.592 -14.424 -21.707 1.00 94.25 396 GLY A N 1
ATOM 2933 C CA . GLY A 1 396 ? -7.290 -13.784 -21.549 1.00 94.25 396 GLY A CA 1
ATOM 2934 C C . GLY A 1 396 ? -6.109 -14.746 -21.698 1.00 94.25 396 GLY A C 1
ATOM 2935 O O . GLY A 1 396 ? -6.255 -15.892 -22.118 1.00 94.25 396 GLY A O 1
ATOM 2936 N N . ARG A 1 397 ? -4.923 -14.240 -21.354 1.00 93.56 397 ARG A N 1
ATOM 2937 C CA . ARG A 1 397 ? -3.617 -14.894 -21.559 1.00 93.56 397 ARG A CA 1
ATOM 2938 C C . ARG A 1 397 ? -2.970 -15.446 -20.284 1.00 93.56 397 ARG A C 1
ATOM 2940 O O . ARG A 1 397 ? -1.865 -15.970 -20.324 1.00 93.56 397 ARG A O 1
ATOM 2947 N N . GLY A 1 398 ? -3.628 -15.293 -19.140 1.00 93.94 398 GLY A N 1
ATOM 2948 C CA . GLY A 1 398 ? -3.048 -15.596 -17.837 1.00 93.94 398 GLY A CA 1
ATOM 2949 C C . GLY A 1 398 ? -2.227 -14.436 -17.264 1.00 93.94 398 GLY A C 1
ATOM 2950 O O . GLY A 1 398 ? -1.780 -13.521 -17.963 1.00 93.94 398 GLY A O 1
ATOM 2951 N N . LEU A 1 399 ? -2.073 -14.440 -15.940 1.00 93.62 399 LEU A N 1
ATOM 2952 C CA . LEU A 1 399 ? -1.502 -13.317 -15.194 1.00 93.62 399 LEU A CA 1
ATOM 2953 C C . LEU A 1 399 ? 0.016 -13.205 -15.364 1.00 93.62 399 LEU A C 1
ATOM 2955 O O . LEU A 1 399 ? 0.557 -12.105 -15.333 1.00 93.62 399 LEU A O 1
ATOM 2959 N N . GLU A 1 400 ? 0.700 -14.329 -15.563 1.00 93.56 400 GLU A N 1
ATOM 2960 C CA . GLU A 1 400 ? 2.139 -14.402 -15.805 1.00 93.56 400 GLU A CA 1
ATOM 2961 C C . GLU A 1 400 ? 2.518 -13.685 -17.106 1.00 93.56 400 GLU A C 1
ATOM 2963 O O . GLU A 1 400 ? 3.406 -12.830 -17.102 1.00 93.56 400 GLU A O 1
ATOM 2968 N N . GLU A 1 401 ? 1.802 -13.975 -18.196 1.00 93.25 401 GLU A N 1
ATOM 2969 C CA . GLU A 1 401 ? 2.007 -13.304 -19.481 1.00 93.25 401 GLU A CA 1
ATOM 2970 C C . GLU A 1 401 ? 1.626 -11.826 -19.400 1.00 93.25 401 GLU A C 1
ATOM 2972 O O . GLU A 1 401 ? 2.366 -10.963 -19.870 1.00 93.25 401 GLU A O 1
ATOM 2977 N N . ALA A 1 402 ? 0.502 -11.510 -18.750 1.00 94.06 402 ALA A N 1
ATOM 2978 C CA . ALA A 1 402 ? 0.053 -10.132 -18.591 1.00 94.06 402 ALA A CA 1
ATOM 2979 C C . ALA A 1 402 ? 1.048 -9.279 -17.784 1.00 94.06 402 ALA A C 1
ATOM 2981 O O . ALA A 1 402 ? 1.319 -8.133 -18.148 1.00 94.06 402 ALA A O 1
ATOM 2982 N N . GLN A 1 403 ? 1.618 -9.833 -16.709 1.00 93.50 403 GLN A N 1
ATOM 2983 C CA . GLN A 1 403 ? 2.594 -9.143 -15.865 1.00 93.50 403 GLN A CA 1
ATOM 2984 C C . GLN A 1 403 ? 3.912 -8.904 -16.603 1.00 93.50 403 GLN A C 1
ATOM 2986 O O . GLN A 1 403 ? 4.519 -7.847 -16.432 1.00 93.50 403 GLN A O 1
ATOM 2991 N N . ALA A 1 404 ? 4.332 -9.836 -17.465 1.00 92.12 404 ALA A N 1
ATOM 2992 C CA . ALA A 1 404 ? 5.533 -9.679 -18.284 1.00 92.12 404 ALA A CA 1
ATOM 2993 C C . ALA A 1 404 ? 5.444 -8.491 -19.263 1.00 92.12 404 ALA A C 1
ATOM 2995 O O . ALA A 1 404 ? 6.468 -7.918 -19.630 1.00 92.12 404 ALA A O 1
ATOM 2996 N N . LEU A 1 405 ? 4.229 -8.081 -19.652 1.00 89.06 405 LEU A N 1
ATOM 2997 C CA . LEU A 1 405 ? 4.005 -6.888 -20.479 1.00 89.06 405 LEU A CA 1
ATOM 2998 C C . LEU A 1 405 ? 4.127 -5.573 -19.695 1.00 89.06 405 LEU A C 1
ATOM 3000 O O . LEU A 1 405 ? 4.227 -4.515 -20.313 1.00 89.06 405 LEU A O 1
ATOM 3004 N N . ALA A 1 406 ? 4.085 -5.631 -18.358 1.00 89.44 406 ALA A N 1
ATOM 3005 C CA . ALA A 1 406 ? 4.191 -4.492 -17.449 1.00 89.44 406 ALA A CA 1
ATOM 3006 C C . ALA A 1 406 ? 3.345 -3.267 -17.875 1.00 89.44 406 ALA A C 1
ATOM 3008 O O . ALA A 1 406 ? 3.870 -2.156 -17.967 1.00 89.44 406 ALA A O 1
ATOM 3009 N N . PRO A 1 407 ? 2.016 -3.395 -18.075 1.00 86.88 407 PRO A N 1
ATOM 3010 C CA . PRO A 1 407 ? 1.181 -2.331 -18.655 1.00 86.88 407 PRO A CA 1
ATOM 3011 C C . PRO A 1 407 ? 1.051 -1.069 -17.777 1.00 86.88 407 PRO A C 1
ATOM 3013 O O . PRO A 1 407 ? 0.354 -0.127 -18.144 1.00 86.88 407 PRO A O 1
ATOM 3016 N N . HIS A 1 408 ? 1.675 -1.054 -16.590 1.00 88.81 408 HIS A N 1
ATOM 3017 C CA . HIS A 1 408 ? 1.622 0.030 -15.595 1.00 88.81 408 HIS A CA 1
ATOM 3018 C C . HIS A 1 408 ? 0.203 0.524 -15.264 1.00 88.81 408 HIS A C 1
ATOM 3020 O O . HIS A 1 408 ? 0.008 1.668 -14.859 1.00 88.81 408 HIS A O 1
ATOM 3026 N N . ASN A 1 409 ? -0.776 -0.368 -15.397 1.00 94.19 409 ASN A N 1
ATOM 3027 C CA . ASN A 1 409 ? -2.182 -0.124 -15.137 1.00 94.19 409 ASN A CA 1
ATOM 3028 C C . ASN A 1 409 ? -2.835 -1.449 -14.709 1.00 94.19 409 ASN A C 1
ATOM 3030 O O . ASN A 1 409 ? -2.841 -2.412 -15.477 1.00 94.19 409 ASN A O 1
ATOM 3034 N N . THR A 1 410 ? -3.366 -1.515 -13.485 1.00 95.50 410 THR A N 1
ATOM 3035 C CA . THR A 1 410 ? -4.009 -2.720 -12.938 1.00 95.50 410 THR A CA 1
ATOM 3036 C C . THR A 1 410 ? -5.228 -3.130 -13.765 1.00 95.50 410 THR A C 1
ATOM 3038 O O . THR A 1 410 ? -5.466 -4.321 -13.929 1.00 95.50 410 THR A O 1
ATOM 3041 N N . PHE A 1 411 ? -5.989 -2.183 -14.321 1.00 96.00 411 PHE A N 1
ATOM 3042 C CA . PHE A 1 411 ? -7.155 -2.523 -15.140 1.00 96.00 411 PHE A CA 1
ATOM 3043 C C . PHE A 1 411 ? -6.751 -3.288 -16.397 1.00 96.00 411 PHE A C 1
ATOM 3045 O O . PHE A 1 411 ? -7.280 -4.364 -16.659 1.00 96.00 411 PHE A O 1
ATOM 3052 N N . VAL A 1 412 ? -5.757 -2.770 -17.120 1.00 95.81 412 VAL A N 1
ATOM 3053 C CA . VAL A 1 412 ? -5.246 -3.425 -18.328 1.00 95.81 412 VAL A CA 1
ATOM 3054 C C . VAL A 1 412 ? -4.531 -4.730 -17.995 1.00 95.81 412 VAL A C 1
ATOM 3056 O O . VAL A 1 412 ? -4.738 -5.704 -18.704 1.00 95.81 412 VAL A O 1
ATOM 3059 N N . LEU A 1 413 ? -3.764 -4.796 -16.900 1.00 96.50 413 LEU A N 1
ATOM 3060 C CA . LEU A 1 413 ? -3.132 -6.042 -16.455 1.00 96.50 413 LEU A CA 1
ATOM 3061 C C . LEU A 1 413 ? -4.161 -7.173 -16.324 1.00 96.50 413 LEU A C 1
ATOM 3063 O O . LEU A 1 413 ? -4.007 -8.225 -16.938 1.00 96.50 413 LEU A O 1
ATOM 3067 N N . PHE A 1 414 ? -5.218 -6.951 -15.540 1.00 96.19 414 PHE A N 1
ATOM 3068 C CA . PHE A 1 414 ? -6.219 -7.988 -15.305 1.00 96.19 414 PHE A CA 1
ATOM 3069 C C . PHE A 1 414 ? -7.066 -8.257 -16.550 1.00 96.19 414 PHE A C 1
ATOM 3071 O O . PHE A 1 414 ? -7.412 -9.409 -16.791 1.00 96.19 414 PHE A O 1
ATOM 3078 N N . ALA A 1 415 ? -7.342 -7.240 -17.373 1.00 96.31 415 ALA A N 1
ATOM 3079 C CA . ALA A 1 415 ? -8.003 -7.422 -18.662 1.00 96.31 415 ALA A CA 1
ATOM 3080 C C . ALA A 1 415 ? -7.200 -8.330 -19.603 1.00 96.31 415 ALA A C 1
ATOM 3082 O O . ALA A 1 415 ? -7.759 -9.243 -20.197 1.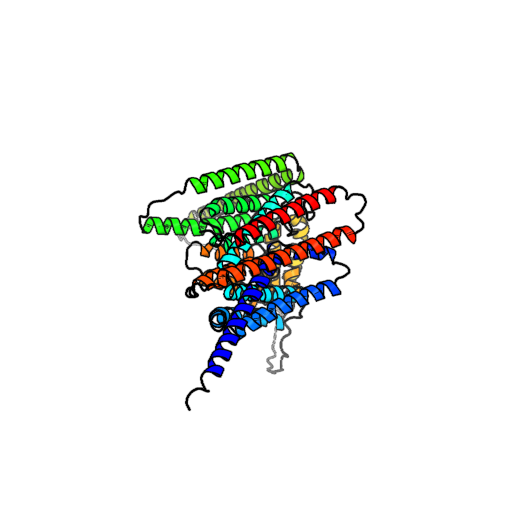00 96.31 415 ALA A O 1
ATOM 3083 N N . VAL A 1 416 ? -5.883 -8.136 -19.714 1.00 96.06 416 VAL A N 1
ATOM 3084 C CA . VAL A 1 416 ? -5.018 -9.032 -20.499 1.00 96.06 416 VAL A CA 1
ATOM 3085 C C . VAL A 1 416 ? -5.005 -10.437 -19.892 1.00 96.06 416 VAL A C 1
ATOM 3087 O O . VAL A 1 416 ? -5.105 -11.421 -20.623 1.00 96.06 416 VAL A O 1
ATOM 3090 N N . ALA A 1 417 ? -4.917 -10.536 -18.563 1.00 95.88 417 ALA A N 1
ATOM 3091 C CA . ALA A 1 417 ? -4.820 -11.814 -17.865 1.00 95.88 417 ALA A CA 1
ATOM 3092 C C . ALA A 1 417 ? -6.086 -12.673 -18.003 1.00 95.88 417 ALA A C 1
ATOM 3094 O O . ALA A 1 417 ? -5.983 -13.863 -18.284 1.00 95.88 417 ALA A O 1
ATOM 3095 N N . PHE A 1 418 ? -7.268 -12.076 -17.830 1.00 95.88 418 PHE A N 1
ATOM 3096 C CA . PHE A 1 418 ? -8.541 -12.801 -17.701 1.00 95.88 418 PHE A CA 1
ATOM 3097 C C . PHE A 1 418 ? -9.623 -12.338 -18.690 1.00 95.88 418 PHE A C 1
ATOM 3099 O O . PHE A 1 418 ? -10.815 -12.568 -18.473 1.00 95.88 418 PHE A O 1
ATOM 3106 N N . GLY A 1 419 ? -9.234 -11.626 -19.748 1.00 94.75 419 GLY A N 1
ATOM 3107 C CA . GLY A 1 419 ? -10.140 -11.114 -20.772 1.00 94.75 419 GLY A CA 1
ATOM 3108 C C . GLY A 1 419 ? -11.186 -10.154 -20.201 1.00 94.75 419 GLY A C 1
ATOM 3109 O O . GLY A 1 419 ? -10.889 -9.280 -19.381 1.00 94.75 419 GLY A O 1
ATOM 3110 N N . HIS A 1 420 ? -12.443 -10.307 -20.622 1.00 93.31 420 HIS A N 1
ATOM 3111 C CA . HIS A 1 420 ? -13.528 -9.416 -20.192 1.00 93.31 420 HIS A CA 1
ATOM 3112 C C . HIS A 1 420 ? -13.812 -9.501 -18.687 1.00 93.31 420 HIS A C 1
ATOM 3114 O O . HIS A 1 420 ? -14.080 -8.479 -18.051 1.00 93.31 420 HIS A O 1
ATOM 3120 N N . LEU A 1 421 ? -13.695 -10.699 -18.103 1.00 92.31 421 LEU A N 1
ATOM 3121 C CA . LEU A 1 421 ? -13.853 -10.915 -16.660 1.00 92.31 421 LEU A CA 1
ATOM 3122 C C . LEU A 1 421 ? -12.778 -10.173 -15.861 1.00 92.31 421 LEU A C 1
ATOM 3124 O O . LEU A 1 421 ? -13.035 -9.696 -14.755 1.00 92.31 421 LEU A O 1
ATOM 3128 N N . GLY A 1 422 ? -11.598 -10.012 -16.457 1.00 93.69 422 GLY A N 1
ATOM 3129 C CA . GLY A 1 422 ? -10.480 -9.271 -15.897 1.00 93.69 422 GLY A CA 1
ATOM 3130 C C . GLY A 1 422 ? -10.798 -7.827 -15.532 1.00 93.69 422 GLY A C 1
ATOM 3131 O O . GLY A 1 422 ? -10.289 -7.344 -14.527 1.00 93.69 422 GLY A O 1
ATOM 3132 N N . TRP A 1 423 ? -11.684 -7.146 -16.266 1.00 94.50 423 TRP A N 1
ATOM 3133 C CA . TRP A 1 423 ? -12.105 -5.778 -15.930 1.00 94.50 423 TRP A CA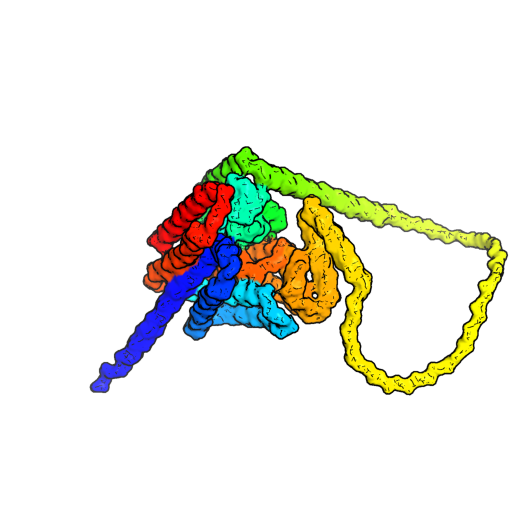 1
ATOM 3134 C C . TRP A 1 423 ? -12.910 -5.706 -14.631 1.00 94.50 423 TRP A C 1
ATOM 3136 O O . TRP A 1 423 ? -12.837 -4.711 -13.908 1.00 94.50 423 TRP A O 1
ATOM 3146 N N . LEU A 1 424 ? -13.662 -6.761 -14.308 1.00 93.94 424 LEU A N 1
ATOM 3147 C CA . LEU A 1 424 ? -14.567 -6.777 -13.159 1.00 93.94 424 LEU A CA 1
ATOM 3148 C C . LEU A 1 424 ? -13.817 -6.802 -11.827 1.00 93.94 424 LEU A C 1
ATOM 3150 O O . LEU A 1 424 ? -14.310 -6.248 -10.850 1.00 93.94 424 LEU A O 1
ATOM 3154 N N . ILE A 1 425 ? -12.621 -7.391 -11.777 1.00 94.38 425 ILE A N 1
ATOM 3155 C CA . ILE A 1 425 ? -11.791 -7.462 -10.565 1.00 94.38 425 ILE A CA 1
ATOM 3156 C C . ILE A 1 425 ? -11.398 -6.055 -10.062 1.00 94.38 425 ILE A C 1
ATOM 3158 O O . ILE A 1 425 ? -11.764 -5.688 -8.940 1.00 94.38 425 ILE A O 1
ATOM 3162 N N . PRO A 1 426 ? -10.688 -5.228 -10.854 1.00 94.94 426 PRO A N 1
ATOM 3163 C CA . PRO A 1 426 ? -10.298 -3.888 -10.453 1.00 94.94 426 PRO A CA 1
ATOM 3164 C C . PRO A 1 426 ? -11.505 -2.947 -10.298 1.00 94.94 426 PRO A C 1
ATOM 3166 O O . PRO A 1 426 ? -11.549 -2.164 -9.347 1.00 94.94 426 PRO A O 1
ATOM 3169 N N . ILE A 1 427 ? -12.521 -3.050 -11.164 1.00 95.19 427 ILE A N 1
ATOM 3170 C CA . ILE A 1 427 ? -13.764 -2.272 -11.020 1.00 95.19 427 ILE A CA 1
ATOM 3171 C C . ILE A 1 427 ? -14.476 -2.634 -9.715 1.00 95.19 427 ILE A C 1
ATOM 3173 O O . ILE A 1 427 ? -14.901 -1.742 -8.986 1.00 95.19 427 ILE A O 1
ATOM 3177 N N . GLY A 1 428 ? -14.555 -3.922 -9.386 1.00 93.38 428 GLY A N 1
ATOM 3178 C CA . GLY A 1 428 ? -15.130 -4.420 -8.143 1.00 93.38 428 GLY A CA 1
ATOM 3179 C C . GLY A 1 428 ? -14.396 -3.867 -6.926 1.00 93.38 428 GLY A C 1
ATOM 3180 O O . GLY A 1 428 ? -15.036 -3.326 -6.028 1.00 93.38 428 GLY A O 1
ATOM 3181 N N . LEU A 1 429 ? -13.058 -3.910 -6.913 1.00 93.62 429 LEU A N 1
ATOM 3182 C CA . LEU A 1 429 ? -12.263 -3.322 -5.829 1.00 93.62 429 LEU A CA 1
ATOM 3183 C C . LEU A 1 429 ? -12.526 -1.818 -5.668 1.00 93.62 429 LEU A C 1
ATOM 3185 O O . LEU A 1 429 ? -12.728 -1.349 -4.544 1.00 93.62 429 LEU A O 1
ATOM 3189 N N . ALA A 1 430 ? -12.542 -1.066 -6.772 1.00 94.06 430 ALA A N 1
ATOM 3190 C CA . ALA A 1 430 ? -12.853 0.358 -6.745 1.00 94.06 430 ALA A CA 1
ATOM 3191 C C . ALA A 1 430 ? -14.271 0.588 -6.199 1.00 94.06 430 ALA A C 1
ATOM 3193 O O . ALA A 1 430 ? -14.445 1.337 -5.237 1.00 94.06 430 ALA A O 1
ATOM 3194 N N . ALA A 1 431 ? -15.268 -0.123 -6.729 1.00 92.38 431 ALA A N 1
ATOM 3195 C CA . ALA A 1 431 ? -16.649 -0.056 -6.267 1.00 92.38 431 ALA A CA 1
ATOM 3196 C C . ALA A 1 431 ? -16.760 -0.356 -4.766 1.00 92.38 431 ALA A C 1
ATOM 3198 O O . ALA A 1 431 ? -17.436 0.384 -4.058 1.00 92.38 431 ALA A O 1
ATOM 3199 N N . PHE A 1 432 ? -16.035 -1.352 -4.244 1.00 88.81 432 PHE A N 1
ATOM 3200 C CA . PHE A 1 432 ? -15.979 -1.625 -2.806 1.00 88.81 432 PHE A CA 1
ATOM 3201 C C . PHE A 1 432 ? -15.385 -0.471 -2.006 1.00 88.81 432 PHE A C 1
ATOM 3203 O O . PHE A 1 432 ? -15.946 -0.092 -0.976 1.00 88.81 432 PHE A O 1
ATOM 3210 N N . ALA A 1 433 ? -14.282 0.115 -2.472 1.00 91.44 433 ALA A N 1
ATOM 3211 C CA . ALA A 1 433 ? -13.669 1.253 -1.798 1.00 91.44 433 ALA A CA 1
ATOM 3212 C C . ALA A 1 433 ? -14.637 2.448 -1.701 1.00 91.44 433 ALA A C 1
ATOM 3214 O O . ALA A 1 433 ? -14.673 3.104 -0.660 1.00 91.44 433 ALA A O 1
ATOM 3215 N N . PHE A 1 434 ? -15.465 2.690 -2.727 1.00 93.38 434 PHE A N 1
ATOM 3216 C CA . PHE A 1 434 ? -16.483 3.751 -2.713 1.00 93.38 434 PHE A CA 1
ATOM 3217 C C . PHE A 1 434 ? -17.772 3.369 -1.975 1.00 93.38 434 PHE A C 1
ATOM 3219 O O . PHE A 1 434 ? -18.345 4.207 -1.283 1.00 93.38 434 PHE A O 1
ATOM 3226 N N . TYR A 1 435 ? -18.216 2.114 -2.046 1.00 92.81 435 TYR A N 1
ATOM 3227 C CA . TYR A 1 435 ? -19.456 1.641 -1.416 1.00 92.81 435 TYR A CA 1
ATOM 3228 C C . TYR A 1 435 ? -19.459 1.826 0.111 1.00 92.81 435 TYR A C 1
ATOM 3230 O O . TYR A 1 435 ? -20.508 1.987 0.747 1.00 92.81 435 TYR A O 1
ATOM 3238 N N . PHE A 1 436 ? -18.273 1.822 0.725 1.00 87.56 436 PHE A N 1
ATOM 3239 C CA . PHE A 1 436 ? -18.118 2.020 2.163 1.00 87.56 436 PHE A CA 1
ATOM 3240 C C . PHE A 1 436 ? -17.925 3.481 2.599 1.00 87.56 436 PHE A C 1
ATOM 3242 O O . PHE A 1 436 ? -17.937 3.745 3.805 1.00 87.56 436 PHE A O 1
ATOM 3249 N N . VAL A 1 437 ? -17.844 4.431 1.661 1.00 90.50 437 VAL A N 1
ATOM 3250 C CA . VAL A 1 437 ? -17.680 5.867 1.938 1.00 90.50 437 VAL A CA 1
ATOM 3251 C C . VAL A 1 437 ? -18.916 6.412 2.653 1.00 90.50 437 VAL A C 1
ATOM 3253 O O . VAL A 1 437 ? -20.029 6.345 2.140 1.00 90.50 437 VAL A O 1
ATOM 3256 N N . ARG A 1 438 ? -18.728 6.973 3.855 1.00 85.69 438 ARG A N 1
ATOM 3257 C CA . ARG A 1 438 ? -19.799 7.675 4.599 1.00 85.69 438 ARG A CA 1
ATOM 3258 C C . ARG A 1 438 ? -19.550 9.170 4.701 1.00 85.69 438 ARG A C 1
ATOM 3260 O O . ARG A 1 438 ? -20.483 9.962 4.745 1.00 85.69 438 ARG A O 1
ATOM 3267 N N . GLU A 1 439 ? -18.282 9.554 4.769 1.00 86.25 439 GLU A N 1
ATOM 3268 C CA . GLU A 1 439 ? -17.858 10.942 4.897 1.00 86.25 439 GLU A CA 1
ATOM 3269 C C . GLU A 1 439 ? -16.957 11.323 3.724 1.00 86.25 439 GLU A C 1
ATOM 3271 O O . GLU A 1 439 ? -16.231 10.485 3.197 1.00 86.25 439 GLU A O 1
ATOM 3276 N N . ALA A 1 440 ? -16.854 12.618 3.412 1.00 85.62 440 ALA A N 1
ATOM 3277 C CA . ALA A 1 440 ? -15.880 13.119 2.433 1.00 85.62 440 ALA A CA 1
ATOM 3278 C C . ALA A 1 440 ? -14.427 12.692 2.744 1.00 85.62 440 ALA A C 1
ATOM 3280 O O . ALA A 1 440 ? -13.577 12.670 1.866 1.00 85.62 440 ALA A O 1
ATOM 3281 N N . ARG A 1 441 ? -14.127 12.346 4.006 1.00 84.81 441 ARG A N 1
ATOM 3282 C CA . ARG A 1 441 ? -12.829 11.793 4.441 1.00 84.81 441 ARG A CA 1
ATOM 3283 C C . ARG A 1 441 ? -12.517 10.428 3.846 1.00 84.81 441 ARG A C 1
ATOM 3285 O O . ARG A 1 441 ? -11.350 10.146 3.619 1.00 84.81 441 ARG A O 1
ATOM 3292 N N . ASP A 1 442 ? -13.541 9.616 3.631 1.00 88.94 442 ASP A N 1
ATOM 3293 C CA . ASP A 1 442 ? -13.406 8.238 3.158 1.00 88.94 442 ASP A CA 1
ATOM 3294 C C . ASP A 1 442 ? -13.163 8.164 1.663 1.00 88.94 442 ASP A C 1
ATOM 3296 O O . ASP A 1 442 ? -12.513 7.244 1.178 1.00 88.94 442 ASP A O 1
ATOM 3300 N N . LEU A 1 443 ? -13.621 9.189 0.947 1.00 92.94 443 LEU A N 1
ATOM 3301 C CA . LEU A 1 443 ? -13.427 9.317 -0.486 1.00 92.94 443 LEU A CA 1
ATOM 3302 C C . LEU A 1 443 ? -11.943 9.279 -0.875 1.00 92.94 443 LEU A C 1
ATOM 3304 O O . LEU A 1 443 ? -11.602 8.775 -1.940 1.00 92.94 443 LEU A O 1
ATOM 3308 N N . ALA A 1 444 ? -11.061 9.762 0.007 1.00 93.75 444 ALA A N 1
ATOM 3309 C CA . ALA A 1 444 ? -9.621 9.726 -0.213 1.00 93.75 444 ALA A CA 1
ATOM 3310 C C . ALA A 1 444 ? -9.108 8.296 -0.455 1.00 93.75 444 ALA A C 1
ATOM 3312 O O . ALA A 1 444 ? -8.249 8.106 -1.308 1.00 93.75 444 ALA A O 1
ATOM 3313 N N . VAL A 1 445 ? -9.648 7.284 0.237 1.00 95.06 445 VAL A N 1
ATOM 3314 C CA . VAL A 1 445 ? -9.242 5.881 0.034 1.00 95.06 445 VAL A CA 1
ATOM 3315 C C . VAL A 1 445 ? -9.629 5.414 -1.364 1.00 95.06 445 VAL A C 1
ATOM 3317 O O . VAL A 1 445 ? -8.778 4.905 -2.085 1.00 95.06 445 VAL A O 1
ATOM 3320 N N . GLY A 1 446 ? -10.882 5.633 -1.774 1.00 95.50 446 GLY A N 1
ATOM 3321 C CA . GLY A 1 446 ? -11.361 5.240 -3.103 1.00 95.50 446 GLY A CA 1
ATOM 3322 C C . GLY A 1 446 ? -10.599 5.925 -4.239 1.00 95.50 446 GLY A C 1
ATOM 3323 O O . GLY A 1 446 ? -10.174 5.262 -5.183 1.00 95.50 446 GLY A O 1
ATOM 3324 N N . ILE A 1 447 ? -10.356 7.235 -4.124 1.00 96.25 447 ILE A N 1
ATOM 3325 C CA . ILE A 1 447 ? -9.608 7.995 -5.138 1.00 96.25 447 ILE A CA 1
ATOM 3326 C C . ILE A 1 447 ? -8.147 7.548 -5.191 1.00 96.25 447 ILE A C 1
ATOM 3328 O O . ILE A 1 447 ? -7.615 7.362 -6.283 1.00 96.25 447 ILE A O 1
ATOM 3332 N N . ALA A 1 448 ? -7.504 7.333 -4.039 1.00 96.81 448 ALA A N 1
ATOM 3333 C CA . ALA A 1 448 ? -6.132 6.840 -3.992 1.00 96.81 448 ALA A CA 1
ATOM 3334 C C . ALA A 1 448 ? -6.013 5.449 -4.630 1.00 96.81 448 ALA A C 1
ATOM 3336 O O . ALA A 1 448 ? -5.080 5.212 -5.392 1.00 96.81 448 ALA A O 1
ATOM 3337 N N . VAL A 1 449 ? -6.973 4.553 -4.366 1.00 97.06 449 VAL A N 1
ATOM 3338 C CA . VAL A 1 449 ? -7.039 3.216 -4.975 1.00 97.06 449 VAL A CA 1
ATOM 3339 C C . VAL A 1 449 ? -7.144 3.320 -6.494 1.00 97.06 449 VAL A C 1
ATOM 3341 O O . VAL A 1 449 ? -6.289 2.772 -7.183 1.00 97.06 449 VAL A O 1
ATOM 3344 N N . ILE A 1 450 ? -8.107 4.086 -7.022 1.00 96.94 450 ILE A N 1
ATOM 3345 C CA . ILE A 1 450 ? -8.235 4.296 -8.475 1.00 96.94 450 ILE A CA 1
ATOM 3346 C C . ILE A 1 450 ? -6.950 4.901 -9.048 1.00 96.94 450 ILE A C 1
ATOM 3348 O O . ILE A 1 450 ? -6.413 4.389 -10.027 1.00 96.94 450 ILE A O 1
ATOM 3352 N N . GLY A 1 451 ? -6.424 5.956 -8.424 1.00 95.38 451 GLY A N 1
ATOM 3353 C CA . GLY A 1 451 ? -5.224 6.641 -8.892 1.00 95.38 451 GLY A CA 1
ATOM 3354 C C . GLY A 1 451 ? -3.998 5.726 -8.943 1.00 95.38 451 GLY A C 1
ATOM 3355 O O . GLY A 1 451 ? -3.237 5.769 -9.909 1.00 95.38 451 GLY A O 1
ATOM 3356 N N . VAL A 1 452 ? -3.817 4.848 -7.952 1.00 95.81 452 VAL A N 1
ATOM 3357 C CA . VAL A 1 452 ? -2.736 3.851 -7.978 1.00 95.81 452 VAL A CA 1
ATOM 3358 C C . VAL A 1 452 ? -2.999 2.775 -9.030 1.00 95.81 452 VAL A C 1
ATOM 3360 O O . VAL A 1 452 ? -2.080 2.437 -9.765 1.00 95.81 452 VAL A O 1
ATOM 3363 N N . MET A 1 453 ? -4.230 2.287 -9.183 1.00 96.12 453 MET A N 1
ATOM 3364 C CA . MET A 1 453 ? -4.568 1.279 -10.203 1.00 96.12 453 MET A CA 1
ATOM 3365 C C . MET A 1 453 ? -4.411 1.789 -11.633 1.00 96.12 453 MET A C 1
ATOM 3367 O O . MET A 1 453 ? -4.092 1.021 -12.535 1.00 96.12 453 MET A O 1
ATOM 3371 N N . MET A 1 454 ? -4.616 3.086 -11.855 1.00 93.69 454 MET A N 1
ATOM 3372 C CA . MET A 1 454 ? -4.382 3.714 -13.154 1.00 93.69 454 MET A CA 1
ATOM 3373 C C . MET A 1 454 ? -2.893 3.893 -13.472 1.00 93.69 454 MET A C 1
ATOM 3375 O O . MET A 1 454 ? -2.550 4.118 -14.630 1.00 93.69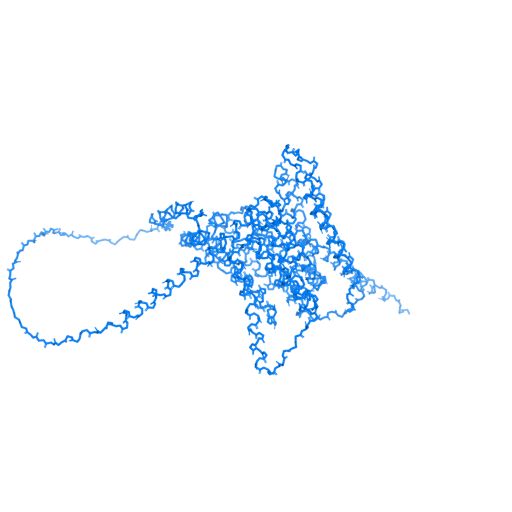 454 MET A O 1
ATOM 3379 N N . THR A 1 455 ? -2.018 3.844 -12.462 1.00 90.69 455 THR A N 1
ATOM 3380 C CA . THR A 1 455 ? -0.605 4.244 -12.590 1.00 90.69 455 THR A CA 1
ATOM 3381 C C . THR A 1 455 ? 0.401 3.159 -12.206 1.00 90.69 455 THR A C 1
ATOM 3383 O O . THR A 1 455 ? 1.606 3.340 -12.397 1.00 90.69 455 THR A O 1
ATOM 3386 N N . SER A 1 456 ? -0.082 2.041 -11.670 1.00 91.94 456 SER A N 1
ATOM 3387 C CA . SER A 1 456 ? 0.675 0.854 -11.301 1.00 91.94 456 SER A CA 1
ATOM 3388 C C . SER A 1 456 ? -0.137 -0.391 -11.642 1.00 91.94 456 SER A C 1
ATOM 3390 O O . SER A 1 456 ? -1.364 -0.361 -11.635 1.00 91.94 456 SER A O 1
ATOM 3392 N N . HIS A 1 457 ? 0.546 -1.497 -11.922 1.00 92.00 457 HIS A N 1
ATOM 3393 C CA . HIS A 1 457 ? -0.068 -2.813 -12.088 1.00 92.00 457 HIS A CA 1
ATOM 3394 C C . HIS A 1 457 ? 0.106 -3.702 -10.838 1.00 92.00 457 HIS A C 1
ATOM 3396 O O . HIS A 1 457 ? -0.537 -4.739 -10.732 1.00 92.00 457 HIS A O 1
ATOM 3402 N N . ASP A 1 458 ? 0.873 -3.251 -9.840 1.00 92.31 458 ASP A N 1
ATOM 3403 C CA . ASP A 1 458 ? 1.285 -4.067 -8.691 1.00 92.31 458 ASP A CA 1
ATOM 3404 C C . ASP A 1 458 ? 0.308 -4.049 -7.506 1.00 92.31 458 ASP A C 1
ATOM 3406 O O . ASP A 1 458 ? 0.504 -4.784 -6.540 1.00 92.31 458 ASP A O 1
ATOM 3410 N N . LEU A 1 459 ? -0.753 -3.226 -7.537 1.00 95.12 459 LEU A N 1
ATOM 3411 C CA . LEU A 1 459 ? -1.617 -3.013 -6.364 1.00 95.12 459 LEU A CA 1
ATOM 3412 C C . LEU A 1 459 ? -2.156 -4.324 -5.774 1.00 95.12 459 LEU A C 1
ATOM 3414 O O . LEU A 1 459 ? -2.169 -4.486 -4.558 1.00 95.12 459 LEU A O 1
ATOM 3418 N N . LEU A 1 460 ? -2.610 -5.232 -6.636 1.00 94.69 460 LEU A N 1
ATOM 3419 C CA . LEU A 1 460 ? -3.169 -6.526 -6.245 1.00 94.69 460 LEU A CA 1
ATOM 3420 C C . LEU A 1 460 ? -2.123 -7.646 -6.198 1.00 94.69 460 LEU A C 1
ATOM 3422 O O . LEU A 1 460 ? -2.430 -8.735 -5.729 1.00 94.69 460 LEU A O 1
ATOM 3426 N N . LEU A 1 461 ? -0.902 -7.395 -6.665 1.00 94.00 461 LEU A N 1
ATOM 3427 C CA . LEU A 1 461 ? 0.175 -8.387 -6.705 1.00 94.00 461 LEU A CA 1
ATOM 3428 C C . LEU A 1 461 ? 1.146 -8.242 -5.532 1.00 94.00 461 LEU A C 1
ATOM 3430 O O . LEU A 1 461 ? 1.850 -9.192 -5.190 1.00 94.00 461 LEU A O 1
ATOM 3434 N N . THR A 1 462 ? 1.188 -7.060 -4.914 1.00 93.31 462 THR A N 1
ATOM 3435 C CA . THR A 1 462 ? 2.094 -6.739 -3.816 1.00 93.31 462 THR A CA 1
ATOM 3436 C C . THR A 1 462 ? 1.313 -6.529 -2.514 1.00 93.31 462 THR A C 1
ATOM 3438 O O . THR A 1 462 ? 0.651 -5.494 -2.354 1.00 93.31 462 THR A O 1
ATOM 3441 N N . PRO A 1 463 ? 1.454 -7.425 -1.514 1.00 93.25 463 PRO A N 1
ATOM 3442 C CA . PRO A 1 463 ? 0.755 -7.300 -0.234 1.00 93.25 463 PRO A CA 1
ATOM 3443 C C . PRO A 1 463 ? 0.983 -5.954 0.461 1.00 93.25 463 PRO A C 1
ATOM 3445 O O . PRO A 1 463 ? 0.060 -5.387 1.043 1.00 93.25 463 PRO A O 1
ATOM 3448 N N . SER A 1 464 ? 2.193 -5.400 0.354 1.00 94.06 464 SER A N 1
ATOM 3449 C CA . SER A 1 464 ? 2.567 -4.108 0.938 1.00 94.06 464 SER A CA 1
ATOM 3450 C C . SER A 1 464 ? 1.776 -2.914 0.386 1.00 94.06 464 SER A C 1
ATOM 3452 O O . SER A 1 464 ? 1.594 -1.933 1.106 1.00 94.06 464 SER A O 1
ATOM 3454 N N . LEU A 1 465 ? 1.269 -2.993 -0.853 1.00 95.69 465 LEU A N 1
ATOM 3455 C CA . LEU A 1 465 ? 0.379 -1.977 -1.430 1.00 95.69 465 LEU A CA 1
ATOM 3456 C C . LEU A 1 465 ? -1.087 -2.230 -1.068 1.00 95.69 465 LEU A C 1
ATOM 3458 O O . LEU A 1 465 ? -1.828 -1.283 -0.798 1.00 95.69 465 LEU A O 1
ATOM 3462 N N . PHE A 1 466 ? -1.507 -3.496 -1.030 1.00 96.69 466 PHE A N 1
ATOM 3463 C CA . PHE A 1 466 ? -2.904 -3.849 -0.784 1.00 96.69 466 PHE A CA 1
ATOM 3464 C C . PHE A 1 466 ? -3.318 -3.751 0.691 1.00 96.69 466 PHE A C 1
ATOM 3466 O O . PHE A 1 466 ? -4.451 -3.378 0.990 1.00 96.69 466 PHE A O 1
ATOM 3473 N N . ILE A 1 467 ? -2.420 -4.044 1.636 1.00 96.38 467 ILE A N 1
ATOM 3474 C CA . ILE A 1 467 ? -2.728 -4.025 3.077 1.00 96.38 467 ILE A CA 1
ATOM 3475 C C . ILE A 1 467 ? -3.246 -2.660 3.560 1.00 96.38 467 ILE A C 1
ATOM 3477 O O . ILE A 1 467 ? -4.262 -2.640 4.256 1.00 96.38 467 ILE A O 1
ATOM 3481 N N . PRO A 1 468 ? -2.660 -1.510 3.175 1.00 97.00 468 PRO A N 1
ATOM 3482 C CA . PRO A 1 468 ? -3.266 -0.206 3.433 1.00 97.00 468 PRO A CA 1
ATOM 3483 C C . PRO A 1 468 ? -4.714 -0.088 2.945 1.00 97.00 468 PRO A C 1
ATOM 3485 O O . PRO A 1 468 ? -5.575 0.381 3.687 1.00 97.00 468 PRO A O 1
ATOM 3488 N N . VAL A 1 469 ? -5.011 -0.561 1.731 1.00 96.88 469 VAL A N 1
ATOM 3489 C CA . VAL A 1 469 ? -6.372 -0.544 1.166 1.00 96.88 469 VAL A CA 1
ATOM 3490 C C . VAL A 1 469 ? -7.317 -1.386 2.019 1.00 96.88 469 VAL A C 1
ATOM 3492 O O . VAL A 1 469 ? -8.390 -0.914 2.402 1.00 96.88 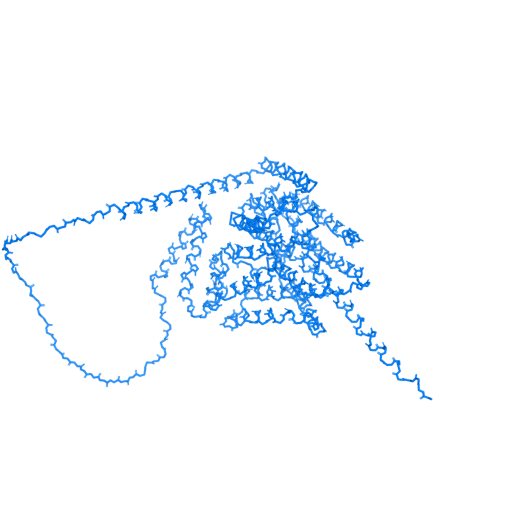469 VAL A O 1
ATOM 3495 N N . ALA A 1 470 ? -6.885 -2.591 2.391 1.00 96.62 470 ALA A N 1
ATOM 3496 C CA . ALA A 1 470 ? -7.621 -3.483 3.276 1.00 96.62 470 ALA A CA 1
ATOM 3497 C C . ALA A 1 470 ? -7.914 -2.829 4.640 1.00 96.62 470 ALA A C 1
ATOM 3499 O O . ALA A 1 470 ? -9.049 -2.871 5.111 1.00 96.62 470 ALA A O 1
ATOM 3500 N N . LEU A 1 471 ? -6.940 -2.144 5.248 1.00 96.56 471 LEU A N 1
ATOM 3501 C CA . LEU A 1 471 ? -7.133 -1.406 6.504 1.00 96.56 471 LEU A CA 1
ATOM 3502 C C . LEU A 1 471 ? -8.113 -0.239 6.349 1.00 96.56 471 LEU A C 1
ATOM 3504 O O . LEU A 1 471 ? -8.941 -0.017 7.231 1.00 96.56 471 LEU A O 1
ATOM 3508 N N . GLY A 1 472 ? -8.055 0.487 5.229 1.00 95.81 472 GLY A N 1
ATOM 3509 C CA . GLY A 1 472 ? -8.999 1.561 4.916 1.00 95.81 472 GLY A CA 1
ATOM 3510 C C . GLY A 1 472 ? -10.436 1.044 4.814 1.00 95.81 472 GLY A C 1
ATOM 3511 O O . GLY A 1 472 ? -11.327 1.555 5.496 1.00 95.81 472 GLY A O 1
ATOM 3512 N N . ILE A 1 473 ? -10.648 -0.021 4.031 1.00 95.25 473 ILE A N 1
ATOM 3513 C CA . ILE A 1 473 ? -11.951 -0.692 3.881 1.00 95.25 473 ILE A CA 1
ATOM 3514 C C . ILE A 1 473 ? -12.437 -1.234 5.225 1.00 95.25 473 ILE A C 1
ATOM 3516 O O . ILE A 1 473 ? -13.560 -0.946 5.644 1.00 95.25 473 ILE A O 1
ATOM 3520 N N . GLY A 1 474 ? -11.578 -1.954 5.946 1.00 94.88 474 GLY A N 1
ATOM 3521 C CA . GLY A 1 474 ? -11.883 -2.462 7.276 1.00 94.88 474 GLY A CA 1
ATOM 3522 C C . GLY A 1 474 ? -12.242 -1.342 8.255 1.00 94.88 474 GLY A C 1
ATOM 3523 O O . GLY A 1 474 ? -13.142 -1.507 9.074 1.00 94.88 474 GLY A O 1
ATOM 3524 N N . GLY A 1 475 ? -11.575 -0.186 8.175 1.00 94.06 475 GLY A N 1
ATOM 3525 C CA . GLY A 1 475 ? -11.838 0.979 9.023 1.00 94.06 475 GLY A CA 1
ATOM 3526 C C . GLY A 1 475 ? -13.214 1.585 8.768 1.00 94.06 475 GLY A C 1
ATOM 3527 O O . GLY A 1 475 ? -13.921 1.947 9.711 1.00 94.06 475 GLY A O 1
ATOM 3528 N N . MET A 1 476 ? -13.619 1.651 7.499 1.00 94.25 476 MET A N 1
ATOM 3529 C CA . MET A 1 476 ? -14.962 2.083 7.107 1.00 94.25 476 MET A CA 1
ATOM 3530 C C . MET A 1 476 ? -16.038 1.069 7.519 1.00 94.25 476 MET A C 1
ATOM 3532 O O . MET A 1 476 ? -17.105 1.468 7.988 1.00 94.25 476 MET A O 1
ATOM 3536 N N . LEU A 1 477 ? -15.750 -0.233 7.410 1.00 92.94 477 LEU A N 1
ATOM 3537 C CA . LEU A 1 477 ? -16.628 -1.308 7.884 1.00 92.94 477 LEU A CA 1
ATOM 3538 C C . LEU A 1 477 ? -16.802 -1.281 9.403 1.00 92.94 477 LEU A C 1
ATOM 3540 O O . LEU A 1 477 ? -17.927 -1.355 9.891 1.00 92.94 477 LEU A O 1
ATOM 3544 N N . ALA A 1 478 ? -15.713 -1.101 10.151 1.00 91.38 478 ALA A N 1
ATOM 3545 C CA . ALA A 1 478 ? -15.733 -0.995 11.606 1.00 91.38 478 ALA A CA 1
ATOM 3546 C C . ALA A 1 478 ? -16.648 0.137 12.092 1.00 91.38 478 ALA A C 1
ATOM 3548 O O . ALA A 1 478 ? -17.341 -0.018 13.090 1.00 91.38 478 ALA A O 1
ATOM 3549 N N . ALA A 1 479 ? -16.710 1.252 11.357 1.00 88.56 479 ALA A N 1
ATOM 3550 C CA . ALA A 1 479 ? -17.603 2.369 11.666 1.00 88.56 479 ALA A CA 1
ATOM 3551 C C . ALA A 1 479 ? -19.101 2.056 11.449 1.00 88.56 479 ALA A C 1
ATOM 3553 O O . ALA A 1 479 ? -19.952 2.878 11.797 1.00 88.56 479 ALA A O 1
ATOM 3554 N N . ARG A 1 480 ? -19.442 0.911 10.838 1.00 84.75 480 ARG A N 1
ATOM 3555 C CA . ARG A 1 480 ? -20.821 0.406 10.695 1.00 84.75 480 ARG A CA 1
ATOM 3556 C C . ARG A 1 480 ? -21.199 -0.596 11.784 1.00 84.75 480 ARG A C 1
ATOM 3558 O O . ARG A 1 480 ? -22.385 -0.859 11.966 1.00 84.75 480 ARG A O 1
ATOM 3565 N N . VAL A 1 481 ? -20.220 -1.151 12.495 1.00 82.38 481 VAL A N 1
ATOM 3566 C CA . VAL A 1 481 ? -20.481 -2.043 13.624 1.00 82.38 481 VAL A CA 1
ATOM 3567 C C . VAL A 1 481 ? -20.947 -1.169 14.795 1.00 82.38 481 VAL A C 1
ATOM 3569 O O . VAL A 1 481 ? -20.230 -0.230 15.151 1.00 82.38 481 VAL A O 1
ATOM 3572 N N . PRO A 1 482 ? -22.139 -1.408 15.379 1.00 71.19 482 PRO A N 1
ATOM 3573 C CA . PRO A 1 482 ? -22.583 -0.657 16.548 1.00 71.19 482 PRO A CA 1
ATOM 3574 C C . PRO A 1 482 ? -21.518 -0.779 17.634 1.00 71.19 482 PRO A C 1
ATOM 3576 O O . PRO A 1 482 ? -20.990 -1.869 17.854 1.00 71.19 482 PRO A O 1
ATOM 3579 N N . ALA A 1 483 ? -21.164 0.351 18.255 1.00 62.19 483 ALA A N 1
ATOM 3580 C CA . ALA A 1 483 ? -20.098 0.417 19.243 1.00 62.19 483 ALA A CA 1
ATOM 3581 C C . ALA A 1 483 ? -20.374 -0.609 20.346 1.00 62.19 483 ALA A C 1
ATOM 3583 O O . ALA A 1 483 ? -21.235 -0.404 21.200 1.00 62.19 483 ALA A O 1
ATOM 3584 N N . GLN A 1 484 ? -19.670 -1.739 20.288 1.00 55.62 484 GLN A N 1
ATOM 3585 C CA . GLN A 1 484 ? -19.791 -2.783 21.286 1.00 55.62 484 GLN A CA 1
ATOM 3586 C C . GLN A 1 484 ? -19.309 -2.156 22.594 1.00 55.62 484 GLN A C 1
ATOM 3588 O O . GLN A 1 484 ? -18.176 -1.669 22.662 1.00 55.62 484 GLN A O 1
ATOM 3593 N N . GLN A 1 485 ? -20.224 -2.046 23.563 1.00 47.06 485 GLN A N 1
ATOM 3594 C CA . GLN A 1 485 ? -20.015 -1.336 24.821 1.00 47.06 485 GLN A CA 1
ATOM 3595 C C . GLN A 1 485 ? -18.636 -1.665 25.390 1.00 47.06 485 GLN A C 1
ATOM 3597 O O . GLN A 1 485 ? -18.234 -2.824 25.478 1.00 47.06 485 GLN A O 1
ATOM 3602 N N . SER A 1 486 ? -17.899 -0.605 25.708 1.00 45.69 486 SER A N 1
ATOM 3603 C CA . SER A 1 486 ? -16.510 -0.613 26.146 1.00 45.69 486 SER A CA 1
ATOM 3604 C C . SER A 1 486 ? -16.313 -1.490 27.381 1.00 45.69 486 SER A C 1
ATOM 3606 O O . SER A 1 486 ? -16.403 -1.015 28.511 1.00 45.69 486 SER A O 1
ATOM 3608 N N . SER A 1 487 ? -16.022 -2.770 27.167 1.00 51.78 487 SER A N 1
ATOM 3609 C CA . SER A 1 487 ? -15.642 -3.696 28.225 1.00 51.78 487 SER A CA 1
ATOM 3610 C C . SER A 1 487 ? -14.205 -3.421 28.711 1.00 51.78 487 SER A C 1
ATOM 3612 O O . SER A 1 487 ? -13.380 -2.894 27.953 1.00 51.78 487 SER A O 1
ATOM 3614 N N . PRO A 1 488 ? -13.843 -3.838 29.941 1.00 55.44 488 PRO A N 1
ATOM 3615 C CA . PRO A 1 488 ? -12.495 -3.703 30.526 1.00 55.44 488 PRO A CA 1
ATOM 3616 C C . PRO A 1 488 ? -11.345 -4.349 29.716 1.00 55.44 488 PRO A C 1
ATOM 3618 O O . PRO A 1 488 ? -10.169 -4.181 30.041 1.00 55.44 488 PRO A O 1
ATOM 3621 N N . THR A 1 489 ? -11.650 -5.037 28.616 1.00 59.16 489 THR A N 1
ATOM 3622 C CA . THR A 1 489 ? -10.708 -5.714 27.711 1.00 59.16 489 THR A CA 1
ATOM 3623 C C . THR A 1 489 ? -9.758 -4.778 26.950 1.00 59.16 489 THR A C 1
ATOM 3625 O O . THR A 1 489 ? -8.724 -5.237 26.464 1.00 59.16 489 THR A O 1
ATOM 3628 N N . ARG A 1 490 ? -10.022 -3.463 26.901 1.00 65.31 490 ARG A N 1
ATOM 3629 C CA . ARG A 1 490 ? -9.213 -2.483 26.143 1.00 65.31 490 ARG A CA 1
ATOM 3630 C C . ARG A 1 490 ? -7.730 -2.434 26.549 1.00 65.31 490 ARG A C 1
ATOM 3632 O O . ARG A 1 490 ? -6.867 -2.199 25.701 1.00 65.31 490 ARG A O 1
ATOM 3639 N N . LYS A 1 491 ? -7.411 -2.652 27.833 1.00 69.44 491 LYS A N 1
ATOM 3640 C CA . LYS A 1 491 ? -6.011 -2.696 28.304 1.00 69.44 491 LYS A CA 1
ATOM 3641 C C . LYS A 1 491 ? -5.274 -3.925 27.754 1.00 69.44 491 LYS A C 1
ATOM 3643 O O . LYS A 1 491 ? -4.151 -3.795 27.273 1.00 69.44 491 LYS A O 1
ATOM 3648 N N . ARG A 1 492 ? -5.928 -5.093 27.753 1.00 72.38 492 ARG A N 1
ATOM 3649 C CA . ARG A 1 492 ? -5.354 -6.370 27.291 1.00 72.38 492 ARG A CA 1
ATOM 3650 C C . ARG A 1 492 ? -5.123 -6.388 25.776 1.00 72.38 492 ARG A C 1
ATOM 3652 O O . ARG A 1 492 ? -4.079 -6.851 25.315 1.00 72.38 492 ARG A O 1
ATOM 3659 N N . THR A 1 493 ? -6.029 -5.780 25.008 1.00 74.50 493 THR A N 1
ATOM 3660 C CA . THR A 1 493 ? -5.857 -5.639 23.555 1.00 74.50 493 THR A CA 1
ATOM 3661 C C . THR A 1 493 ? -4.664 -4.756 23.200 1.00 74.50 493 THR A C 1
ATOM 3663 O O . THR A 1 493 ? -3.924 -5.083 22.278 1.00 74.50 493 THR A O 1
ATOM 3666 N N . SER A 1 494 ? -4.425 -3.672 23.951 1.00 76.38 494 SER A N 1
ATOM 3667 C CA . SER A 1 494 ? -3.273 -2.783 23.723 1.00 76.38 494 SER A CA 1
ATOM 3668 C C . SER A 1 494 ? -1.938 -3.520 23.884 1.00 76.38 494 SER A C 1
ATOM 3670 O O . SER A 1 494 ? -1.035 -3.370 23.063 1.00 76.38 494 SER A O 1
ATOM 3672 N N . TRP A 1 495 ? -1.839 -4.386 24.899 1.00 79.69 495 TRP A N 1
ATOM 3673 C CA . TRP A 1 495 ? -0.648 -5.208 25.124 1.00 79.69 495 TRP A CA 1
ATOM 3674 C C . TRP A 1 495 ? -0.417 -6.225 23.999 1.00 79.69 495 TRP A C 1
ATOM 3676 O O . TRP A 1 495 ? 0.717 -6.448 23.588 1.00 79.69 495 TRP A O 1
ATOM 3686 N N . SER A 1 496 ? -1.492 -6.775 23.432 1.00 76.12 496 SER A N 1
ATOM 3687 C CA . SER A 1 496 ? -1.401 -7.704 22.299 1.00 76.12 496 SER A CA 1
ATOM 3688 C C . SER A 1 496 ? -0.954 -7.007 21.006 1.00 76.12 496 SER A C 1
ATOM 3690 O O . SER A 1 496 ? -0.106 -7.534 20.291 1.00 76.12 496 SER A O 1
ATOM 3692 N N . PHE A 1 497 ? -1.442 -5.786 20.736 1.00 78.31 497 PHE A N 1
ATOM 3693 C CA . PHE A 1 497 ? -0.928 -4.945 19.643 1.00 78.31 497 PHE A CA 1
ATOM 3694 C C . PHE A 1 497 ? 0.555 -4.613 19.839 1.00 78.31 497 PHE A C 1
ATOM 3696 O O . PHE A 1 497 ? 1.335 -4.697 18.890 1.00 78.31 497 PHE A O 1
ATOM 3703 N N . ALA A 1 498 ? 0.958 -4.273 21.067 1.00 79.50 498 ALA A N 1
ATOM 3704 C CA . ALA A 1 498 ? 2.356 -4.034 21.405 1.00 79.50 498 ALA A CA 1
ATOM 3705 C C . ALA A 1 498 ? 3.219 -5.282 21.153 1.00 79.50 498 ALA A C 1
ATOM 3707 O O . ALA A 1 498 ? 4.235 -5.178 20.474 1.00 79.50 498 ALA A O 1
ATOM 3708 N N . SER A 1 499 ? 2.783 -6.458 21.617 1.00 78.38 499 SER A N 1
ATOM 3709 C CA . SER A 1 499 ? 3.476 -7.734 21.393 1.00 78.38 499 SER A CA 1
ATOM 3710 C C . SER A 1 499 ? 3.618 -8.061 19.903 1.00 78.38 499 SER A C 1
ATOM 3712 O O . SER A 1 499 ? 4.728 -8.330 19.450 1.00 78.38 499 SER A O 1
ATOM 3714 N N . GLY A 1 500 ? 2.544 -7.941 19.114 1.00 72.25 500 GLY A N 1
ATOM 3715 C CA . GLY A 1 500 ? 2.598 -8.161 17.664 1.00 72.25 500 GLY A CA 1
ATOM 3716 C C . GLY A 1 500 ? 3.494 -7.159 16.927 1.00 72.25 500 GLY A C 1
ATOM 3717 O O . GLY A 1 500 ? 4.211 -7.534 16.001 1.00 72.25 500 GLY A O 1
ATOM 3718 N N . THR A 1 501 ? 3.514 -5.899 17.376 1.00 78.50 501 THR A N 1
ATOM 3719 C CA . THR A 1 501 ? 4.419 -4.865 16.849 1.00 78.50 501 THR A CA 1
ATOM 3720 C C . THR A 1 501 ? 5.874 -5.245 17.122 1.00 78.50 501 THR A C 1
ATOM 3722 O O . THR A 1 501 ? 6.681 -5.281 16.195 1.00 78.50 501 THR A O 1
ATOM 3725 N N . VAL A 1 502 ? 6.191 -5.598 18.375 1.00 82.94 502 VAL A N 1
ATOM 3726 C CA . VAL A 1 502 ? 7.530 -6.043 18.795 1.00 82.94 502 VAL A CA 1
ATOM 3727 C C . VAL A 1 502 ? 7.965 -7.283 18.021 1.00 82.94 502 VAL A C 1
ATOM 3729 O O . VAL A 1 502 ? 9.096 -7.315 17.555 1.00 82.94 502 VAL A O 1
ATOM 3732 N N . ALA A 1 503 ? 7.083 -8.265 17.821 1.00 77.25 503 ALA A N 1
ATOM 3733 C CA . ALA A 1 503 ? 7.392 -9.465 17.045 1.00 77.25 503 ALA A CA 1
ATOM 3734 C C . ALA A 1 503 ? 7.753 -9.139 15.585 1.00 77.25 503 ALA A C 1
ATOM 3736 O O . ALA A 1 503 ? 8.740 -9.658 15.069 1.00 77.25 503 ALA A O 1
ATOM 3737 N N . GLY A 1 504 ? 7.005 -8.241 14.930 1.00 72.69 504 GLY A N 1
ATOM 3738 C CA . GLY A 1 504 ? 7.317 -7.797 13.566 1.00 72.69 504 GLY A CA 1
ATOM 3739 C C . GLY A 1 504 ? 8.668 -7.079 13.464 1.00 72.69 504 GLY A C 1
ATOM 3740 O O . GLY A 1 504 ? 9.432 -7.323 12.532 1.00 72.69 504 GLY A O 1
ATOM 3741 N N . ILE A 1 505 ? 8.998 -6.238 14.451 1.00 81.38 505 ILE A N 1
ATOM 3742 C CA . ILE A 1 505 ? 10.298 -5.553 14.529 1.00 81.38 505 ILE A CA 1
ATOM 3743 C C . ILE A 1 505 ? 11.427 -6.542 14.821 1.00 81.38 505 ILE A C 1
ATOM 3745 O O . ILE A 1 505 ? 12.483 -6.457 14.206 1.00 81.38 505 ILE A O 1
ATOM 3749 N N . ALA A 1 506 ? 11.216 -7.482 15.743 1.00 79.31 506 ALA A N 1
ATOM 3750 C CA . ALA A 1 506 ? 12.201 -8.494 16.100 1.00 79.31 506 ALA A CA 1
ATOM 3751 C C . ALA A 1 506 ? 12.527 -9.393 14.904 1.00 79.31 506 ALA A C 1
ATOM 3753 O O . ALA A 1 506 ? 13.698 -9.668 14.660 1.00 79.31 506 ALA A O 1
ATOM 3754 N N . LEU A 1 507 ? 11.516 -9.779 14.115 1.00 78.12 507 LEU A N 1
ATOM 3755 C CA . LEU A 1 507 ? 11.715 -10.511 12.864 1.00 78.12 507 LEU A CA 1
ATOM 3756 C C . LEU A 1 507 ? 12.596 -9.718 11.892 1.00 78.12 507 LEU A C 1
ATOM 3758 O O . LEU A 1 507 ? 13.525 -10.270 11.307 1.00 78.12 507 LEU A O 1
ATOM 3762 N N . PHE A 1 508 ? 12.339 -8.417 11.755 1.00 76.00 508 PHE A N 1
ATOM 3763 C CA . PHE A 1 508 ? 13.158 -7.549 10.918 1.00 76.00 508 PHE A CA 1
ATOM 3764 C C . PHE A 1 508 ? 14.593 -7.400 11.443 1.00 76.00 508 PHE A C 1
ATOM 3766 O O . PHE A 1 508 ? 15.544 -7.531 10.679 1.00 76.00 508 PHE A O 1
ATOM 3773 N N . ALA A 1 509 ? 14.768 -7.177 12.746 1.00 76.88 509 ALA A N 1
ATOM 3774 C CA . ALA A 1 509 ? 16.082 -7.077 13.370 1.00 76.88 509 ALA A CA 1
ATOM 3775 C C . ALA A 1 509 ? 16.878 -8.380 13.210 1.00 76.88 509 ALA A C 1
ATOM 3777 O O . ALA A 1 509 ? 18.048 -8.332 12.843 1.00 76.88 509 ALA A O 1
ATOM 3778 N N . ALA A 1 510 ? 16.238 -9.536 13.405 1.00 76.31 510 ALA A N 1
ATOM 3779 C CA . ALA A 1 510 ? 16.842 -10.843 13.169 1.00 76.31 510 ALA A CA 1
ATOM 3780 C C . ALA A 1 510 ? 17.254 -11.019 11.701 1.00 76.31 510 ALA A C 1
ATOM 3782 O O . ALA A 1 510 ? 18.358 -11.491 11.436 1.00 76.31 510 ALA A O 1
ATOM 3783 N N . ALA A 1 511 ? 16.418 -10.579 10.752 1.00 69.06 511 ALA A N 1
ATOM 3784 C CA . ALA A 1 511 ? 16.776 -10.564 9.337 1.00 69.06 511 ALA A CA 1
ATOM 3785 C C . ALA A 1 511 ? 18.000 -9.670 9.082 1.00 69.06 511 ALA A C 1
ATOM 3787 O O . ALA A 1 511 ? 18.945 -10.128 8.454 1.00 69.06 511 ALA A O 1
ATOM 3788 N N . CYS A 1 512 ? 18.050 -8.450 9.628 1.00 68.25 512 CYS A N 1
ATOM 3789 C CA . CYS A 1 512 ? 19.205 -7.550 9.506 1.00 68.25 512 CYS A CA 1
ATOM 3790 C C . CYS A 1 512 ? 20.489 -8.112 10.127 1.00 68.25 512 CYS A C 1
ATOM 3792 O O . CYS A 1 512 ? 21.560 -7.996 9.538 1.00 68.25 512 CYS A O 1
ATOM 3794 N N . VAL A 1 513 ? 20.395 -8.743 11.296 1.00 71.56 513 VAL A N 1
ATOM 3795 C CA . VAL A 1 513 ? 21.525 -9.429 11.936 1.00 71.56 513 VAL A CA 1
ATOM 3796 C C . VAL A 1 513 ? 22.018 -10.562 11.037 1.00 71.56 513 VAL A C 1
ATOM 3798 O O . VAL A 1 513 ? 23.213 -10.661 10.770 1.00 71.56 513 VAL A O 1
ATOM 3801 N N . ALA A 1 514 ? 21.102 -11.358 10.482 1.00 67.69 514 ALA A N 1
ATOM 3802 C CA . ALA A 1 514 ? 21.437 -12.387 9.508 1.00 67.69 514 ALA A CA 1
ATOM 3803 C C . ALA A 1 514 ? 22.163 -11.800 8.277 1.00 67.69 514 ALA A C 1
ATOM 3805 O O . ALA A 1 514 ? 23.149 -12.391 7.847 1.00 67.69 514 ALA A O 1
ATOM 3806 N N . ILE A 1 515 ? 21.773 -10.617 7.764 1.00 62.00 515 ILE A N 1
ATOM 3807 C CA . ILE A 1 515 ? 22.513 -9.915 6.684 1.00 62.00 515 ILE A CA 1
ATOM 3808 C C . ILE A 1 515 ? 23.966 -9.696 7.076 1.00 62.00 515 ILE A C 1
ATOM 3810 O O . ILE A 1 515 ? 24.867 -10.021 6.304 1.00 62.00 515 ILE A O 1
ATOM 3814 N N . PHE A 1 516 ? 24.169 -9.120 8.260 1.00 64.56 516 PHE A N 1
ATOM 3815 C CA . PHE A 1 516 ? 25.478 -8.679 8.718 1.00 64.56 516 PHE A CA 1
ATOM 3816 C C . PHE A 1 516 ? 26.446 -9.853 8.909 1.00 64.56 516 PHE A C 1
ATOM 3818 O O . PHE A 1 516 ? 27.632 -9.717 8.628 1.00 64.56 516 PHE A O 1
ATOM 3825 N N . PHE A 1 517 ? 25.937 -11.012 9.340 1.00 67.75 517 PHE A N 1
ATOM 3826 C CA . PHE A 1 517 ? 26.757 -12.194 9.613 1.00 67.75 517 PHE A CA 1
ATOM 3827 C C . PHE A 1 517 ? 26.892 -13.176 8.435 1.00 67.75 517 PHE A C 1
ATOM 3829 O O . PHE A 1 517 ? 27.883 -13.899 8.380 1.00 67.75 517 PHE A O 1
ATOM 3836 N N . LEU A 1 518 ? 25.927 -13.249 7.504 1.00 64.88 518 LEU A N 1
ATOM 3837 C CA . LEU A 1 518 ? 25.910 -14.284 6.450 1.00 64.88 518 LEU A CA 1
ATOM 3838 C C . LEU A 1 518 ? 26.470 -13.840 5.095 1.00 64.88 518 LEU A C 1
ATOM 3840 O O . LEU A 1 518 ? 26.825 -14.705 4.295 1.00 64.88 518 LEU A O 1
ATOM 3844 N N . LYS A 1 519 ? 26.544 -12.536 4.801 1.00 57.94 519 LYS A N 1
ATOM 3845 C CA . LYS A 1 519 ? 27.190 -12.048 3.574 1.00 57.94 519 LYS A CA 1
ATOM 3846 C C . LYS A 1 519 ? 28.580 -11.504 3.913 1.00 57.94 519 LYS A C 1
ATOM 3848 O O . LYS A 1 519 ? 28.645 -10.507 4.629 1.00 57.94 519 LYS A O 1
ATOM 3853 N N . PRO A 1 520 ? 29.684 -12.085 3.395 1.00 54.69 520 PRO A N 1
ATOM 3854 C CA . PRO A 1 520 ? 30.978 -11.419 3.469 1.00 54.69 520 PRO A CA 1
ATOM 3855 C C . PRO A 1 520 ? 30.832 -10.073 2.756 1.00 54.69 520 PRO A C 1
ATOM 3857 O O . PRO A 1 520 ? 30.509 -10.038 1.567 1.00 54.69 520 PRO A O 1
ATOM 3860 N N . LEU A 1 521 ? 30.970 -8.968 3.497 1.00 53.72 521 LEU A N 1
ATOM 3861 C CA . LEU A 1 521 ? 30.903 -7.633 2.912 1.00 53.72 521 LEU A CA 1
ATOM 3862 C C . LEU A 1 521 ? 31.984 -7.558 1.823 1.00 53.72 521 LEU A C 1
ATOM 3864 O O . LEU A 1 521 ? 33.165 -7.684 2.157 1.00 53.72 521 LEU A O 1
ATOM 3868 N N . PRO A 1 522 ? 31.641 -7.350 0.538 1.00 51.12 522 PRO A N 1
ATOM 3869 C CA . PRO A 1 522 ? 32.660 -7.029 -0.446 1.00 51.12 522 PRO A CA 1
ATOM 3870 C C . PRO A 1 522 ? 33.401 -5.771 0.028 1.00 51.12 522 PRO A C 1
ATOM 3872 O O . PRO A 1 522 ? 32.783 -4.841 0.554 1.00 51.12 522 PRO A O 1
ATOM 3875 N N . ALA A 1 523 ? 34.725 -5.754 -0.145 1.00 46.94 523 ALA A N 1
ATOM 3876 C CA . ALA A 1 523 ? 35.677 -4.806 0.450 1.00 46.94 523 ALA A CA 1
ATOM 3877 C C . ALA A 1 523 ? 35.403 -3.300 0.196 1.00 46.94 523 ALA A C 1
ATOM 3879 O O . ALA A 1 523 ? 36.083 -2.450 0.759 1.00 46.94 523 ALA A O 1
ATOM 3880 N N . ALA A 1 524 ? 34.382 -2.944 -0.589 1.00 41.28 524 ALA A N 1
ATOM 3881 C CA . ALA A 1 524 ? 33.910 -1.572 -0.799 1.00 41.28 524 ALA A CA 1
ATOM 3882 C C . ALA A 1 524 ? 32.847 -1.089 0.227 1.00 41.28 524 ALA A C 1
ATOM 3884 O O . ALA A 1 524 ? 32.374 0.043 0.144 1.00 41.28 524 ALA A O 1
ATOM 3885 N N . GLY A 1 525 ? 32.434 -1.927 1.187 1.00 43.66 525 GLY A N 1
ATOM 3886 C CA . GLY A 1 525 ? 31.210 -1.745 1.984 1.00 43.66 525 GLY A CA 1
ATOM 3887 C C . GLY A 1 525 ? 31.295 -0.992 3.322 1.00 43.66 525 GLY A C 1
ATOM 3888 O O . GLY A 1 525 ? 30.340 -1.081 4.092 1.00 43.66 525 GLY A O 1
ATOM 3889 N N . LEU A 1 526 ? 32.363 -0.245 3.640 1.00 41.38 526 LEU A N 1
ATOM 3890 C CA . LEU A 1 526 ? 32.483 0.437 4.950 1.00 41.38 526 LEU A CA 1
ATOM 3891 C C . LEU A 1 526 ? 31.359 1.468 5.227 1.00 41.38 526 LEU A C 1
ATOM 3893 O O . LEU A 1 526 ? 31.059 1.767 6.381 1.00 41.38 526 LEU A O 1
ATOM 3897 N N . LEU A 1 527 ? 30.683 1.967 4.184 1.00 46.38 527 LEU A N 1
ATOM 3898 C CA . LEU A 1 527 ? 29.528 2.873 4.291 1.00 46.38 527 LEU A CA 1
ATOM 3899 C C . LEU A 1 527 ? 28.219 2.178 4.715 1.00 46.38 527 LEU A C 1
ATOM 3901 O O . LEU A 1 527 ? 27.311 2.852 5.198 1.00 46.38 527 LEU A O 1
ATOM 3905 N N . VAL A 1 528 ? 28.113 0.847 4.596 1.00 52.78 528 VAL A N 1
ATOM 3906 C CA . VAL A 1 528 ? 26.905 0.075 4.962 1.00 52.78 528 VAL A CA 1
ATOM 3907 C C . VAL A 1 528 ? 26.708 0.015 6.484 1.00 52.78 528 VAL A C 1
ATOM 3909 O O . VAL A 1 528 ? 25.573 -0.054 6.956 1.00 52.78 528 VAL A O 1
ATOM 3912 N N . GLY A 1 529 ? 27.791 0.113 7.262 1.00 57.81 529 GLY A N 1
ATOM 3913 C CA . GLY A 1 529 ? 27.754 0.087 8.728 1.00 57.81 529 GLY A CA 1
ATOM 3914 C C . GLY A 1 529 ? 26.944 1.245 9.330 1.00 57.81 529 GLY A C 1
ATOM 3915 O O . GLY A 1 529 ? 25.892 0.993 9.920 1.00 57.81 529 GLY A O 1
ATOM 3916 N N . PRO A 1 530 ? 27.359 2.516 9.151 1.00 57.03 530 PRO A N 1
ATOM 3917 C CA . PRO A 1 530 ? 26.650 3.679 9.700 1.00 57.03 530 PRO A CA 1
ATOM 3918 C C . PRO A 1 530 ? 25.191 3.772 9.230 1.00 57.03 530 PRO A C 1
ATOM 3920 O O . PRO A 1 530 ? 24.306 4.134 10.003 1.00 57.03 530 PRO A O 1
ATOM 3923 N N . LEU A 1 531 ? 24.938 3.380 7.978 1.00 59.09 531 LEU A N 1
ATOM 3924 C CA . LEU A 1 531 ? 23.616 3.283 7.360 1.00 59.09 531 LEU A CA 1
ATOM 3925 C C . LEU A 1 531 ? 22.683 2.334 8.117 1.00 59.09 531 LEU A C 1
ATOM 3927 O O . LEU A 1 531 ? 21.573 2.717 8.490 1.00 59.09 531 LEU A O 1
ATOM 3931 N N . CYS A 1 532 ? 23.154 1.116 8.388 1.00 62.72 532 CYS A N 1
ATOM 3932 C CA . CYS A 1 532 ? 22.398 0.132 9.152 1.00 62.72 532 CYS A CA 1
ATOM 3933 C C . CYS A 1 532 ? 22.152 0.608 10.587 1.00 62.72 532 CYS A C 1
ATOM 3935 O O . CYS A 1 532 ? 21.055 0.403 11.097 1.00 62.72 532 CYS A O 1
ATOM 3937 N N . PHE A 1 533 ? 23.113 1.292 11.222 1.00 63.75 533 PHE A N 1
ATOM 3938 C CA . PHE A 1 533 ? 22.947 1.818 12.583 1.00 63.75 533 PHE A CA 1
ATOM 3939 C C . PHE A 1 533 ? 21.944 2.973 12.669 1.00 63.75 533 PHE A C 1
ATOM 3941 O O . PHE A 1 533 ? 21.095 2.962 13.559 1.00 63.75 533 PHE A O 1
ATOM 3948 N N . ILE A 1 534 ? 21.983 3.941 11.746 1.00 68.62 534 ILE A N 1
ATOM 3949 C CA . ILE A 1 534 ? 21.008 5.047 11.704 1.00 68.62 534 ILE A CA 1
ATOM 3950 C C . ILE A 1 534 ? 19.608 4.504 11.411 1.00 68.62 534 ILE A C 1
ATOM 3952 O O . ILE A 1 534 ? 18.630 4.893 12.055 1.00 68.62 534 ILE A O 1
ATOM 3956 N N . PHE A 1 535 ? 19.506 3.573 10.464 1.00 70.31 535 PHE A N 1
ATOM 3957 C CA . PHE A 1 535 ? 18.242 2.955 10.094 1.00 70.31 535 PHE A CA 1
ATOM 3958 C C . PHE A 1 535 ? 17.661 2.100 11.234 1.00 70.31 535 PHE A C 1
ATOM 3960 O O . PHE A 1 535 ? 16.499 2.270 11.610 1.00 70.31 535 PHE A O 1
ATOM 3967 N N . LEU A 1 536 ? 18.483 1.256 11.865 1.00 71.75 536 LEU A N 1
ATOM 3968 C CA . LEU A 1 536 ? 18.104 0.462 13.035 1.00 71.75 536 LEU A CA 1
ATOM 3969 C C . LEU A 1 536 ? 17.729 1.360 14.221 1.00 71.75 536 LEU A C 1
ATOM 3971 O O . LEU A 1 536 ? 16.699 1.135 14.851 1.00 71.75 536 LEU A O 1
ATOM 3975 N N . GLY A 1 537 ? 18.505 2.414 14.486 1.00 71.94 537 GLY A N 1
ATOM 3976 C CA . GLY A 1 537 ? 18.206 3.410 15.514 1.00 71.94 537 GLY A CA 1
ATOM 3977 C C . GLY A 1 537 ? 16.872 4.117 15.268 1.00 71.94 537 GLY A C 1
ATOM 3978 O O . GLY A 1 537 ? 16.082 4.282 16.196 1.00 71.94 537 GLY A O 1
ATOM 3979 N N . THR A 1 538 ? 16.566 4.444 14.009 1.00 76.69 538 THR A N 1
ATOM 3980 C CA . THR A 1 538 ? 15.278 5.033 13.607 1.00 76.69 538 THR A CA 1
ATOM 3981 C C . THR A 1 538 ? 14.121 4.067 13.860 1.00 76.69 538 THR A C 1
ATOM 3983 O O . THR A 1 538 ? 13.101 4.468 14.426 1.00 76.69 538 THR A O 1
ATOM 3986 N N . ILE A 1 539 ? 14.280 2.785 13.513 1.00 78.94 539 ILE A N 1
ATOM 3987 C CA . ILE A 1 539 ? 13.271 1.755 13.791 1.00 78.94 539 ILE A CA 1
ATOM 3988 C C . ILE A 1 539 ? 13.083 1.576 15.295 1.00 78.94 539 ILE A C 1
ATOM 3990 O O . ILE A 1 539 ? 11.944 1.544 15.755 1.00 78.94 539 ILE A O 1
ATOM 3994 N N . ILE A 1 540 ? 14.161 1.492 16.077 1.00 74.94 540 ILE A N 1
ATOM 3995 C CA . ILE A 1 540 ? 14.088 1.339 17.536 1.00 74.94 540 ILE A CA 1
ATOM 3996 C C . ILE A 1 540 ? 13.377 2.544 18.160 1.00 74.94 540 ILE A C 1
ATOM 3998 O O . ILE A 1 540 ? 12.428 2.365 18.924 1.00 74.94 540 ILE A O 1
ATOM 4002 N N . ALA A 1 541 ? 13.768 3.767 17.795 1.00 74.00 541 ALA A N 1
ATOM 4003 C CA . ALA A 1 541 ? 13.139 4.988 18.290 1.00 74.00 541 ALA A CA 1
ATOM 4004 C C . ALA A 1 541 ? 11.644 5.041 17.937 1.00 74.00 541 ALA A C 1
ATOM 4006 O O . ALA A 1 541 ? 10.803 5.305 18.801 1.00 74.00 541 ALA A O 1
ATOM 4007 N N . TRP A 1 542 ? 11.291 4.713 16.691 1.00 86.69 542 TRP A N 1
ATOM 4008 C CA . TRP A 1 542 ? 9.901 4.602 16.250 1.00 86.69 542 TRP A CA 1
ATOM 4009 C C . TRP A 1 542 ? 9.122 3.534 17.026 1.00 86.69 542 TRP A C 1
ATOM 4011 O O . TRP A 1 542 ? 7.967 3.751 17.402 1.00 86.69 542 TRP A O 1
ATOM 4021 N N . SER A 1 543 ? 9.756 2.397 17.302 1.00 75.56 543 SER A N 1
ATOM 4022 C CA . SER A 1 543 ? 9.164 1.289 18.051 1.00 75.56 543 SER A CA 1
ATOM 4023 C C . SER A 1 543 ? 8.846 1.716 19.478 1.00 75.56 543 SER A C 1
ATOM 4025 O O . SER A 1 543 ? 7.716 1.551 19.936 1.00 75.56 543 SER A O 1
ATOM 4027 N N . LEU A 1 544 ? 9.805 2.350 20.161 1.00 75.31 544 LEU A N 1
ATOM 4028 C CA . LEU A 1 544 ? 9.625 2.891 21.509 1.00 75.31 544 LEU A CA 1
ATOM 4029 C C . LEU A 1 544 ? 8.520 3.956 21.549 1.00 75.31 544 LEU A C 1
ATOM 4031 O O . LEU A 1 544 ? 7.657 3.919 22.430 1.00 75.31 544 LEU A O 1
ATOM 4035 N N . ALA A 1 545 ? 8.491 4.863 20.568 1.00 76.56 545 ALA A N 1
ATOM 4036 C CA . ALA A 1 545 ? 7.447 5.879 20.447 1.00 76.56 545 ALA A CA 1
ATOM 4037 C C . ALA A 1 545 ? 6.060 5.265 20.178 1.00 76.56 545 ALA A C 1
ATOM 4039 O O . ALA A 1 545 ? 5.059 5.685 20.756 1.00 76.56 545 ALA A O 1
ATOM 4040 N N . THR A 1 546 ? 5.980 4.233 19.341 1.00 76.62 546 THR A N 1
ATOM 4041 C CA . THR A 1 546 ? 4.721 3.534 19.050 1.00 76.62 546 THR A CA 1
ATOM 4042 C C . THR A 1 546 ? 4.224 2.758 20.275 1.00 76.62 546 THR A C 1
ATOM 4044 O O . THR A 1 546 ? 3.034 2.788 20.595 1.00 76.62 546 THR A O 1
ATOM 4047 N N . LEU A 1 547 ? 5.130 2.131 21.028 1.00 75.00 547 LEU A N 1
ATOM 4048 C CA . LEU A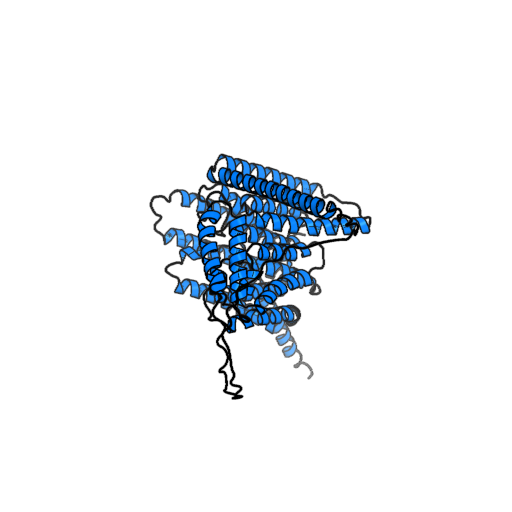 1 547 ? 4.804 1.430 22.270 1.00 75.00 547 LEU A CA 1
ATOM 4049 C C . LEU A 1 547 ? 4.340 2.383 23.380 1.00 75.00 547 LEU A C 1
ATOM 4051 O O . LEU A 1 547 ? 3.409 2.052 24.120 1.00 75.00 547 LEU A O 1
ATOM 4055 N N . SER A 1 548 ? 4.926 3.580 23.488 1.00 72.94 548 SER A N 1
ATOM 4056 C CA . SER A 1 548 ? 4.480 4.581 24.466 1.00 72.94 548 SER A CA 1
ATOM 4057 C C . SER A 1 548 ? 3.059 5.081 24.167 1.00 72.94 548 SER A C 1
ATOM 4059 O O . SER A 1 548 ? 2.254 5.239 25.090 1.00 72.94 548 SER A O 1
ATOM 4061 N N . LEU A 1 549 ? 2.693 5.202 22.883 1.00 71.38 549 LEU A N 1
ATOM 4062 C CA . LEU A 1 549 ? 1.327 5.524 22.448 1.00 71.38 549 LEU A CA 1
ATOM 4063 C C . LEU A 1 549 ? 0.302 4.444 22.833 1.00 71.38 549 LEU A C 1
ATOM 4065 O O . LEU A 1 549 ? -0.861 4.769 23.085 1.00 71.38 549 LEU A O 1
ATOM 4069 N N . PHE A 1 550 ? 0.711 3.174 22.910 1.00 72.00 550 PHE A N 1
ATOM 4070 C CA . PHE A 1 550 ? -0.147 2.084 23.386 1.00 72.00 550 PHE A CA 1
ATOM 4071 C C . PHE A 1 550 ? -0.299 2.059 24.914 1.00 72.00 550 PHE A C 1
ATOM 4073 O O . PHE A 1 550 ? -1.341 1.622 25.415 1.00 72.00 550 PHE A O 1
ATOM 4080 N N . ARG A 1 551 ? 0.697 2.556 25.662 1.00 68.25 551 ARG A N 1
ATOM 4081 C CA . ARG A 1 551 ? 0.642 2.662 27.133 1.00 68.25 551 ARG A CA 1
ATOM 4082 C C . ARG A 1 551 ? -0.210 3.834 27.618 1.00 68.25 551 ARG A C 1
ATOM 4084 O O . ARG A 1 551 ? -0.889 3.700 28.632 1.00 68.25 551 ARG A O 1
ATOM 4091 N N . HIS A 1 552 ? -0.234 4.939 26.874 1.00 63.22 552 HIS A N 1
ATOM 4092 C CA . HIS A 1 552 ? -1.065 6.107 27.170 1.00 63.22 552 HIS A CA 1
ATOM 4093 C C . HIS A 1 552 ? -2.130 6.309 26.085 1.00 63.22 552 HIS A C 1
ATOM 4095 O O . HIS A 1 552 ? -1.988 7.200 25.239 1.00 63.22 552 HIS A O 1
ATOM 4101 N N . PRO A 1 553 ? -3.218 5.508 26.078 1.00 55.41 553 PRO A N 1
ATOM 4102 C CA . PRO A 1 553 ? -4.358 5.796 25.227 1.00 55.41 553 PRO A CA 1
ATOM 4103 C C . PRO A 1 553 ? -4.885 7.168 25.645 1.00 55.41 553 PRO A C 1
ATOM 4105 O O . PRO A 1 553 ? -5.422 7.319 26.737 1.00 55.41 553 PRO A O 1
ATOM 4108 N N . SER A 1 554 ? -4.631 8.161 24.794 1.00 49.69 554 SER A N 1
ATOM 4109 C CA . SER A 1 554 ? -5.023 9.563 24.960 1.00 49.69 554 SER A CA 1
ATOM 4110 C C . SER A 1 554 ? -6.361 9.671 25.695 1.00 49.69 554 SER A C 1
ATOM 4112 O O . SER A 1 554 ? -7.355 9.127 25.202 1.00 49.69 554 SER A O 1
ATOM 4114 N N . ARG A 1 555 ? -6.347 10.340 26.857 1.00 41.25 555 ARG A N 1
ATOM 4115 C CA . ARG A 1 555 ? -7.542 10.989 27.404 1.00 41.25 555 ARG A CA 1
ATOM 4116 C C . ARG A 1 555 ? -8.127 11.931 26.356 1.00 41.25 555 ARG A C 1
ATOM 4118 O O . ARG A 1 555 ? -7.322 12.529 25.596 1.00 41.25 555 ARG A O 1
#

Foldseek 3Di:
DPDDPPVVVVVVVVVLVVVLLVLQLLLLLLLLLLLLQQQLLLVVLLVVVCVVVCPVVVVVVVVSLVVLLVSLVVLCVSPVLLVVLLVVVVVLLVLVLVLQVVDDCDPLNVLLNSLSSSLSSSLSSCLSYPLLLSLLSLLLSLLLLLVLQLVQLLDCLGPQRDGQARPRSVNQLLLSLLSSLLSCLQSLVSDDPLCSLLSCLSSLLSSVRRLNPLSNVLSCCLPVQLVVVVVVVCVVVVDDDDDDVSSVVNNVVSNVVSVVSLVVSCVNHVRNVVSNVVSVVQVVVVVVVVVVVVVVVVVVVVVVVPPDPPPDDDDDDDDDDDDDDDDDDDDDDDDDDDDDDDDDPDDPDDDPVVLVVVLVVLVVVLVVVVVPHVVVNLVSLLVSLVSLLVVQPQQADAQVVLVVSFNQAQQSSQCNHGPPSSNCSLVVLLCLQVVLDDHSSSVSNSSSSNSNNGGGNCCSSRSNNVNSSSSSSSSSSSVVSPPPPDDPSLLSSLVSSLNSNVVSLVVSVVSVVCVVPVDPPDPVCPVVVVVCVVSNVSSVVSSVVSNVCSVCVDD

Sequence (555 aa):
MSGVAQTRSDCLVNSASSLNAFLVNISAGFCAFTIVVYQTWFMPFSLPLFAGRDEYVRMALYAVYCVVLAVSITVIVVRRDVRKFIWPLAFSAAMAVVPIALHPIGLVNRSYLITLALGGSTIVLMLASAPSIALRLSASVTALNAIVCFLDIFFVHGFTGTLGRAAGLAINPNVAAAGLLLGAAASYRGVAKKWRASFLVLVAGALVVTLSRSTLLAAAATLAAPIAIRIWQRYRTGWRFQINNASWARALAVACLLVGVTSVASMTNRYFRIAIGESFAGALSVSRALDEATKAVDTLDRRTSGAEIPSQSPEESSSAGIAAAKSGTGSAPPGVDTAALSRPPSNPAPPSAVNQSKMQALDKRLTDEGKRNSISARALFLERGLLAYREGGFFGRGLEEAQALAPHNTFVLFAVAFGHLGWLIPIGLAAFAFYFVREARDLAVGIAVIGVMMTSHDLLLTPSLFIPVALGIGGMLAARVPAQQSSPTRKRTSWSFASGTVAGIALFAAACVAIFFLKPLPAAGLLVGPLCFIFLGTIIAWSLATLSLFRHPSR